Protein AF-0000000078832238 (afdb_homodimer)

Organism: Myxococcus xanthus (strain DK1622) (NCBI:txid246197)

Structure (mmCIF, N/CA/C/O backbone):
data_AF-0000000078832238-model_v1
#
loop_
_entity.id
_entity.type
_entity.pdbx_description
1 polymer 'Peptidase, M20A family'
#
loop_
_atom_site.group_PDB
_atom_site.id
_atom_site.type_symbol
_atom_site.label_atom_id
_atom_site.label_alt_id
_atom_site.label_comp_id
_atom_site.label_asym_id
_atom_site.label_entity_id
_atom_site.label_seq_id
_atom_site.pdbx_PDB_ins_code
_atom_site.Cartn_x
_atom_site.Cartn_y
_atom_site.Cartn_z
_atom_site.occupancy
_atom_site.B_iso_or_equiv
_atom_site.auth_seq_id
_atom_site.auth_comp_id
_atom_site.auth_asym_id
_atom_site.auth_atom_id
_atom_site.pdbx_PDB_model_num
ATOM 1 N N . MET A 1 1 ? -19.281 -44.156 -24.516 1 85.88 1 MET A N 1
ATOM 2 C CA . MET A 1 1 ? -19.312 -42.688 -24.516 1 85.88 1 MET A CA 1
ATOM 3 C C . MET A 1 1 ? -18.188 -42.125 -25.359 1 85.88 1 MET A C 1
ATOM 5 O O . MET A 1 1 ? -17.062 -42.625 -25.328 1 85.88 1 MET A O 1
ATOM 9 N N . THR A 1 2 ? -18.516 -41.188 -26.172 1 94.12 2 THR A N 1
ATOM 10 C CA . THR A 1 2 ? -17.516 -40.5 -27 1 94.12 2 THR A CA 1
ATOM 11 C C . THR A 1 2 ? -16.75 -39.469 -26.172 1 94.12 2 THR A C 1
ATOM 13 O O . THR A 1 2 ? -17.109 -39.219 -25.016 1 94.12 2 THR A O 1
ATOM 16 N N . ALA A 1 3 ? -15.719 -39.031 -26.734 1 97 3 ALA A N 1
ATOM 17 C CA . ALA A 1 3 ? -14.945 -38 -26.062 1 97 3 ALA A CA 1
ATOM 18 C C . ALA A 1 3 ? -15.82 -36.781 -25.75 1 97 3 ALA A C 1
ATOM 20 O O . ALA A 1 3 ? -15.766 -36.25 -24.641 1 97 3 ALA A O 1
ATOM 21 N N . ALA A 1 4 ? -16.656 -36.438 -26.688 1 97.25 4 ALA A N 1
ATOM 22 C CA . ALA A 1 4 ? -17.531 -35.25 -26.531 1 97.25 4 ALA A CA 1
ATOM 23 C C . ALA A 1 4 ? -18.531 -35.469 -25.391 1 97.25 4 ALA A C 1
ATOM 25 O O . ALA A 1 4 ? -18.766 -34.594 -24.578 1 97.25 4 ALA A O 1
ATOM 26 N N . GLU A 1 5 ? -19.062 -36.625 -25.328 1 96.88 5 GLU A N 1
ATOM 27 C CA . GLU A 1 5 ? -20.047 -36.969 -24.297 1 96.88 5 GLU A CA 1
ATOM 28 C C . GLU A 1 5 ? -19.406 -37 -22.906 1 96.88 5 GLU A C 1
ATOM 30 O O . GLU A 1 5 ? -19.984 -36.469 -21.938 1 96.88 5 GLU A O 1
ATOM 35 N N . LEU A 1 6 ? -18.234 -37.594 -22.859 1 97.94 6 LEU A N 1
ATOM 36 C CA . LEU A 1 6 ? -17.516 -37.656 -21.594 1 97.94 6 LEU A CA 1
ATOM 37 C C . LEU A 1 6 ? -17.172 -36.281 -21.078 1 97.94 6 LEU A C 1
ATOM 39 O O . LEU A 1 6 ? -17.391 -35.969 -19.906 1 97.94 6 LEU A O 1
ATOM 43 N N . LEU A 1 7 ? -16.656 -35.438 -21.969 1 98.56 7 LEU A N 1
ATOM 44 C CA . LEU A 1 7 ? -16.266 -34.094 -21.562 1 98.56 7 LEU A CA 1
ATOM 45 C C . LEU A 1 7 ? -17.469 -33.281 -21.125 1 98.56 7 LEU A C 1
ATOM 47 O O . LEU A 1 7 ? -17.406 -32.531 -20.141 1 98.56 7 LEU A O 1
ATOM 51 N N . GLN A 1 8 ? -18.5 -33.344 -21.891 1 98.19 8 GLN A N 1
ATOM 52 C CA . GLN A 1 8 ? -19.719 -32.625 -21.547 1 98.19 8 GLN A CA 1
ATOM 53 C C . GLN A 1 8 ? -20.203 -32.969 -20.141 1 98.19 8 GLN A C 1
ATOM 55 O O . GLN A 1 8 ? -20.609 -32.094 -19.375 1 98.19 8 GLN A O 1
ATOM 60 N N . ALA A 1 9 ? -20.172 -34.25 -19.891 1 98.44 9 ALA A N 1
ATOM 61 C CA . ALA A 1 9 ? -20.609 -34.75 -18.578 1 98.44 9 ALA A CA 1
ATOM 62 C C . ALA A 1 9 ? -19.703 -34.188 -17.469 1 98.44 9 ALA A C 1
ATOM 64 O O . ALA A 1 9 ? -20.203 -33.781 -16.406 1 98.44 9 ALA A O 1
ATOM 65 N N . LEU A 1 10 ? -18.438 -34.156 -17.688 1 98.75 10 LEU A N 1
ATOM 66 C CA . LEU A 1 10 ? -17.5 -33.688 -16.672 1 98.75 10 LEU A CA 1
ATOM 67 C C . LEU A 1 10 ? -17.688 -32.188 -16.453 1 98.75 10 LEU A C 1
ATOM 69 O O . LEU A 1 10 ? -17.688 -31.703 -15.312 1 98.75 10 LEU A O 1
ATOM 73 N N . VAL A 1 11 ? -17.844 -31.391 -17.547 1 98.69 11 VAL A N 1
ATOM 74 C CA . VAL A 1 11 ? -17.953 -29.938 -17.469 1 98.69 11 VAL A CA 1
ATOM 75 C C . VAL A 1 11 ? -19.266 -29.547 -16.781 1 98.69 11 VAL A C 1
ATOM 77 O O . VAL A 1 11 ? -19.328 -28.547 -16.078 1 98.69 11 VAL A O 1
ATOM 80 N N . ALA A 1 12 ? -20.219 -30.391 -16.891 1 98.5 12 ALA A N 1
ATOM 81 C CA . ALA A 1 12 ? -21.531 -30.125 -16.297 1 98.5 12 ALA A CA 1
ATOM 82 C C . ALA A 1 12 ? -21.469 -30.266 -14.781 1 98.5 12 ALA A C 1
ATOM 84 O O . ALA A 1 12 ? -22.391 -29.828 -14.078 1 98.5 12 ALA A O 1
ATOM 85 N N . ILE A 1 13 ? -20.391 -30.781 -14.242 1 98.62 13 ILE A N 1
ATOM 86 C CA . ILE A 1 13 ? -20.234 -30.953 -12.805 1 98.62 13 ILE A CA 1
ATOM 87 C C . ILE A 1 13 ? -19.328 -29.844 -12.25 1 98.62 13 ILE A C 1
ATOM 89 O O . ILE A 1 13 ? -18.125 -29.828 -12.5 1 98.62 13 ILE A O 1
ATOM 93 N N . PRO A 1 14 ? -19.969 -28.906 -11.492 1 97.94 14 PRO A N 1
ATOM 94 C CA . PRO A 1 14 ? -19.094 -27.938 -10.828 1 97.94 14 PRO A CA 1
ATOM 95 C C . PRO A 1 14 ? -18.062 -28.609 -9.922 1 97.94 14 PRO A C 1
ATOM 97 O O . PRO A 1 14 ? -18.391 -29.516 -9.156 1 97.94 14 PRO A O 1
ATOM 100 N N . SER A 1 15 ? -16.812 -28.188 -10.039 1 98.31 15 SER A N 1
ATOM 101 C CA . SER A 1 15 ? -15.742 -28.797 -9.25 1 98.31 15 SER A CA 1
ATOM 102 C C . SER A 1 15 ? -14.68 -27.781 -8.867 1 98.31 15 SER A C 1
ATOM 104 O O . SER A 1 15 ? -13.484 -28.016 -9.047 1 98.31 15 SER A O 1
ATOM 106 N N . VAL A 1 16 ? -15.109 -26.719 -8.32 1 96.62 16 VAL A N 1
ATOM 107 C CA . VAL A 1 16 ? -14.148 -25.734 -7.824 1 96.62 16 VAL A CA 1
ATOM 108 C C . VAL A 1 16 ? -13.258 -26.359 -6.762 1 96.62 16 VAL A C 1
ATOM 110 O O . VAL A 1 16 ? -13.688 -27.266 -6.035 1 96.62 16 VAL A O 1
ATOM 113 N N . SER A 1 17 ? -12.055 -25.922 -6.691 1 96 17 SER A N 1
ATOM 114 C CA . SER A 1 17 ? -11.109 -26.484 -5.734 1 96 17 SER A CA 1
ATOM 115 C C . SER A 1 17 ? -11.742 -26.625 -4.352 1 96 17 SER A C 1
ATOM 117 O O . SER A 1 17 ? -12.32 -25.672 -3.832 1 96 17 SER A O 1
ATOM 119 N N . GLY A 1 18 ? -11.602 -27.766 -3.867 1 95.56 18 GLY A N 1
ATOM 120 C CA . GLY A 1 18 ? -12.18 -28.047 -2.561 1 95.56 18 GLY A CA 1
ATOM 121 C C . GLY A 1 18 ? -13.555 -28.672 -2.637 1 95.56 18 GLY A C 1
ATOM 122 O O . GLY A 1 18 ? -14.047 -29.234 -1.651 1 95.56 18 GLY A O 1
ATOM 123 N N . ASP A 1 19 ? -14.188 -28.562 -3.785 1 96.69 19 ASP A N 1
ATOM 124 C CA . ASP 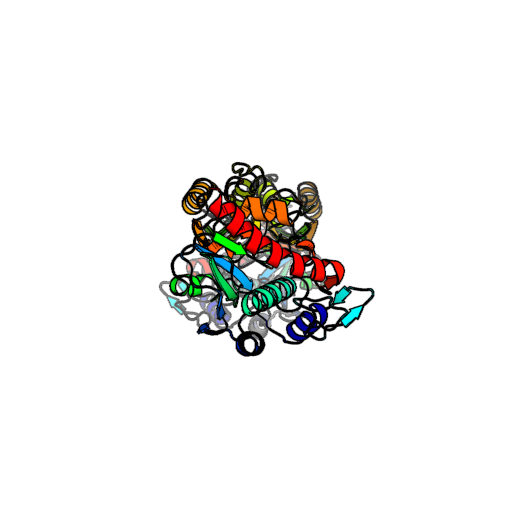A 1 19 ? -15.531 -29.109 -3.982 1 96.69 19 ASP A CA 1
ATOM 125 C C . ASP A 1 19 ? -15.562 -30.062 -5.172 1 96.69 19 ASP A C 1
ATOM 127 O O . ASP A 1 19 ? -16.375 -29.906 -6.082 1 96.69 19 ASP A O 1
ATOM 131 N N . GLU A 1 20 ? -14.664 -31.062 -5.129 1 98.06 20 GLU A N 1
ATOM 132 C CA . GLU A 1 20 ? -14.531 -31.969 -6.266 1 98.06 20 GLU A CA 1
ATOM 133 C C . GLU A 1 20 ? -15.195 -33.312 -5.988 1 98.06 20 GLU A C 1
ATOM 135 O O . GLU A 1 20 ? -14.93 -34.312 -6.676 1 98.06 20 GLU A O 1
ATOM 140 N N . GLY A 1 21 ? -16.047 -33.406 -4.977 1 98.06 21 GLY A N 1
ATOM 141 C CA . GLY A 1 21 ? -16.609 -34.656 -4.562 1 98.06 21 GLY A CA 1
ATOM 142 C C . GLY A 1 21 ? -17.391 -35.344 -5.66 1 98.06 21 GLY A C 1
ATOM 143 O O . GLY A 1 21 ? -17.141 -36.531 -5.969 1 98.06 21 GLY A O 1
ATOM 144 N N . ARG A 1 22 ? -18.344 -34.625 -6.242 1 98.06 22 ARG A N 1
ATOM 145 C CA . ARG A 1 22 ? -19.234 -35.219 -7.242 1 98.06 22 ARG A CA 1
ATOM 146 C C . ARG A 1 22 ? -18.453 -35.656 -8.477 1 98.06 22 ARG A C 1
ATOM 148 O O . ARG A 1 22 ? -18.734 -36.719 -9.055 1 98.06 22 ARG A O 1
ATOM 155 N N . ILE A 1 23 ? -17.438 -34.906 -8.906 1 98.75 23 ILE A N 1
ATOM 156 C CA . ILE A 1 23 ? -16.703 -35.25 -10.109 1 98.75 23 ILE A CA 1
ATOM 157 C C . ILE A 1 23 ? -15.773 -36.438 -9.812 1 98.75 23 ILE A C 1
ATOM 159 O O . ILE A 1 23 ? -15.57 -37.312 -10.664 1 98.75 23 ILE A O 1
ATOM 163 N N . ALA A 1 24 ? -15.25 -36.469 -8.656 1 98.75 24 ALA A N 1
ATOM 164 C CA . ALA A 1 24 ? -14.438 -37.625 -8.234 1 98.75 24 ALA A CA 1
ATOM 165 C C . ALA A 1 24 ? -15.258 -38.906 -8.242 1 98.75 24 ALA A C 1
ATOM 167 O O . ALA A 1 24 ? -14.797 -39.938 -8.727 1 98.75 24 ALA A O 1
ATOM 168 N N . ASP A 1 25 ? -16.484 -38.781 -7.738 1 98.75 25 ASP A N 1
ATOM 169 C CA . ASP A 1 25 ? -17.391 -39.906 -7.738 1 98.75 25 ASP A CA 1
ATOM 170 C C . ASP A 1 25 ? -17.688 -40.375 -9.156 1 98.75 25 ASP A C 1
ATOM 172 O O . ASP A 1 25 ? -17.703 -41.594 -9.43 1 98.75 25 ASP A O 1
ATOM 176 N N . THR A 1 26 ? -17.938 -39.469 -9.945 1 98.75 26 THR A N 1
ATOM 177 C CA . THR A 1 26 ? -18.297 -39.781 -11.328 1 98.75 26 THR A CA 1
ATOM 178 C C . THR A 1 26 ? -17.156 -40.469 -12.047 1 98.75 26 THR A C 1
ATOM 180 O O . THR A 1 26 ? -17.359 -41.5 -12.688 1 98.75 26 THR A O 1
ATOM 183 N N . VAL A 1 27 ? -15.984 -39.938 -11.945 1 98.75 27 VAL A N 1
ATOM 184 C CA . VAL A 1 27 ? -14.805 -40.531 -12.586 1 98.75 27 VAL A CA 1
ATOM 185 C C . VAL A 1 27 ? -14.539 -41.906 -12.016 1 98.75 27 VAL A C 1
ATOM 187 O O . VAL A 1 27 ? -14.258 -42.844 -12.766 1 98.75 27 VAL A O 1
ATOM 190 N N . SER A 1 28 ? -14.656 -42.031 -10.703 1 98.69 28 SER A N 1
ATOM 191 C CA . SER A 1 28 ? -14.492 -43.344 -10.062 1 98.69 28 SER A CA 1
ATOM 192 C C . SER A 1 28 ? -15.484 -44.375 -10.609 1 98.69 28 SER A C 1
ATOM 194 O O . SER A 1 28 ? -15.117 -45.5 -10.922 1 98.69 28 SER A O 1
ATOM 196 N N . GLY A 1 29 ? -16.703 -43.906 -10.695 1 98.5 29 GLY A N 1
ATOM 197 C CA . GLY A 1 29 ? -17.75 -44.781 -11.195 1 98.5 29 GLY A CA 1
ATOM 198 C C . GLY A 1 29 ? -17.516 -45.281 -12.609 1 98.5 29 GLY A C 1
ATOM 199 O O . GLY A 1 29 ? -17.688 -46.469 -12.914 1 98.5 29 GLY A O 1
ATOM 200 N N . TRP A 1 30 ? -17.141 -44.375 -13.477 1 98.25 30 TRP A N 1
ATOM 201 C CA . TRP A 1 30 ? -16.859 -44.75 -14.859 1 98.25 30 TRP A CA 1
ATOM 202 C C . TRP A 1 30 ? -15.711 -45.75 -14.914 1 98.25 30 TRP A C 1
ATOM 204 O O . TRP A 1 30 ? -15.82 -46.781 -15.57 1 98.25 30 TRP A O 1
ATOM 214 N N . ALA A 1 31 ? -14.625 -45.5 -14.227 1 98.31 31 ALA A N 1
ATOM 215 C CA . ALA A 1 31 ? -13.453 -46.375 -14.242 1 98.31 31 ALA A CA 1
ATOM 216 C C . ALA A 1 31 ? -13.789 -47.75 -13.68 1 98.31 31 ALA A C 1
ATOM 218 O O . ALA A 1 31 ? -13.383 -48.75 -14.242 1 98.31 31 ALA A O 1
ATOM 219 N N . GLU A 1 32 ? -14.508 -47.75 -12.609 1 98.38 32 GLU A N 1
ATOM 220 C CA . GLU A 1 32 ? -14.93 -49.031 -12.031 1 98.38 32 GLU A CA 1
ATOM 221 C C . GLU A 1 32 ? -15.812 -49.812 -13.008 1 98.38 32 GLU A C 1
ATOM 223 O O . GLU A 1 32 ? -15.68 -51.031 -13.117 1 98.38 32 GLU A O 1
ATOM 228 N N . GLY A 1 33 ? -16.656 -49.125 -13.641 1 97.69 33 GLY A N 1
ATOM 229 C CA . GLY A 1 33 ? -17.5 -49.75 -14.648 1 97.69 33 GLY A CA 1
ATOM 230 C C . GLY A 1 33 ? -16.719 -50.375 -15.781 1 97.69 33 GLY A C 1
ATOM 231 O O . GLY A 1 33 ? -17.188 -51.312 -16.406 1 97.69 33 GLY A O 1
ATOM 232 N N . TRP A 1 34 ? -15.547 -49.844 -15.961 1 97.06 34 TRP A N 1
ATOM 233 C CA . TRP A 1 34 ? -14.695 -50.375 -17.031 1 97.06 34 TRP A CA 1
ATOM 234 C C . TRP A 1 34 ? -13.797 -51.5 -16.5 1 97.06 34 TRP A C 1
ATOM 236 O O . TRP A 1 34 ? -13.016 -52.094 -17.25 1 97.06 34 TRP A O 1
ATOM 246 N N . GLY A 1 35 ? -13.828 -51.75 -15.203 1 97.19 35 GLY A N 1
ATOM 247 C CA . GLY A 1 35 ? -13.094 -52.875 -14.641 1 97.19 35 GLY A CA 1
ATOM 248 C C . GLY A 1 35 ? -11.891 -52.438 -13.82 1 97.19 35 GLY A C 1
ATOM 249 O O . GLY A 1 35 ? -11.109 -53.312 -13.375 1 97.19 35 GLY A O 1
ATOM 250 N N . ALA A 1 36 ? -11.75 -51.25 -13.57 1 97.88 36 ALA A N 1
ATOM 251 C CA . ALA A 1 36 ? -10.609 -50.75 -12.789 1 97.88 36 ALA A CA 1
ATOM 252 C C . ALA A 1 36 ? -10.852 -50.938 -11.297 1 97.88 36 ALA A C 1
ATOM 254 O O . ALA A 1 36 ? -11.992 -50.812 -10.836 1 97.88 36 ALA A O 1
ATOM 255 N N . ARG A 1 37 ? -9.758 -51.188 -10.602 1 97.75 37 ARG A N 1
ATOM 256 C CA . ARG A 1 37 ? -9.789 -51.094 -9.148 1 97.75 37 ARG A CA 1
ATOM 257 C C . ARG A 1 37 ? -9.398 -49.688 -8.672 1 97.75 37 ARG A C 1
ATOM 259 O O . ARG A 1 37 ? -8.211 -49.406 -8.492 1 97.75 37 ARG A O 1
ATOM 266 N N . VAL A 1 38 ? -10.453 -48.969 -8.367 1 98.5 38 VAL A N 1
ATOM 267 C CA . VAL A 1 38 ? -10.25 -47.531 -8.109 1 98.5 38 VAL A CA 1
ATOM 268 C C . VAL A 1 38 ? -9.938 -47.312 -6.633 1 98.5 38 VAL A C 1
ATOM 270 O O . VAL A 1 38 ? -10.531 -47.969 -5.762 1 98.5 38 VAL A O 1
ATOM 273 N N . GLN A 1 39 ? -8.984 -46.438 -6.391 1 98.31 39 GLN A N 1
ATOM 274 C CA . GLN A 1 39 ? -8.664 -45.969 -5.047 1 98.31 39 GLN A CA 1
ATOM 275 C C . GLN A 1 39 ? -8.953 -44.469 -4.906 1 98.31 39 GLN A C 1
ATOM 277 O O . GLN A 1 39 ? -8.938 -43.75 -5.891 1 98.31 39 GLN A O 1
ATOM 282 N N . ARG A 1 40 ? -9.234 -44.125 -3.617 1 97.38 40 ARG A N 1
ATOM 283 C CA . ARG A 1 40 ? -9.578 -42.75 -3.33 1 97.38 40 ARG A CA 1
ATOM 284 C C . ARG A 1 40 ? -8.805 -42.219 -2.125 1 97.38 40 ARG A C 1
ATOM 286 O O . ARG A 1 40 ? -8.523 -42.969 -1.188 1 97.38 40 ARG A O 1
ATOM 293 N N . GLN A 1 41 ? -8.461 -41.094 -2.129 1 97.12 41 GLN A N 1
ATOM 294 C CA . GLN A 1 41 ? -8.016 -40.281 -1.002 1 97.12 41 GLN A CA 1
ATOM 295 C C . GLN A 1 41 ? -8.586 -38.875 -1.078 1 97.12 41 GLN A C 1
ATOM 297 O O . GLN A 1 41 ? -8.102 -38.031 -1.848 1 97.12 41 GLN A O 1
ATOM 302 N N . GLY A 1 42 ? -9.633 -38.625 -0.206 1 96 42 GLY A N 1
ATOM 303 C CA . GLY A 1 42 ? -10.391 -37.406 -0.419 1 96 42 GLY A CA 1
ATOM 304 C C . GLY A 1 42 ? -11.031 -37.344 -1.793 1 96 42 GLY A C 1
ATOM 305 O O . GLY A 1 42 ? -11.781 -38.25 -2.184 1 96 42 GLY A O 1
ATOM 306 N N . HIS A 1 43 ? -10.641 -36.281 -2.49 1 97.69 43 HIS A N 1
ATOM 307 C CA . HIS A 1 43 ? -11.219 -36.125 -3.822 1 97.69 43 HIS A CA 1
ATOM 308 C C . HIS A 1 43 ? -10.234 -36.562 -4.902 1 97.69 43 HIS A C 1
ATOM 310 O O . HIS A 1 43 ? -10.492 -36.375 -6.094 1 97.69 43 HIS A O 1
ATOM 316 N N . ASN A 1 44 ? -9.109 -37.156 -4.492 1 98.31 44 ASN A N 1
ATOM 317 C CA . ASN A 1 44 ? -8.188 -37.781 -5.438 1 98.31 44 ASN A CA 1
ATOM 318 C C . ASN A 1 44 ? -8.656 -39.156 -5.859 1 98.31 44 ASN A C 1
ATOM 320 O O . ASN A 1 44 ? -9.141 -39.938 -5.031 1 98.31 44 ASN A O 1
ATOM 324 N N . VAL A 1 45 ? -8.523 -39.469 -7.16 1 98.62 45 VAL A N 1
ATOM 325 C CA . VAL A 1 45 ? -8.914 -40.75 -7.727 1 98.62 45 VAL A CA 1
ATOM 326 C C . VAL A 1 45 ? -7.742 -41.375 -8.484 1 98.62 45 VAL A C 1
ATOM 328 O O . VAL A 1 45 ? -7.113 -40.688 -9.312 1 98.62 45 VAL A O 1
ATOM 331 N N . TRP A 1 46 ? -7.379 -42.594 -8.164 1 98.69 46 TRP A N 1
ATOM 332 C CA . TRP A 1 46 ? -6.336 -43.219 -8.992 1 98.69 46 TRP A CA 1
ATOM 333 C C . TRP A 1 46 ? -6.562 -44.719 -9.141 1 98.69 46 TRP A C 1
ATOM 335 O O . TRP A 1 46 ? -7.305 -45.312 -8.359 1 98.69 46 TRP A O 1
ATOM 345 N N . PHE A 1 47 ? -6.07 -45.312 -10.188 1 98.5 47 PHE A N 1
ATOM 346 C CA . PHE A 1 47 ? -6.055 -46.719 -10.477 1 98.5 47 PHE A CA 1
ATOM 347 C C . PHE A 1 47 ? -4.934 -47.062 -11.445 1 98.5 47 PHE A C 1
ATOM 349 O O . PHE A 1 47 ? -4.355 -46.188 -12.078 1 98.5 47 PHE A O 1
ATOM 356 N N . SER A 1 48 ? -4.598 -48.344 -11.523 1 97.81 48 SER A N 1
ATOM 357 C CA . SER A 1 48 ? -3.523 -48.781 -12.406 1 97.81 48 SER A CA 1
ATOM 358 C C . SER A 1 48 ? -4.035 -49.781 -13.438 1 97.81 48 SER A C 1
ATOM 360 O O . SER A 1 48 ? -5.047 -50.438 -13.211 1 97.81 48 SER A O 1
ATOM 362 N N . VAL A 1 49 ? -3.408 -49.781 -14.516 1 97.75 49 VAL A N 1
ATOM 363 C CA . VAL A 1 49 ? -3.592 -50.812 -15.547 1 97.75 49 VAL A CA 1
ATOM 364 C C . VAL A 1 49 ? -2.262 -51.5 -15.844 1 97.75 49 VAL A C 1
ATOM 366 O O . VAL A 1 49 ? -1.265 -50.844 -16.141 1 97.75 49 VAL A O 1
ATOM 369 N N . GLY A 1 50 ? -2.285 -52.781 -15.781 1 95.5 50 GLY A N 1
ATOM 370 C CA . GLY A 1 50 ? -1.052 -53.531 -15.914 1 95.5 50 GLY A CA 1
ATOM 371 C C . GLY A 1 50 ? -0.353 -53.781 -14.594 1 95.5 50 GLY A C 1
ATOM 372 O O . GLY A 1 50 ? -0.758 -53.25 -13.562 1 95.5 50 GLY A O 1
ATOM 373 N N . SER A 1 51 ? 0.683 -54.688 -14.625 1 93.56 51 SER A N 1
ATOM 374 C CA . SER A 1 51 ? 1.389 -55.062 -13.406 1 93.56 51 SER A CA 1
ATOM 375 C C . SER A 1 51 ? 2.887 -55.219 -13.648 1 93.56 51 SER A C 1
ATOM 377 O O . SER A 1 51 ? 3.576 -55.906 -12.914 1 93.56 51 SER A O 1
ATOM 379 N N . GLY A 1 52 ? 3.35 -54.562 -14.664 1 93.19 52 GLY A N 1
ATOM 380 C CA . GLY A 1 52 ? 4.762 -54.656 -15 1 93.19 52 GLY A CA 1
ATOM 381 C C . GLY A 1 52 ? 5.648 -53.781 -14.125 1 93.19 52 GLY A C 1
ATOM 382 O O . GLY A 1 52 ? 5.152 -53.031 -13.289 1 93.19 52 GLY A O 1
ATOM 383 N N . PRO A 1 53 ? 6.961 -53.906 -14.32 1 94.31 53 PRO A N 1
ATOM 384 C CA . PRO A 1 53 ? 7.922 -53.25 -13.453 1 94.31 53 PRO A CA 1
ATOM 385 C C . PRO A 1 53 ? 8.102 -51.75 -13.812 1 94.31 53 PRO A C 1
ATOM 387 O O . PRO A 1 53 ? 8.57 -50.969 -12.992 1 94.31 53 PRO A O 1
ATOM 390 N N . ARG A 1 54 ? 7.844 -51.375 -14.992 1 96.38 54 ARG A N 1
ATOM 391 C CA . ARG A 1 54 ? 7.961 -50 -15.398 1 96.38 54 ARG A CA 1
ATOM 392 C C . ARG A 1 54 ? 6.648 -49.25 -15.188 1 96.38 54 ARG A C 1
ATOM 394 O O . ARG A 1 54 ? 5.633 -49.562 -15.805 1 96.38 54 ARG A O 1
ATOM 401 N N . ARG A 1 55 ? 6.711 -48.219 -14.367 1 98 55 ARG A N 1
ATOM 402 C CA . ARG A 1 55 ? 5.492 -47.531 -13.922 1 98 55 ARG A CA 1
ATOM 403 C C . ARG A 1 55 ? 5.422 -46.125 -14.461 1 98 55 ARG A C 1
ATOM 405 O O . ARG A 1 55 ? 6.328 -45.312 -14.227 1 98 55 ARG A O 1
ATOM 412 N N . LEU A 1 56 ? 4.41 -45.844 -15.195 1 98.5 56 LEU A N 1
ATOM 413 C CA . LEU A 1 56 ? 4.145 -44.531 -15.773 1 98.5 56 LEU A CA 1
ATOM 414 C C . LEU A 1 56 ? 2.932 -43.906 -15.117 1 98.5 56 LEU A C 1
ATOM 416 O O . LEU A 1 56 ? 1.859 -44.5 -15.047 1 98.5 56 LEU A O 1
ATOM 420 N N . LEU A 1 57 ? 3.137 -42.656 -14.617 1 98.75 57 LEU A N 1
ATOM 421 C CA . LEU A 1 57 ? 2.021 -41.906 -14.078 1 98.75 57 LEU A CA 1
ATOM 422 C C . LEU A 1 57 ? 1.387 -41.031 -15.164 1 98.75 57 LEU A C 1
ATOM 424 O O . LEU A 1 57 ? 2.09 -40.344 -15.914 1 98.75 57 LEU A O 1
ATOM 428 N N . ILE A 1 58 ? 0.107 -41.125 -15.266 1 98.69 58 ILE A N 1
ATOM 429 C CA . ILE A 1 58 ? -0.699 -40.188 -16.062 1 98.69 58 ILE A CA 1
ATOM 430 C C . ILE A 1 58 ? -1.625 -39.406 -15.156 1 98.69 58 ILE A C 1
ATOM 432 O O . ILE A 1 58 ? -2.512 -39.969 -14.508 1 98.69 58 ILE A O 1
ATOM 436 N N . ASN A 1 59 ? -1.352 -38.062 -15.164 1 98.56 59 ASN A N 1
ATOM 437 C CA . ASN A 1 59 ? -2.018 -37.219 -14.164 1 98.56 59 ASN A CA 1
ATOM 438 C C . ASN A 1 59 ? -2.639 -36 -14.797 1 98.56 59 ASN A C 1
ATOM 440 O O . ASN A 1 59 ? -2.045 -35.375 -15.68 1 98.56 59 ASN A O 1
ATOM 444 N N . SER A 1 60 ? -3.816 -35.656 -14.406 1 98.62 60 SER A N 1
ATOM 445 C CA . SER A 1 60 ? -4.422 -34.344 -14.555 1 98.62 60 SER A CA 1
ATOM 446 C C . SER A 1 60 ? -5.348 -34.031 -13.383 1 98.62 60 SER A C 1
ATOM 448 O O . SER A 1 60 ? -5.496 -34.812 -12.461 1 98.62 60 SER A O 1
ATOM 450 N N . HIS A 1 61 ? -5.867 -32.812 -13.359 1 98.5 61 HIS A N 1
ATOM 451 C CA . HIS A 1 61 ? -6.629 -32.438 -12.172 1 98.5 61 HIS A CA 1
ATOM 452 C C . HIS A 1 61 ? -8.109 -32.281 -12.5 1 98.5 61 HIS A C 1
ATOM 454 O O . HIS A 1 61 ? -8.469 -31.953 -13.633 1 98.5 61 HIS A O 1
ATOM 460 N N . LEU A 1 62 ? -8.891 -32.438 -11.445 1 98.56 62 LEU A N 1
ATOM 461 C CA . LEU A 1 62 ? -10.336 -32.469 -11.586 1 98.56 62 LEU A CA 1
ATOM 462 C C . LEU A 1 62 ? -10.938 -31.109 -11.273 1 98.56 62 LEU A C 1
ATOM 464 O O . LEU A 1 62 ? -12.078 -30.828 -11.648 1 98.56 62 LEU A O 1
ATOM 468 N N . ASP A 1 63 ? -10.172 -30.281 -10.562 1 97.94 63 ASP A N 1
ATOM 469 C CA . ASP A 1 63 ? -10.742 -29.031 -10.055 1 97.94 63 ASP A CA 1
ATOM 470 C C . ASP A 1 63 ? -10.648 -27.938 -11.102 1 97.94 63 ASP A C 1
ATOM 472 O O . ASP A 1 63 ? -9.914 -28.047 -12.086 1 97.94 63 ASP A O 1
ATOM 476 N N . THR A 1 64 ? -11.539 -26.938 -10.883 1 96.56 64 THR A N 1
ATOM 477 C CA . THR A 1 64 ? -11.492 -25.688 -11.641 1 96.56 64 THR A CA 1
ATOM 478 C C . THR A 1 64 ? -11.344 -24.5 -10.703 1 96.56 64 THR A C 1
ATOM 480 O O . THR A 1 64 ? -11.492 -24.625 -9.484 1 96.56 64 THR A O 1
ATOM 483 N N . VAL A 1 65 ? -10.938 -23.406 -11.305 1 93.69 65 VAL A N 1
ATOM 484 C CA . VAL A 1 65 ? -11.031 -22.141 -10.586 1 93.69 65 VAL A CA 1
ATOM 485 C C . VAL A 1 65 ? -12.484 -21.703 -10.492 1 93.69 65 VAL A C 1
ATOM 487 O O . VAL A 1 65 ? -13.367 -22.297 -11.117 1 93.69 65 VAL A O 1
ATOM 490 N N . LYS A 1 66 ? -12.797 -20.656 -9.703 1 92.69 66 LYS A N 1
ATOM 491 C CA . LYS A 1 66 ? -14.109 -20.016 -9.711 1 92.69 66 LYS A CA 1
ATOM 492 C C . LYS A 1 66 ? -14.336 -19.234 -11.008 1 92.69 66 LYS A C 1
ATOM 494 O O . LYS A 1 66 ? -13.398 -18.656 -11.562 1 92.69 66 LYS A O 1
ATOM 499 N N . PRO A 1 67 ? -15.57 -19.297 -11.438 1 92.5 67 PRO A N 1
ATOM 500 C CA . PRO A 1 67 ? -15.828 -18.469 -12.609 1 92.5 67 PRO A CA 1
ATOM 501 C C . PRO A 1 67 ? -15.477 -17 -12.383 1 92.5 67 PRO A C 1
ATOM 503 O O . PRO A 1 67 ? -15.805 -16.438 -11.336 1 92.5 67 PRO A O 1
ATOM 506 N N . CYS A 1 68 ? -14.867 -16.484 -13.391 1 89.56 68 CYS A N 1
ATOM 507 C CA . CYS A 1 68 ? -14.539 -15.055 -13.32 1 89.56 68 CYS A CA 1
ATOM 508 C C . CYS A 1 68 ? -15.641 -14.211 -13.93 1 89.56 68 CYS A C 1
ATOM 510 O O . CYS A 1 68 ? -16.641 -14.742 -14.414 1 89.56 68 CYS A O 1
ATOM 512 N N . ALA A 1 69 ? -15.531 -12.844 -13.766 1 87.44 69 ALA A N 1
ATOM 513 C CA . ALA A 1 69 ? -16.5 -11.953 -14.383 1 87.44 69 ALA A CA 1
ATOM 514 C C . ALA A 1 69 ? -16.391 -12 -15.906 1 87.44 69 ALA A C 1
ATOM 516 O O . ALA A 1 69 ? -15.344 -12.336 -16.453 1 87.44 69 ALA A O 1
ATOM 517 N N . GLY A 1 70 ? -17.453 -11.914 -16.641 1 92.81 70 GLY A N 1
ATOM 518 C CA . GLY A 1 70 ? -17.406 -11.766 -18.078 1 92.81 70 GLY A CA 1
ATOM 519 C C . GLY A 1 70 ? -17.969 -12.961 -18.828 1 92.81 70 GLY A C 1
ATOM 520 O O . GLY A 1 70 ? -18 -12.984 -20.062 1 92.81 70 GLY A O 1
ATOM 521 N N . TRP A 1 71 ? -18.391 -13.898 -18.109 1 94.56 71 TRP A N 1
ATOM 522 C CA . TRP A 1 71 ? -18.984 -15.07 -18.75 1 94.56 71 TRP A CA 1
ATOM 523 C C . TRP A 1 71 ? -20.25 -14.695 -19.516 1 94.56 71 TRP A C 1
ATOM 525 O O . TRP A 1 71 ? -21.078 -13.953 -19 1 94.56 71 TRP A O 1
ATOM 535 N N . THR A 1 72 ? -20.281 -15.102 -20.688 1 97.12 72 THR A N 1
ATOM 536 C CA . THR A 1 72 ? -21.484 -14.922 -21.5 1 97.12 72 THR A CA 1
ATOM 537 C C . THR A 1 72 ? -22.266 -16.234 -21.609 1 97.12 72 THR A C 1
ATOM 539 O O . THR A 1 72 ? -23.469 -16.234 -21.859 1 97.12 72 THR A O 1
ATOM 542 N N . TYR A 1 73 ? -21.562 -17.375 -21.438 1 96.38 73 TYR A N 1
ATOM 543 C CA . TYR A 1 73 ? -22.172 -18.703 -21.312 1 96.38 73 TYR A CA 1
ATOM 544 C C . TYR A 1 73 ? -22.234 -19.125 -19.844 1 96.38 73 TYR A C 1
ATOM 546 O O . TYR A 1 73 ? -21.5 -18.609 -19 1 96.38 73 TYR A O 1
ATOM 554 N N . GLU A 1 74 ? -23.172 -19.984 -19.578 1 96.44 74 GLU A N 1
ATOM 555 C CA . GLU A 1 74 ? -23.188 -20.531 -18.234 1 96.44 74 GLU A CA 1
ATOM 556 C C . GLU A 1 74 ? -21.984 -21.453 -18 1 96.44 74 GLU A C 1
ATOM 558 O O . GLU A 1 74 ? -21.812 -22.453 -18.703 1 96.44 74 GLU A O 1
ATOM 563 N N . PRO A 1 75 ? -21.234 -21.172 -17.031 1 97.75 75 PRO A N 1
ATOM 564 C CA . PRO A 1 75 ? -19.969 -21.891 -16.859 1 97.75 75 PRO A CA 1
ATOM 565 C C . PRO A 1 75 ? -20.156 -23.391 -16.656 1 97.75 75 PRO A C 1
ATOM 567 O O . PRO A 1 75 ? -19.297 -24.172 -17.047 1 97.75 75 PRO A O 1
ATOM 570 N N . HIS A 1 76 ? -21.25 -23.812 -16.031 1 97.75 76 HIS A N 1
ATOM 571 C CA . HIS A 1 76 ? -21.422 -25.219 -15.695 1 97.75 76 HIS A CA 1
ATOM 572 C C . HIS A 1 76 ? -22.547 -25.859 -16.516 1 97.75 76 HIS A C 1
ATOM 574 O O . HIS A 1 76 ? -23.078 -26.906 -16.141 1 97.75 76 HIS A O 1
ATOM 580 N N . ALA A 1 77 ? -22.891 -25.25 -17.578 1 97.81 77 ALA A N 1
ATOM 581 C CA . ALA A 1 77 ? -23.812 -25.781 -18.578 1 97.81 77 ALA A CA 1
ATOM 582 C C . ALA A 1 77 ? -23.141 -25.844 -19.953 1 97.81 77 ALA A C 1
ATOM 584 O O . ALA A 1 77 ? -23.422 -25.031 -20.828 1 97.81 77 ALA A O 1
ATOM 585 N N . PRO A 1 78 ? -22.359 -26.875 -20.078 1 98 78 PRO A N 1
ATOM 586 C CA . PRO A 1 78 ? -21.578 -26.969 -21.312 1 98 78 PRO A CA 1
ATOM 587 C C . PRO A 1 78 ? -22.469 -26.953 -22.562 1 98 78 PRO A C 1
ATOM 589 O O . PRO A 1 78 ? -23.5 -27.609 -22.594 1 98 78 PRO A O 1
ATOM 592 N N . VAL A 1 79 ? -22.062 -26.219 -23.547 1 97.56 79 VAL A N 1
ATOM 593 C CA . VAL A 1 79 ? -22.828 -26.094 -24.781 1 97.56 79 VAL A CA 1
ATOM 594 C C . VAL A 1 79 ? -21.875 -26.109 -25.969 1 97.56 79 VAL A C 1
ATOM 596 O O . VAL A 1 79 ? -20.812 -25.469 -25.953 1 97.56 79 VAL A O 1
ATOM 599 N N . TRP A 1 80 ? -22.25 -26.953 -26.938 1 97.12 80 TRP A N 1
ATOM 600 C CA . TRP A 1 80 ? -21.5 -26.969 -28.203 1 97.12 80 TRP A CA 1
ATOM 601 C C . TRP A 1 80 ? -21.969 -25.859 -29.125 1 97.12 80 TRP A C 1
ATOM 603 O O . TRP A 1 80 ? -23.156 -25.734 -29.422 1 97.12 80 TRP A O 1
ATOM 613 N N . ARG A 1 81 ? -21.016 -24.969 -29.484 1 96.44 81 ARG A N 1
ATOM 614 C CA . ARG A 1 81 ? -21.25 -23.953 -30.5 1 96.44 81 ARG A CA 1
ATOM 615 C C . ARG A 1 81 ? -20.141 -23.953 -31.547 1 96.44 81 ARG A C 1
ATOM 617 O O . ARG A 1 81 ? -18.969 -23.719 -31.219 1 96.44 81 ARG A O 1
ATOM 624 N N . GLU A 1 82 ? -20.453 -24.219 -32.906 1 94.19 82 GLU A N 1
ATOM 625 C CA . GLU A 1 82 ? -19.484 -24.234 -34 1 94.19 82 GLU A CA 1
ATOM 626 C C . GLU A 1 82 ? -18.266 -25.094 -33.656 1 94.19 82 GLU A C 1
ATOM 628 O O . GLU A 1 82 ? -17.125 -24.656 -33.781 1 94.19 82 GLU A O 1
ATOM 633 N N . ASP A 1 83 ? -18.391 -26.234 -33.031 1 96.06 83 ASP A N 1
ATOM 634 C CA . ASP A 1 83 ? -17.406 -27.281 -32.75 1 96.06 83 ASP A CA 1
ATOM 635 C C . ASP A 1 83 ? -16.547 -26.891 -31.547 1 96.06 83 ASP A C 1
ATOM 637 O O . ASP A 1 83 ? -15.438 -27.406 -31.375 1 96.06 83 ASP A O 1
ATOM 641 N N . ARG A 1 84 ? -17.062 -25.875 -30.766 1 98 84 ARG A N 1
ATOM 642 C CA . ARG A 1 84 ? -16.453 -25.516 -29.484 1 98 84 ARG A CA 1
ATOM 643 C C . ARG A 1 84 ? -17.375 -25.875 -28.312 1 98 84 ARG A C 1
ATOM 645 O O . ARG A 1 84 ? -18.562 -25.594 -28.344 1 98 84 ARG A O 1
ATOM 652 N N . LEU A 1 85 ? -16.828 -26.531 -27.375 1 98.56 85 LEU A N 1
ATOM 653 C CA . LEU A 1 85 ? -17.562 -26.75 -26.141 1 98.56 85 LEU A CA 1
ATOM 654 C C . LEU A 1 85 ? -17.234 -25.656 -25.125 1 98.56 85 LEU A C 1
ATOM 656 O O . LEU A 1 85 ? -16.125 -25.609 -24.594 1 98.56 85 LEU A O 1
ATOM 660 N N . TYR A 1 86 ? -18.219 -24.875 -24.922 1 98.44 86 TYR A N 1
ATOM 661 C CA . TYR A 1 86 ? -18.062 -23.828 -23.922 1 98.44 86 TYR A CA 1
ATOM 662 C C . TYR A 1 86 ? -18.438 -24.328 -22.531 1 98.44 86 TYR A C 1
ATOM 664 O O . TYR A 1 86 ? -19.438 -25.031 -22.375 1 98.44 86 TYR A O 1
ATOM 672 N N . GLY A 1 87 ? -17.594 -24 -21.594 1 98.31 87 GLY A N 1
ATOM 673 C CA . GLY A 1 87 ? -17.812 -24.359 -20.203 1 98.31 87 GLY A CA 1
ATOM 674 C C . GLY A 1 87 ? -16.547 -24.312 -19.359 1 98.31 87 GLY A C 1
ATOM 675 O O . GLY A 1 87 ? -15.453 -24.578 -19.875 1 98.31 87 GLY A O 1
ATOM 676 N N . LEU A 1 88 ? -16.766 -24.047 -18.078 1 98.19 88 LEU A N 1
ATOM 677 C CA . LEU A 1 88 ? -15.617 -23.953 -17.172 1 98.19 88 LEU A CA 1
ATOM 678 C C . LEU A 1 88 ? -14.969 -25.328 -16.984 1 98.19 88 LEU A C 1
ATOM 680 O O . LEU A 1 88 ? -15.641 -26.281 -16.594 1 98.19 88 LEU A O 1
ATOM 684 N N . GLY A 1 89 ? -13.719 -25.391 -17.359 1 98.06 89 GLY A N 1
ATOM 685 C CA . GLY A 1 89 ? -12.977 -26.625 -17.234 1 98.06 89 GLY A CA 1
ATOM 686 C C . GLY A 1 89 ? -12.836 -27.375 -18.562 1 98.06 89 GLY A C 1
ATOM 687 O O . GLY A 1 89 ? -12.055 -28.328 -18.672 1 98.06 89 GLY A O 1
ATOM 688 N N . SER A 1 90 ? -13.562 -26.906 -19.547 1 98.62 90 SER A N 1
ATOM 689 C CA . SER A 1 90 ? -13.484 -27.594 -20.844 1 98.62 90 SER A CA 1
ATOM 690 C C . SER A 1 90 ? -12.055 -27.641 -21.359 1 98.62 90 SER A C 1
ATOM 692 O O . SER A 1 90 ? -11.586 -28.672 -21.828 1 98.62 90 SER A O 1
ATOM 694 N N . ASN A 1 91 ? -11.422 -26.578 -21.188 1 98.06 91 ASN A N 1
ATOM 695 C CA . ASN A 1 91 ? -10.031 -26.438 -21.594 1 98.06 91 ASN A CA 1
ATOM 696 C C . ASN A 1 91 ? -9.078 -26.812 -20.469 1 98.06 91 ASN A C 1
ATOM 698 O O . ASN A 1 91 ? -8.188 -27.656 -20.656 1 98.06 91 ASN A O 1
ATOM 702 N N . ASP A 1 92 ? -9.25 -26.484 -19.203 1 96.88 92 ASP A N 1
ATOM 703 C CA . ASP A 1 92 ? -8.352 -26.594 -18.062 1 96.88 92 ASP A CA 1
ATOM 704 C C . ASP A 1 92 ? -9.07 -27.219 -16.859 1 96.88 92 ASP A C 1
ATOM 706 O O . ASP A 1 92 ? -9.719 -26.516 -16.094 1 96.88 92 ASP A O 1
ATOM 710 N N . ALA A 1 93 ? -9.016 -28.453 -16.656 1 97.62 93 ALA A N 1
ATOM 711 C CA . ALA A 1 93 ? -8.266 -29.328 -17.547 1 97.62 93 ALA A CA 1
ATOM 712 C C . ALA A 1 93 ? -9.047 -30.594 -17.859 1 97.62 93 ALA A C 1
ATOM 714 O O . ALA A 1 93 ? -8.461 -31.672 -18.047 1 97.62 93 ALA A O 1
ATOM 715 N N . LYS A 1 94 ? -10.359 -30.469 -17.812 1 98.69 94 LYS A N 1
ATOM 716 C CA . LYS A 1 94 ? -11.195 -31.641 -17.984 1 98.69 94 LYS A CA 1
ATOM 717 C C . LYS A 1 94 ? -11.062 -32.188 -19.406 1 98.69 94 LYS A C 1
ATOM 719 O O . LYS A 1 94 ? -11.406 -33.344 -19.656 1 98.69 94 LYS A O 1
ATOM 724 N N . GLY A 1 95 ? -10.633 -31.375 -20.312 1 98.62 95 GLY A N 1
ATOM 725 C CA . GLY A 1 95 ? -10.258 -31.906 -21.609 1 98.62 95 GLY A CA 1
ATOM 726 C C . GLY A 1 95 ? -9.156 -32.938 -21.547 1 98.62 95 GLY A C 1
ATOM 727 O O . GLY A 1 95 ? -9.242 -34 -22.188 1 98.62 95 GLY A O 1
ATOM 728 N N . CYS A 1 96 ? -8.148 -32.688 -20.797 1 98.88 96 CYS A N 1
ATOM 729 C CA . CYS A 1 96 ? -7.078 -33.656 -20.562 1 98.88 96 CYS A CA 1
ATOM 730 C C . CYS A 1 96 ? -7.605 -34.906 -19.859 1 98.88 96 CYS A C 1
ATOM 732 O O . CYS A 1 96 ? -7.285 -36.031 -20.234 1 98.88 96 CYS A O 1
ATOM 734 N N . VAL A 1 97 ? -8.414 -34.656 -18.828 1 98.88 97 VAL A N 1
ATOM 735 C CA . VAL A 1 97 ? -8.984 -35.781 -18.062 1 98.88 97 VAL A CA 1
ATOM 736 C C . VAL A 1 97 ? -9.75 -36.688 -19 1 98.88 97 VAL A C 1
ATOM 738 O O . VAL A 1 97 ? -9.609 -37.938 -18.922 1 98.88 97 VAL A O 1
ATOM 741 N N . THR A 1 98 ? -10.492 -36.125 -19.891 1 98.75 98 THR A N 1
ATOM 742 C CA . THR A 1 98 ? -11.281 -36.906 -20.844 1 98.75 98 THR A CA 1
ATOM 743 C C . THR A 1 98 ? -10.383 -37.781 -21.703 1 98.75 98 THR A C 1
ATOM 745 O O . THR A 1 98 ? -10.641 -38.969 -21.844 1 98.75 98 THR A O 1
ATOM 748 N N . GLY A 1 99 ? -9.367 -37.188 -22.266 1 98.5 99 GLY A N 1
ATOM 749 C CA . GLY A 1 99 ? -8.438 -37.969 -23.062 1 98.5 99 GLY A CA 1
ATOM 750 C C . GLY A 1 99 ? -7.77 -39.062 -22.281 1 98.5 99 GLY A C 1
ATOM 751 O O . GLY A 1 99 ? -7.605 -40.188 -22.812 1 98.5 99 GLY A O 1
ATOM 752 N N . MET A 1 100 ? -7.418 -38.844 -21.109 1 98.69 100 MET A N 1
ATOM 753 C CA . MET A 1 100 ? -6.73 -39.812 -20.266 1 98.69 100 MET A CA 1
ATOM 754 C C . MET A 1 100 ? -7.672 -40.938 -19.859 1 98.69 100 MET A C 1
ATOM 756 O O . MET A 1 100 ? -7.266 -42.094 -19.797 1 98.69 100 MET A O 1
ATOM 760 N N . LEU A 1 101 ? -8.914 -40.594 -19.594 1 98.62 101 LEU A N 1
ATOM 761 C CA . LEU A 1 101 ? -9.914 -41.594 -19.281 1 98.62 101 LEU A CA 1
ATOM 762 C C . LEU A 1 101 ? -10.125 -42.531 -20.484 1 98.62 101 LEU A C 1
ATOM 764 O O . LEU A 1 101 ? -10.258 -43.75 -20.312 1 98.62 101 LEU A O 1
ATOM 768 N N . LEU A 1 102 ? -10.188 -41.969 -21.625 1 98.19 102 LEU A N 1
ATOM 769 C CA . LEU A 1 102 ? -10.367 -42.781 -22.828 1 98.19 102 LEU A CA 1
ATOM 770 C C . LEU A 1 102 ? -9.156 -43.688 -23.047 1 98.19 102 LEU A C 1
ATOM 772 O O . LEU A 1 102 ? -9.305 -44.844 -23.453 1 98.19 102 LEU A O 1
ATOM 776 N N . ALA A 1 103 ? -7.992 -43.156 -22.812 1 97.56 103 ALA A N 1
ATOM 777 C CA . ALA A 1 103 ? -6.793 -44 -22.875 1 97.56 103 ALA A CA 1
ATOM 778 C C . ALA A 1 103 ? -6.859 -45.125 -21.859 1 97.56 103 ALA A C 1
ATOM 780 O O . ALA A 1 103 ? -6.516 -46.281 -22.172 1 97.56 103 ALA A O 1
ATOM 781 N N . ALA A 1 104 ? -7.297 -44.844 -20.703 1 98.06 104 ALA A N 1
ATOM 782 C CA . ALA A 1 104 ? -7.453 -45.875 -19.672 1 98.06 104 ALA A CA 1
ATOM 783 C C . ALA A 1 104 ? -8.422 -46.969 -20.109 1 98.06 104 ALA A C 1
ATOM 785 O O . ALA A 1 104 ? -8.133 -48.156 -19.969 1 98.06 104 ALA A O 1
ATOM 786 N N . ARG A 1 105 ? -9.531 -46.5 -20.625 1 97.75 105 ARG A N 1
ATOM 787 C CA . ARG A 1 105 ? -10.531 -47.469 -21.094 1 97.75 105 ARG A CA 1
ATOM 788 C C . ARG A 1 105 ? -9.945 -48.406 -22.156 1 97.75 105 ARG A C 1
ATOM 790 O O . ARG A 1 105 ? -10.172 -49.625 -22.109 1 97.75 105 ARG A O 1
ATOM 797 N N . THR A 1 106 ? -9.258 -47.812 -23.031 1 96.62 106 THR A N 1
ATOM 798 C CA . THR A 1 106 ? -8.625 -48.594 -24.094 1 96.62 106 THR A CA 1
ATOM 799 C C . THR A 1 106 ? -7.656 -49.625 -23.5 1 96.62 106 THR A C 1
ATOM 801 O O . THR A 1 106 ? -7.684 -50.781 -23.875 1 96.62 106 THR A O 1
ATOM 804 N N . LEU A 1 107 ? -6.871 -49.219 -22.562 1 96.56 107 LEU A N 1
ATOM 805 C CA . LEU A 1 107 ? -5.875 -50.125 -21.969 1 96.56 107 LEU A CA 1
ATOM 806 C C . LEU A 1 107 ? -6.543 -51.188 -21.125 1 96.56 107 LEU A C 1
ATOM 808 O O . LEU A 1 107 ? -6.062 -52.344 -21.062 1 96.56 107 LEU A O 1
ATOM 812 N N . LEU A 1 108 ? -7.617 -50.812 -20.469 1 96.44 108 LEU A N 1
ATOM 813 C CA . LEU A 1 108 ? -8.352 -51.781 -19.656 1 96.44 108 LEU A CA 1
ATOM 814 C C . LEU A 1 108 ? -8.984 -52.875 -20.547 1 96.44 108 LEU A C 1
ATOM 816 O O . LEU A 1 108 ? -9.07 -54.031 -20.156 1 96.44 108 LEU A O 1
ATOM 820 N N . THR A 1 109 ? -9.359 -52.469 -21.734 1 95.5 109 THR A N 1
ATOM 821 C CA . THR A 1 109 ? -10.016 -53.375 -22.656 1 95.5 109 THR A CA 1
ATOM 822 C C . THR A 1 109 ? -8.992 -54.219 -23.406 1 95.5 109 THR A C 1
ATOM 824 O O . THR A 1 109 ? -9.156 -55.438 -23.547 1 95.5 109 THR A O 1
ATOM 827 N N . GLU A 1 110 ? -7.887 -53.594 -23.812 1 94.38 110 GLU A N 1
ATOM 828 C CA . GLU A 1 110 ? -6.926 -54.25 -24.703 1 94.38 110 GLU A CA 1
ATOM 829 C C . GLU A 1 110 ? -5.754 -54.812 -23.906 1 94.38 110 GLU A C 1
ATOM 831 O O . GLU A 1 110 ? -5 -55.656 -24.406 1 94.38 110 GLU A O 1
ATOM 836 N N . GLY A 1 111 ? -5.602 -54.312 -22.719 1 92.06 111 GLY A N 1
ATOM 837 C CA . GLY A 1 111 ? -4.441 -54.656 -21.922 1 92.06 111 GLY A CA 1
ATOM 838 C C . GLY A 1 111 ? -3.326 -53.656 -22 1 92.06 111 GLY A C 1
ATOM 839 O O . GLY A 1 111 ? -3.215 -52.906 -22.984 1 92.06 111 GLY A O 1
ATOM 840 N N . ALA A 1 112 ? -2.518 -53.656 -21.016 1 91.75 112 ALA A N 1
ATOM 841 C CA . ALA A 1 112 ? -1.353 -52.781 -21 1 91.75 112 ALA A CA 1
ATOM 842 C C . ALA A 1 112 ? -0.207 -53.375 -21.812 1 91.75 112 ALA A C 1
ATOM 844 O O . ALA A 1 112 ? -0.152 -54.594 -22.031 1 91.75 112 ALA A O 1
ATOM 845 N N . PRO A 1 113 ? 0.662 -52.469 -22.281 1 90.06 113 PRO A N 1
ATOM 846 C CA . PRO A 1 113 ? 1.867 -53 -22.922 1 90.06 113 PRO A CA 1
ATOM 847 C C . PRO A 1 113 ? 2.643 -53.938 -22.016 1 90.06 113 PRO A C 1
ATOM 849 O O . PRO A 1 113 ? 2.504 -53.875 -20.797 1 90.06 113 PRO A O 1
ATOM 852 N N . THR A 1 114 ? 3.41 -54.781 -22.672 1 87.25 114 THR A N 1
ATOM 853 C CA . THR A 1 114 ? 4.199 -55.75 -21.922 1 87.25 114 THR A CA 1
ATOM 854 C C . THR A 1 114 ? 5.148 -55.031 -20.953 1 87.25 114 THR A C 1
ATOM 856 O O . THR A 1 114 ? 5.852 -54.094 -21.344 1 87.25 114 THR A O 1
ATOM 859 N N . GLY A 1 115 ? 5.133 -55.438 -19.703 1 90.56 115 GLY A N 1
ATOM 860 C CA . GLY A 1 115 ? 6.047 -54.906 -18.703 1 90.56 115 GLY A CA 1
ATOM 861 C C . GLY A 1 115 ? 5.625 -53.562 -18.141 1 90.56 115 GLY A C 1
ATOM 862 O O . GLY A 1 115 ? 6.367 -52.938 -17.391 1 90.56 115 GLY A O 1
ATOM 863 N N . ALA A 1 116 ? 4.438 -53.281 -18.484 1 94.56 116 ALA A N 1
ATOM 864 C CA . ALA A 1 116 ? 3.998 -51.938 -18.156 1 94.56 116 ALA A CA 1
ATOM 865 C C . ALA A 1 116 ? 3.006 -51.969 -16.984 1 94.56 116 ALA A C 1
ATOM 867 O O . ALA A 1 116 ? 2.188 -52.875 -16.875 1 94.56 116 ALA A O 1
ATOM 868 N N . GLU A 1 117 ? 3.113 -50.938 -16.094 1 97.56 117 GLU A N 1
ATOM 869 C CA . GLU A 1 117 ? 2.025 -50.5 -15.219 1 97.56 117 GLU A CA 1
ATOM 870 C C . GLU A 1 117 ? 1.75 -49.031 -15.383 1 97.56 117 GLU A C 1
ATOM 872 O O . GLU A 1 117 ? 2.631 -48.188 -15.148 1 97.56 117 GLU A O 1
ATOM 877 N N . VAL A 1 118 ? 0.585 -48.75 -15.805 1 98.44 118 VAL A N 1
ATOM 878 C CA . VAL A 1 118 ? 0.186 -47.344 -16.016 1 98.44 118 VAL A CA 1
ATOM 879 C C . VAL A 1 118 ? -0.737 -46.906 -14.883 1 98.44 118 VAL A C 1
ATOM 881 O O . VAL A 1 118 ? -1.82 -47.469 -14.695 1 98.44 118 VAL A O 1
ATOM 884 N N . VAL A 1 119 ? -0.289 -45.906 -14.133 1 98.62 119 VAL A N 1
ATOM 885 C CA . VAL A 1 119 ? -1.078 -45.375 -13.031 1 98.62 119 VAL A CA 1
ATOM 886 C C . VAL A 1 119 ? -1.803 -44.094 -13.492 1 98.62 119 VAL A C 1
ATOM 888 O O . VAL A 1 119 ? -1.166 -43.125 -13.875 1 98.62 119 VAL A O 1
ATOM 891 N N . PHE A 1 120 ? -3.131 -44.188 -13.516 1 98.75 120 PHE A N 1
ATOM 892 C CA . PHE A 1 120 ? -3.949 -43 -13.773 1 98.75 120 PHE A CA 1
ATOM 893 C C . PHE A 1 120 ? -4.344 -42.312 -12.477 1 98.75 120 PHE A C 1
ATOM 895 O O . PHE A 1 120 ? -4.898 -42.938 -11.57 1 98.75 120 PHE A O 1
ATOM 902 N N . ALA A 1 121 ? -3.99 -41.062 -12.375 1 98.75 121 ALA A N 1
ATOM 903 C CA . ALA A 1 121 ? -4.344 -40.281 -11.188 1 98.75 121 ALA A CA 1
ATOM 904 C C . ALA A 1 121 ? -5.055 -39 -11.57 1 98.75 121 ALA A C 1
ATOM 906 O O . ALA A 1 121 ? -4.48 -38.156 -12.258 1 98.75 121 ALA A O 1
ATOM 907 N N . PHE A 1 122 ? -6.246 -38.812 -11.18 1 98.75 122 PHE A N 1
ATOM 908 C CA . PHE A 1 122 ? -7.043 -37.625 -11.328 1 98.75 122 PHE A CA 1
ATOM 909 C C . PHE A 1 122 ? -7.18 -36.875 -9.992 1 98.75 122 PHE A C 1
ATOM 911 O O . PHE A 1 122 ? -7.859 -37.375 -9.086 1 98.75 122 PHE A O 1
ATOM 918 N N . THR A 1 123 ? -6.547 -35.688 -9.906 1 98.25 123 THR A N 1
ATOM 919 C CA . THR A 1 123 ? -6.25 -35.125 -8.586 1 98.25 123 THR A CA 1
ATOM 920 C C . THR A 1 123 ? -7.113 -33.906 -8.312 1 98.25 123 THR A C 1
ATOM 922 O O . THR A 1 123 ? -7.695 -33.344 -9.234 1 98.25 123 THR A O 1
ATOM 925 N N . ALA A 1 124 ? -7.148 -33.562 -7.023 1 97.12 124 ALA A N 1
ATOM 926 C CA . ALA A 1 124 ? -7.926 -32.438 -6.531 1 97.12 124 ALA A CA 1
ATOM 927 C C . ALA A 1 124 ? -7.027 -31.234 -6.246 1 97.12 124 ALA A C 1
ATOM 929 O O . ALA A 1 124 ? -5.816 -31.391 -6.086 1 97.12 124 ALA A O 1
ATOM 930 N N . GLU A 1 125 ? -7.543 -30.062 -6.305 1 95.38 125 GLU A N 1
ATOM 931 C CA . GLU A 1 125 ? -7.047 -28.812 -5.742 1 95.38 125 GLU A CA 1
ATOM 932 C C . GLU A 1 125 ? -5.723 -28.406 -6.383 1 95.38 125 GLU A C 1
ATOM 934 O O . GLU A 1 125 ? -4.832 -27.891 -5.703 1 95.38 125 GLU A O 1
ATOM 939 N N . GLU A 1 126 ? -5.547 -28.719 -7.617 1 92.75 126 GLU A N 1
ATOM 940 C CA . GLU A 1 126 ? -4.379 -28.234 -8.359 1 92.75 126 GLU A CA 1
ATOM 941 C C . GLU A 1 126 ? -4.355 -26.719 -8.422 1 92.75 126 GLU A C 1
ATOM 943 O O . GLU A 1 126 ? -3.307 -26.094 -8.242 1 92.75 126 GLU A O 1
ATOM 948 N N . GLU A 1 127 ? -5.473 -26.125 -8.57 1 89.25 127 GLU A N 1
ATOM 949 C CA . GLU A 1 127 ? -5.594 -24.688 -8.805 1 89.25 127 GLU A CA 1
ATOM 950 C C . GLU A 1 127 ? -5.23 -23.906 -7.551 1 89.25 127 GLU A C 1
ATOM 952 O O . GLU A 1 127 ? -4.992 -22.688 -7.625 1 89.25 127 GLU A O 1
ATOM 957 N N . THR A 1 128 ? -5.191 -24.562 -6.445 1 84.19 128 THR A N 1
ATOM 958 C CA . THR A 1 128 ? -4.871 -23.891 -5.195 1 84.19 128 THR A CA 1
ATOM 959 C C . THR A 1 128 ? -3.631 -24.5 -4.551 1 84.19 128 THR A C 1
ATOM 961 O O . THR A 1 128 ? -3.174 -24.031 -3.506 1 84.19 128 THR A O 1
ATOM 964 N N . GLY A 1 129 ? -3.07 -25.469 -5.195 1 78.5 129 GLY A N 1
ATOM 965 C CA . GLY A 1 129 ? -1.918 -26.156 -4.633 1 78.5 129 GLY A CA 1
ATOM 966 C C . GLY A 1 129 ? -2.236 -26.906 -3.361 1 78.5 129 GLY A C 1
ATOM 967 O O . GLY A 1 129 ? -1.359 -27.109 -2.518 1 78.5 129 GLY A O 1
ATOM 968 N N . GLY A 1 130 ? -3.426 -27.312 -3.211 1 79.19 130 GLY A N 1
ATOM 969 C CA . GLY A 1 130 ? -3.893 -27.953 -1.995 1 79.19 130 GLY A CA 1
ATOM 970 C C . GLY A 1 130 ? -3.596 -29.438 -1.957 1 79.19 130 GLY A C 1
ATOM 971 O O . GLY A 1 130 ? -2.463 -29.859 -2.205 1 79.19 130 GLY A O 1
ATOM 972 N N . GLN A 1 131 ? -4.523 -30.234 -1.606 1 84.88 131 GLN A N 1
ATOM 973 C CA . GLN A 1 131 ? -4.402 -31.656 -1.305 1 84.88 131 GLN A CA 1
ATOM 974 C C . GLN A 1 131 ? -4.512 -32.5 -2.572 1 84.88 131 GLN A C 1
ATOM 976 O O . GLN A 1 131 ? -5.289 -33.438 -2.625 1 84.88 131 GLN A O 1
ATOM 981 N N . GLY A 1 132 ? -3.678 -32.25 -3.564 1 94.12 132 GLY A N 1
ATOM 982 C CA . GLY A 1 132 ? -3.713 -33 -4.816 1 94.12 132 GLY A CA 1
ATOM 983 C C . GLY A 1 132 ? -2.574 -33.969 -4.961 1 94.12 132 GLY A C 1
ATOM 984 O O . GLY A 1 132 ? -2.375 -34.844 -4.094 1 94.12 132 GLY A O 1
ATOM 985 N N . LEU A 1 133 ? -1.844 -33.844 -6.031 1 94.62 133 LEU A N 1
ATOM 986 C CA . LEU A 1 133 ? -0.821 -34.844 -6.391 1 94.62 133 LEU A CA 1
ATOM 987 C C . LEU A 1 133 ? 0.263 -34.906 -5.32 1 94.62 133 LEU A C 1
ATOM 989 O O . LEU A 1 133 ? 0.763 -36 -5.008 1 94.62 133 LEU A O 1
ATOM 993 N N . GLY A 1 134 ? 0.604 -33.844 -4.762 1 93.25 134 GLY A N 1
ATOM 994 C CA . GLY A 1 134 ? 1.633 -33.812 -3.734 1 93.25 134 GLY A CA 1
ATOM 995 C C . GLY A 1 134 ? 1.325 -34.719 -2.564 1 93.25 134 GLY A C 1
ATOM 996 O O . GLY A 1 134 ? 2.215 -35.406 -2.055 1 93.25 134 GLY A O 1
ATOM 997 N N . THR A 1 135 ? 0.116 -34.781 -2.174 1 93.31 135 THR A N 1
ATOM 998 C CA . THR A 1 135 ? -0.297 -35.625 -1.044 1 93.31 135 THR A CA 1
ATOM 999 C C . THR A 1 135 ? -0.504 -37.062 -1.479 1 93.31 135 THR A C 1
ATOM 1001 O O . THR A 1 135 ? -0.373 -37.969 -0.67 1 93.31 135 THR A O 1
ATOM 1004 N N . LEU A 1 136 ? -0.746 -37.25 -2.705 1 95.88 136 LEU A N 1
ATOM 1005 C CA . LEU A 1 136 ? -1.074 -38.562 -3.232 1 95.88 136 LEU A CA 1
ATOM 1006 C C . LEU A 1 136 ? 0.191 -39.344 -3.572 1 95.88 136 LEU A C 1
ATOM 1008 O O . LEU A 1 136 ? 0.208 -40.562 -3.492 1 95.88 136 LEU A O 1
ATOM 1012 N N . LEU A 1 137 ? 1.217 -38.688 -3.9 1 95.5 137 LEU A N 1
ATOM 1013 C CA . LEU A 1 137 ? 2.412 -39.25 -4.504 1 95.5 137 LEU A CA 1
ATOM 1014 C C . LEU A 1 137 ? 2.977 -40.375 -3.627 1 95.5 137 LEU A C 1
ATOM 1016 O O . LEU A 1 137 ? 3.332 -41.438 -4.129 1 95.5 137 LEU A O 1
ATOM 1020 N N . PRO A 1 138 ? 3.057 -40.188 -2.25 1 94.62 138 PRO A N 1
ATOM 1021 C CA . PRO A 1 138 ? 3.604 -41.25 -1.406 1 94.62 138 PRO A CA 1
ATOM 1022 C C . PRO A 1 138 ? 2.803 -42.531 -1.497 1 94.62 138 PRO A C 1
ATOM 1024 O O . PRO A 1 138 ? 3.35 -43.625 -1.277 1 94.62 138 PRO A O 1
ATOM 1027 N N . LYS A 1 139 ? 1.609 -42.438 -1.908 1 95.25 139 LYS A N 1
ATOM 1028 C CA . LYS A 1 139 ? 0.739 -43.594 -1.969 1 95.25 139 LYS A CA 1
ATOM 1029 C C . LYS A 1 139 ? 0.872 -44.312 -3.309 1 95.25 139 LYS A C 1
ATOM 1031 O O . LYS A 1 139 ? 0.455 -45.469 -3.447 1 95.25 139 LYS A O 1
ATOM 1036 N N . LEU A 1 140 ? 1.414 -43.656 -4.301 1 96.44 140 LEU A N 1
ATOM 1037 C CA . LEU A 1 140 ? 1.484 -44.219 -5.645 1 96.44 140 LEU A CA 1
ATOM 1038 C C . LEU A 1 140 ? 2.691 -45.125 -5.789 1 96.44 140 LEU A C 1
ATOM 1040 O O . LEU A 1 140 ? 2.77 -45.906 -6.738 1 96.44 140 LEU A O 1
ATOM 1044 N N . GLY A 1 141 ? 3.678 -45.062 -4.844 1 93.38 141 GLY A N 1
ATOM 1045 C CA . GLY A 1 141 ? 4.906 -45.812 -4.977 1 93.38 141 GLY A CA 1
ATOM 1046 C C . GLY A 1 141 ? 5.867 -45.25 -5.992 1 93.38 141 GLY A C 1
ATOM 1047 O O . GLY A 1 141 ? 5.641 -44.156 -6.512 1 93.38 141 GLY A O 1
ATOM 1048 N N . PRO A 1 142 ? 6.984 -45.938 -6.25 1 96 142 PRO A N 1
ATOM 1049 C CA . PRO A 1 142 ? 7.992 -45.469 -7.184 1 96 142 PRO A CA 1
ATOM 1050 C C . PRO A 1 142 ? 7.477 -45.375 -8.617 1 96 142 PRO A C 1
ATOM 1052 O O . PRO A 1 142 ? 6.723 -46.219 -9.062 1 96 142 PRO A O 1
ATOM 1055 N N . LEU A 1 143 ? 7.793 -44.344 -9.273 1 97.94 143 LEU A N 1
ATOM 1056 C CA . LEU A 1 143 ? 7.41 -44.094 -10.664 1 97.94 143 LEU A CA 1
ATOM 1057 C C . LEU A 1 143 ? 8.641 -43.875 -11.531 1 97.94 143 LEU A C 1
ATOM 1059 O O . LEU A 1 143 ? 9.641 -43.312 -11.086 1 97.94 143 LEU A O 1
ATOM 1063 N N . ASP A 1 144 ? 8.539 -44.312 -12.758 1 97.75 144 ASP A N 1
ATOM 1064 C CA . ASP A 1 144 ? 9.664 -44.188 -13.672 1 97.75 144 ASP A CA 1
ATOM 1065 C C . ASP A 1 144 ? 9.531 -42.938 -14.547 1 97.75 144 ASP A C 1
ATOM 1067 O O . ASP A 1 144 ? 10.531 -42.406 -15.016 1 97.75 144 ASP A O 1
ATOM 1071 N N . ALA A 1 145 ? 8.367 -42.531 -14.812 1 98.5 145 ALA A N 1
ATOM 1072 C CA . ALA A 1 145 ? 8.062 -41.375 -15.617 1 98.5 145 ALA A CA 1
ATOM 1073 C C . ALA A 1 145 ? 6.641 -40.875 -15.352 1 98.5 145 ALA A C 1
ATOM 1075 O O . ALA A 1 145 ? 5.859 -41.562 -14.68 1 98.5 145 ALA A O 1
ATOM 1076 N N . ALA A 1 146 ? 6.367 -39.656 -15.875 1 98.75 146 ALA A N 1
ATOM 1077 C CA . ALA A 1 146 ? 5.027 -39.125 -15.656 1 98.75 146 ALA A CA 1
ATOM 1078 C C . ALA A 1 146 ? 4.582 -38.25 -16.828 1 98.75 146 ALA A C 1
ATOM 1080 O O . ALA A 1 146 ? 5.41 -37.656 -17.516 1 98.75 146 ALA A O 1
ATOM 1081 N N . ILE A 1 147 ? 3.32 -38.281 -17.047 1 98.81 147 ILE A N 1
ATOM 1082 C CA . ILE A 1 147 ? 2.621 -37.344 -17.938 1 98.81 147 ILE A CA 1
ATOM 1083 C C . ILE A 1 147 ? 1.684 -36.469 -17.109 1 98.81 147 ILE A C 1
ATOM 1085 O O . ILE A 1 147 ? 0.852 -36.969 -16.359 1 98.81 147 ILE A O 1
ATOM 1089 N N . VAL A 1 148 ? 1.887 -35.188 -17.25 1 98.75 148 VAL A N 1
ATOM 1090 C CA . VAL A 1 148 ? 1.004 -34.219 -16.578 1 98.75 148 VAL A CA 1
ATOM 1091 C C . VAL A 1 148 ? 0.13 -33.531 -17.609 1 98.75 148 VAL A C 1
ATOM 1093 O O . VAL A 1 148 ? 0.637 -32.781 -18.469 1 98.75 148 VAL A O 1
ATOM 1096 N N . GLY A 1 149 ? -1.131 -33.719 -17.484 1 98.62 149 GLY A N 1
ATOM 1097 C CA . GLY A 1 149 ? -2.061 -33.156 -18.453 1 98.62 149 GLY A CA 1
ATOM 1098 C C . GLY A 1 149 ? -2.455 -31.734 -18.156 1 98.62 149 GLY A C 1
ATOM 1099 O O . GLY A 1 149 ? -3.094 -31.469 -17.125 1 98.62 149 GLY A O 1
ATOM 1100 N N . GLU A 1 150 ? -2.133 -30.844 -18.984 1 98.38 150 GLU A N 1
ATOM 1101 C CA . GLU A 1 150 ? -2.502 -29.438 -19.031 1 98.38 150 GLU A CA 1
ATOM 1102 C C . GLU A 1 150 ? -2.736 -28.969 -20.469 1 98.38 150 GLU A C 1
ATOM 1104 O O . GLU A 1 150 ? -2.244 -29.594 -21.422 1 98.38 150 GLU A O 1
ATOM 1109 N N . PRO A 1 151 ? -3.494 -27.922 -20.625 1 98 151 PRO A N 1
ATOM 1110 C CA . PRO A 1 151 ? -3.631 -27.422 -22 1 98 151 PRO A CA 1
ATOM 1111 C C . PRO A 1 151 ? -2.336 -26.828 -22.547 1 98 151 PRO A C 1
ATOM 1113 O O . PRO A 1 151 ? -1.896 -25.766 -22.078 1 98 151 PRO A O 1
ATOM 1116 N N . THR A 1 152 ? -1.733 -27.531 -23.531 1 98.06 152 THR A N 1
ATOM 1117 C CA . THR A 1 152 ? -0.482 -27.094 -24.125 1 98.06 152 THR A CA 1
ATOM 1118 C C . THR A 1 152 ? -0.571 -27.125 -25.656 1 98.06 152 THR A C 1
ATOM 1120 O O . THR A 1 152 ? 0.451 -27.094 -26.344 1 98.06 152 THR A O 1
ATOM 1123 N N . SER A 1 153 ? -1.771 -27.297 -26.203 1 97.94 153 SER A N 1
ATOM 1124 C CA . SER A 1 153 ? -1.976 -27.484 -27.641 1 97.94 153 SER A CA 1
ATOM 1125 C C . SER A 1 153 ? -1.201 -28.688 -28.156 1 97.94 153 SER A C 1
ATOM 1127 O O . SER A 1 153 ? -0.664 -28.656 -29.266 1 97.94 153 SER A O 1
ATOM 1129 N N . LEU A 1 154 ? -1.009 -29.641 -27.297 1 98.44 154 LEU A N 1
ATOM 1130 C CA . LEU A 1 154 ? -0.336 -30.906 -27.547 1 98.44 154 LEU A CA 1
ATOM 1131 C C . LEU A 1 154 ? 1.146 -30.688 -27.844 1 98.44 154 LEU A C 1
ATOM 1133 O O . LEU A 1 154 ? 1.799 -31.547 -28.422 1 98.44 154 LEU A O 1
ATOM 1137 N N . LYS A 1 155 ? 1.662 -29.547 -27.484 1 98.31 155 LYS A N 1
ATOM 1138 C CA . LYS A 1 155 ? 3.105 -29.344 -27.5 1 98.31 155 LYS A CA 1
ATOM 1139 C C . LYS A 1 155 ? 3.736 -29.828 -26.188 1 98.31 155 LYS A C 1
ATOM 1141 O O . LYS A 1 155 ? 3.34 -29.391 -25.109 1 98.31 155 LYS A O 1
ATOM 1146 N N . PRO A 1 156 ? 4.699 -30.766 -26.344 1 98.56 156 PRO A N 1
ATOM 1147 C CA . PRO A 1 156 ? 5.297 -31.281 -25.109 1 98.56 156 PRO A CA 1
ATOM 1148 C C . PRO A 1 156 ? 6.086 -30.219 -24.344 1 98.56 156 PRO A C 1
ATOM 1150 O O . PRO A 1 156 ? 7.074 -29.688 -24.859 1 98.56 156 PRO A O 1
ATOM 1153 N N . CYS A 1 157 ? 5.668 -29.938 -23.203 1 98.56 157 CYS A N 1
ATOM 1154 C CA . CYS A 1 157 ? 6.43 -29.047 -22.328 1 98.56 157 CYS A CA 1
ATOM 1155 C C . CYS A 1 157 ? 7.457 -29.828 -21.516 1 98.56 157 CYS A C 1
ATOM 1157 O O . CYS A 1 157 ? 7.098 -30.703 -20.719 1 98.56 157 CYS A O 1
ATOM 1159 N N . THR A 1 158 ? 8.727 -29.484 -21.719 1 98.56 158 THR A N 1
ATOM 1160 C CA . THR A 1 158 ? 9.789 -30.234 -21.047 1 98.56 158 THR A CA 1
ATOM 1161 C C . THR A 1 158 ? 10.5 -29.375 -20.016 1 98.56 158 THR A C 1
ATOM 1163 O O . THR A 1 158 ? 11.492 -29.797 -19.422 1 98.56 158 THR A O 1
ATOM 1166 N N . ALA A 1 159 ? 10.031 -28.188 -19.891 1 98.12 159 ALA A N 1
ATOM 1167 C CA . ALA A 1 159 ? 10.445 -27.281 -18.812 1 98.12 159 ALA A CA 1
ATOM 1168 C C . ALA A 1 159 ? 9.273 -26.438 -18.312 1 98.12 159 ALA A C 1
ATOM 1170 O O . ALA A 1 159 ? 8.422 -26.016 -19.109 1 98.12 159 ALA A O 1
ATOM 1171 N N . GLN A 1 160 ? 9.273 -26.203 -17.031 1 97.31 160 GLN A N 1
ATOM 1172 C CA . GLN A 1 160 ? 8.203 -25.453 -16.391 1 97.31 160 GLN A CA 1
ATOM 1173 C C . GLN A 1 160 ? 8.758 -24.516 -15.312 1 97.31 160 GLN A C 1
ATOM 1175 O O . GLN A 1 160 ? 9.641 -24.906 -14.539 1 97.31 160 GLN A O 1
ATOM 1180 N N . ARG A 1 161 ? 8.203 -23.312 -15.305 1 95.81 161 ARG A N 1
ATOM 1181 C CA . ARG A 1 161 ? 8.641 -22.359 -14.297 1 95.81 161 ARG A CA 1
ATOM 1182 C C . ARG A 1 161 ? 8.148 -22.766 -12.906 1 95.81 161 ARG A C 1
ATOM 1184 O O . ARG A 1 161 ? 7.109 -23.406 -12.781 1 95.81 161 ARG A O 1
ATOM 1191 N N . GLY A 1 162 ? 9.016 -22.438 -11.93 1 95.12 162 GLY A N 1
ATOM 1192 C CA . GLY A 1 162 ? 8.586 -22.484 -10.539 1 95.12 162 GLY A CA 1
ATOM 1193 C C . GLY A 1 162 ? 8 -21.172 -10.055 1 95.12 162 GLY A C 1
ATOM 1194 O O . GLY A 1 162 ? 7.719 -20.281 -10.852 1 95.12 162 GLY A O 1
ATOM 1195 N N . MET A 1 163 ? 7.723 -21.141 -8.766 1 94.94 163 MET A N 1
ATOM 1196 C CA . MET A 1 163 ? 7.176 -19.938 -8.148 1 94.94 163 MET A CA 1
ATOM 1197 C C . MET A 1 163 ? 7.777 -19.719 -6.766 1 94.94 163 MET A C 1
ATOM 1199 O O . MET A 1 163 ? 7.641 -20.578 -5.883 1 94.94 163 MET A O 1
ATOM 1203 N N . LEU A 1 164 ? 8.469 -18.672 -6.664 1 96.25 164 LEU A N 1
ATOM 1204 C CA . LEU A 1 164 ? 8.977 -18.203 -5.375 1 96.25 164 LEU A CA 1
ATOM 1205 C C . LEU A 1 164 ? 8.312 -16.906 -4.961 1 96.25 164 LEU A C 1
ATOM 1207 O O . LEU A 1 164 ? 8.43 -15.891 -5.664 1 96.25 164 LEU A O 1
ATOM 1211 N N . LEU A 1 165 ? 7.594 -16.984 -3.85 1 97.25 165 LEU A N 1
ATOM 1212 C CA . LEU A 1 165 ? 6.926 -15.797 -3.318 1 97.25 165 LEU A CA 1
ATOM 1213 C C . LEU A 1 165 ? 7.648 -15.273 -2.078 1 97.25 165 LEU A C 1
ATOM 1215 O O . LEU A 1 165 ? 7.82 -16.016 -1.103 1 97.25 165 LEU A O 1
ATOM 1219 N N . LEU A 1 166 ? 8.023 -14.039 -2.158 1 98.5 166 LEU A N 1
ATOM 1220 C CA . LEU A 1 166 ? 8.719 -13.414 -1.036 1 98.5 166 LEU A CA 1
ATOM 1221 C C . LEU A 1 166 ? 7.879 -12.281 -0.447 1 98.5 166 LEU A C 1
ATOM 1223 O O . LEU A 1 166 ? 7.215 -11.547 -1.183 1 98.5 166 LEU A O 1
ATOM 1227 N N . ARG A 1 167 ? 7.852 -12.25 0.824 1 98.62 167 ARG A N 1
ATOM 1228 C CA . ARG A 1 167 ? 7.316 -11.109 1.556 1 98.62 167 ARG A CA 1
ATOM 1229 C C . ARG A 1 167 ? 8.438 -10.203 2.055 1 98.62 167 ARG A C 1
ATOM 1231 O O . ARG A 1 167 ? 9.312 -10.648 2.797 1 98.62 167 ARG A O 1
ATOM 1238 N N . CYS A 1 168 ? 8.398 -8.969 1.693 1 98.88 168 CYS A N 1
ATOM 1239 C CA . CYS A 1 168 ? 9.43 -8.016 2.084 1 98.88 168 CYS A CA 1
ATOM 1240 C C . CYS A 1 168 ? 8.836 -6.898 2.943 1 98.88 168 CYS A C 1
ATOM 1242 O O . CYS A 1 168 ? 7.723 -6.441 2.695 1 98.88 168 CYS A O 1
ATOM 1244 N N . THR A 1 169 ? 9.562 -6.531 3.969 1 98.81 169 THR A N 1
ATOM 1245 C CA . THR A 1 169 ? 9.125 -5.469 4.867 1 98.81 169 THR A CA 1
ATOM 1246 C C . THR A 1 169 ? 10.242 -4.457 5.094 1 98.81 169 THR A C 1
ATOM 1248 O O . THR A 1 169 ? 11.305 -4.801 5.602 1 98.81 169 THR A O 1
ATOM 1251 N N . ALA A 1 170 ? 10.008 -3.238 4.684 1 98.75 170 ALA A N 1
ATOM 1252 C CA . ALA A 1 170 ? 10.906 -2.137 5.016 1 98.75 170 ALA A CA 1
ATOM 1253 C C . ALA A 1 170 ? 10.555 -1.537 6.375 1 98.75 170 ALA A C 1
ATOM 1255 O O . ALA A 1 170 ? 9.391 -1.265 6.66 1 98.75 170 ALA A O 1
ATOM 1256 N N . HIS A 1 171 ? 11.539 -1.394 7.191 1 98.19 171 HIS A N 1
ATOM 1257 C CA . HIS A 1 171 ? 11.375 -0.805 8.516 1 98.19 171 HIS A CA 1
ATOM 1258 C C . HIS A 1 171 ? 12 0.585 8.586 1 98.19 171 HIS A C 1
ATOM 1260 O O . HIS A 1 171 ? 13.148 0.772 8.188 1 98.19 171 HIS A O 1
ATOM 1266 N N . GLY A 1 172 ? 11.195 1.531 9 1 96.75 172 GLY A N 1
ATOM 1267 C CA . GLY A 1 172 ? 11.664 2.889 9.219 1 96.75 172 GLY A CA 1
ATOM 1268 C C . GLY A 1 172 ? 11.438 3.377 10.641 1 96.75 172 GLY A C 1
ATOM 1269 O O . GLY A 1 172 ? 11.461 2.586 11.586 1 96.75 172 GLY A O 1
ATOM 1270 N N . LYS A 1 173 ? 11.484 4.684 10.812 1 94.38 173 LYS A N 1
ATOM 1271 C CA . LYS A 1 173 ? 11.227 5.379 12.07 1 94.38 173 LYS A CA 1
ATOM 1272 C C . LYS A 1 173 ? 10.211 6.5 11.875 1 94.38 173 LYS A C 1
ATOM 1274 O O . LYS A 1 173 ? 10.461 7.453 11.133 1 94.38 173 LYS A O 1
ATOM 1279 N N . SER A 1 174 ? 9.078 6.422 12.57 1 90.31 174 SER A N 1
ATOM 1280 C CA . SER A 1 174 ? 7.953 7.32 12.359 1 90.31 174 SER A CA 1
ATOM 1281 C C . SER A 1 174 ? 8.195 8.68 13.016 1 90.31 174 SER A C 1
ATOM 1283 O O . SER A 1 174 ? 9.039 8.797 13.914 1 90.31 174 SER A O 1
ATOM 1285 N N . ALA A 1 175 ? 7.594 9.711 12.5 1 86.38 175 ALA A N 1
ATOM 1286 C CA . ALA A 1 175 ? 7.539 11.07 13.023 1 86.38 175 ALA A CA 1
ATOM 1287 C C . ALA A 1 175 ? 6.406 11.859 12.383 1 86.38 175 ALA A C 1
ATOM 1289 O O . ALA A 1 175 ? 5.871 11.461 11.344 1 86.38 175 ALA A O 1
ATOM 1290 N N . HIS A 1 176 ? 5.988 12.883 13.172 1 84.44 176 HIS A N 1
ATOM 1291 C CA . HIS A 1 176 ? 5.098 13.82 12.508 1 84.44 176 HIS A CA 1
ATOM 1292 C C . HIS A 1 176 ? 5.754 14.422 11.273 1 84.44 176 HIS A C 1
ATOM 1294 O O . HIS A 1 176 ? 6.918 14.828 11.312 1 84.44 176 HIS A O 1
ATOM 1300 N N . VAL A 1 177 ? 5.031 14.406 10.195 1 86.88 177 VAL A N 1
ATOM 1301 C CA . VAL A 1 177 ? 5.609 14.75 8.898 1 86.88 177 VAL A CA 1
ATOM 1302 C C . VAL A 1 177 ? 6.176 16.172 8.945 1 86.88 177 VAL A C 1
ATOM 1304 O O . VAL A 1 177 ? 7.191 16.453 8.312 1 86.88 177 VAL A O 1
ATOM 1307 N N . ALA A 1 178 ? 5.57 17.062 9.695 1 84.31 178 ALA A N 1
ATOM 1308 C CA . ALA A 1 178 ? 6.02 18.453 9.805 1 84.31 178 ALA A CA 1
ATOM 1309 C C . ALA A 1 178 ? 7.402 18.531 10.445 1 84.31 178 ALA A C 1
ATOM 1311 O O . ALA A 1 178 ? 8.109 19.531 10.297 1 84.31 178 ALA A O 1
ATOM 1312 N N . HIS A 1 179 ? 7.742 17.531 11.18 1 81.5 179 HIS A N 1
ATOM 1313 C CA . HIS A 1 179 ? 9.008 17.547 11.906 1 81.5 179 HIS A CA 1
ATOM 1314 C C . HIS A 1 179 ? 9.984 16.531 11.344 1 81.5 179 HIS A C 1
ATOM 1316 O O . HIS A 1 179 ? 10.992 16.219 11.969 1 81.5 179 HIS A O 1
ATOM 1322 N N . ALA A 1 180 ? 9.703 15.914 10.234 1 80.31 180 ALA A N 1
ATOM 1323 C CA . ALA A 1 180 ? 10.492 14.828 9.656 1 80.31 180 ALA A CA 1
ATOM 1324 C C . ALA A 1 180 ? 11.945 15.25 9.469 1 80.31 180 ALA A C 1
ATOM 1326 O O . ALA A 1 180 ? 12.859 14.461 9.688 1 80.31 180 ALA A O 1
ATOM 1327 N N . HIS A 1 181 ? 12.117 16.438 9.164 1 75.5 181 HIS A N 1
ATOM 1328 C CA . HIS A 1 181 ? 13.469 16.906 8.891 1 75.5 181 HIS A CA 1
ATOM 1329 C C . HIS A 1 181 ? 14.25 17.141 10.18 1 75.5 181 HIS A C 1
ATOM 1331 O O . HIS A 1 181 ? 15.484 17.125 10.172 1 75.5 181 HIS A O 1
ATOM 1337 N N . ALA A 1 182 ? 13.547 17.422 11.188 1 74.38 182 ALA A N 1
ATOM 1338 C CA . ALA A 1 182 ? 14.203 17.781 12.445 1 74.38 182 ALA A CA 1
ATOM 1339 C C . ALA A 1 182 ? 14.352 16.562 13.352 1 74.38 182 ALA A C 1
ATOM 1341 O O . ALA A 1 182 ? 14.945 16.656 14.43 1 74.38 182 ALA A O 1
ATOM 1342 N N . THR A 1 183 ? 13.789 15.555 12.852 1 76.19 183 THR A N 1
ATOM 1343 C CA . THR A 1 183 ? 13.836 14.328 13.648 1 76.19 183 THR A CA 1
ATOM 1344 C C . THR A 1 183 ? 14.648 13.25 12.93 1 76.19 183 THR A C 1
ATOM 1346 O O . THR A 1 183 ? 15.188 13.492 11.852 1 76.19 183 THR A O 1
ATOM 1349 N N . GLU A 1 184 ? 14.883 12.211 13.562 1 84.69 184 GLU A N 1
ATOM 1350 C CA . GLU A 1 184 ? 15.586 11.062 13.008 1 84.69 184 GLU A CA 1
ATOM 1351 C C . GLU A 1 184 ? 14.633 10.125 12.273 1 84.69 184 GLU A C 1
ATOM 1353 O O . GLU A 1 184 ? 14.766 8.906 12.352 1 84.69 184 GLU A O 1
ATOM 1358 N N . ALA A 1 185 ? 13.641 10.781 11.602 1 90 185 ALA A N 1
ATOM 1359 C CA . ALA A 1 185 ? 12.633 9.984 10.914 1 90 185 ALA A CA 1
ATOM 1360 C C . ALA A 1 185 ? 13.242 9.25 9.719 1 90 185 ALA A C 1
ATOM 1362 O O . ALA A 1 185 ? 14.125 9.773 9.047 1 90 185 ALA A O 1
ATOM 1363 N N . VAL A 1 186 ? 12.906 7.98 9.508 1 95 186 VAL A N 1
ATOM 1364 C CA . VAL A 1 186 ? 13.266 7.164 8.352 1 95 186 VAL A CA 1
ATOM 1365 C C . VAL A 1 186 ? 12.008 6.691 7.637 1 95 186 VAL A C 1
ATOM 1367 O O . VAL A 1 186 ? 11.203 5.941 8.203 1 95 186 VAL A O 1
ATOM 1370 N N . ASN A 1 187 ? 11.805 7.125 6.434 1 97 187 ASN A N 1
ATOM 1371 C CA . ASN A 1 187 ? 10.594 6.816 5.68 1 97 187 ASN A CA 1
ATOM 1372 C C . ASN A 1 187 ? 10.641 5.414 5.082 1 97 187 ASN A C 1
ATOM 1374 O O . ASN A 1 187 ? 11.344 5.18 4.098 1 97 187 ASN A O 1
ATOM 1378 N N . ALA A 1 188 ? 9.844 4.5 5.594 1 98.31 188 ALA A N 1
ATOM 1379 C CA . ALA A 1 188 ? 9.844 3.104 5.168 1 98.31 188 ALA A CA 1
ATOM 1380 C C . ALA A 1 188 ? 9.406 2.971 3.715 1 98.31 188 ALA A C 1
ATOM 1382 O O . ALA A 1 188 ? 9.852 2.068 3.004 1 98.31 188 ALA A O 1
ATOM 1383 N N . ILE A 1 189 ? 8.508 3.836 3.256 1 98.69 189 ILE A N 1
ATOM 1384 C CA . ILE A 1 189 ? 8.047 3.795 1.872 1 98.69 189 ILE A CA 1
ATOM 1385 C C . ILE A 1 189 ? 9.195 4.18 0.938 1 98.69 189 ILE A C 1
ATOM 1387 O O . ILE A 1 189 ? 9.383 3.561 -0.114 1 98.69 189 ILE A O 1
ATOM 1391 N N . HIS A 1 190 ? 9.969 5.191 1.321 1 98.25 190 HIS A N 1
ATOM 1392 C CA . HIS A 1 190 ? 11.125 5.559 0.518 1 98.25 190 HIS A CA 1
ATOM 1393 C C . HIS A 1 190 ? 12.125 4.406 0.425 1 98.25 190 HIS A C 1
ATOM 1395 O O . HIS A 1 190 ? 12.648 4.121 -0.653 1 98.25 190 HIS A O 1
ATOM 1401 N N . LEU A 1 191 ? 12.359 3.713 1.511 1 98.25 191 LEU A N 1
ATOM 1402 C CA . LEU A 1 191 ? 13.242 2.553 1.528 1 98.25 191 LEU A CA 1
ATOM 1403 C C . LEU A 1 191 ? 12.711 1.449 0.621 1 98.25 191 LEU A C 1
ATOM 1405 O O . LEU A 1 191 ? 13.453 0.889 -0.185 1 98.25 191 LEU A O 1
ATOM 1409 N N . ALA A 1 192 ? 11.414 1.18 0.776 1 98.75 192 ALA A N 1
ATOM 1410 C CA . ALA A 1 192 ? 10.781 0.151 -0.043 1 98.75 192 ALA A CA 1
ATOM 1411 C C . ALA A 1 192 ? 10.891 0.485 -1.528 1 98.75 192 ALA A C 1
ATOM 1413 O O . ALA A 1 192 ? 11.156 -0.394 -2.352 1 98.75 192 ALA A O 1
ATOM 1414 N N . ALA A 1 193 ? 10.625 1.746 -1.866 1 98.69 193 ALA A N 1
ATOM 1415 C CA . ALA A 1 193 ? 10.695 2.168 -3.262 1 98.69 193 ALA A CA 1
ATOM 1416 C C . ALA A 1 193 ? 12.094 1.927 -3.84 1 98.69 193 ALA A C 1
ATOM 1418 O O . ALA A 1 193 ? 12.227 1.461 -4.973 1 98.69 193 ALA A O 1
ATOM 1419 N N . THR A 1 194 ? 13.109 2.256 -3.102 1 98.06 194 THR A N 1
ATOM 1420 C CA . THR A 1 194 ? 14.484 2 -3.525 1 98.06 194 THR A CA 1
ATOM 1421 C C . THR A 1 194 ? 14.711 0.507 -3.746 1 98.06 194 THR A C 1
ATOM 1423 O O . THR A 1 194 ? 15.281 0.104 -4.762 1 98.06 194 THR A O 1
ATOM 1426 N N . ASP A 1 195 ? 14.266 -0.286 -2.801 1 98.62 195 ASP A N 1
ATOM 1427 C CA . ASP A 1 195 ? 14.422 -1.734 -2.889 1 98.62 195 ASP A CA 1
ATOM 1428 C C . ASP A 1 195 ? 13.68 -2.293 -4.098 1 98.62 195 ASP A C 1
ATOM 1430 O O . ASP A 1 195 ? 14.195 -3.166 -4.801 1 98.62 195 ASP A O 1
ATOM 1434 N N . ILE A 1 196 ? 12.461 -1.817 -4.336 1 98.69 196 ILE A N 1
ATOM 1435 C CA . ILE A 1 196 ? 11.656 -2.285 -5.457 1 98.69 196 ILE A CA 1
ATOM 1436 C C . ILE A 1 196 ? 12.344 -1.93 -6.773 1 98.69 196 ILE A C 1
ATOM 1438 O O . ILE A 1 196 ? 12.344 -2.725 -7.715 1 98.69 196 ILE A O 1
ATOM 1442 N N . ALA A 1 197 ? 12.914 -0.771 -6.836 1 96.56 197 ALA A N 1
ATOM 1443 C CA . ALA A 1 197 ? 13.672 -0.392 -8.031 1 96.56 197 ALA A CA 1
ATOM 1444 C C . ALA A 1 197 ? 14.852 -1.337 -8.258 1 96.56 197 ALA A C 1
ATOM 1446 O O . ALA A 1 197 ? 15.125 -1.73 -9.391 1 96.56 197 ALA A O 1
ATOM 1447 N N . VAL A 1 198 ? 15.531 -1.718 -7.211 1 96.75 198 VAL A N 1
ATOM 1448 C CA . VAL A 1 198 ? 16.625 -2.672 -7.289 1 96.75 198 VAL A CA 1
ATOM 1449 C C . VAL A 1 198 ? 16.109 -4.016 -7.801 1 96.75 198 VAL A C 1
ATOM 1451 O O . VAL A 1 198 ? 16.719 -4.617 -8.695 1 96.75 198 VAL A O 1
ATOM 1454 N N . LEU A 1 199 ? 15 -4.473 -7.27 1 97 199 LEU A N 1
ATOM 1455 C CA . LEU A 1 199 ? 14.398 -5.746 -7.652 1 97 199 LEU A CA 1
ATOM 1456 C C . LEU A 1 199 ? 14.055 -5.758 -9.141 1 97 199 LEU A C 1
ATOM 1458 O O . LEU A 1 199 ? 14.273 -6.762 -9.82 1 97 199 LEU A O 1
ATOM 1462 N N . ALA A 1 200 ? 13.492 -4.645 -9.586 1 94.38 200 ALA A N 1
ATOM 1463 C CA . ALA A 1 200 ? 13.055 -4.539 -10.977 1 94.38 200 ALA A CA 1
ATOM 1464 C C . ALA A 1 200 ? 14.234 -4.699 -11.938 1 94.38 200 ALA A C 1
ATOM 1466 O O . ALA A 1 200 ? 14.055 -5.109 -13.086 1 94.38 200 ALA A O 1
ATOM 1467 N N . GLU A 1 201 ? 15.43 -4.461 -11.453 1 93.5 201 GLU A N 1
ATOM 1468 C CA . GLU A 1 201 ? 16.609 -4.496 -12.312 1 93.5 201 GLU A CA 1
ATOM 1469 C C . GLU A 1 201 ? 17.391 -5.793 -12.133 1 93.5 201 GLU A C 1
ATOM 1471 O O . GLU A 1 201 ? 18.344 -6.055 -12.859 1 93.5 201 GLU A O 1
ATOM 1476 N N . LEU A 1 202 ? 16.969 -6.57 -11.195 1 93.5 202 LEU A N 1
ATOM 1477 C CA . LEU A 1 202 ? 17.672 -7.824 -10.938 1 93.5 202 LEU A CA 1
ATOM 1478 C C . LEU A 1 202 ? 17.531 -8.773 -12.117 1 93.5 202 LEU A C 1
ATOM 1480 O O . LEU A 1 202 ? 16.453 -8.891 -12.703 1 93.5 202 LEU A O 1
ATOM 1484 N N . ARG A 1 203 ? 18.625 -9.438 -12.469 1 92.5 203 ARG A N 1
ATOM 1485 C CA . ARG A 1 203 ? 18.641 -10.383 -13.578 1 92.5 203 ARG A CA 1
ATOM 1486 C C . ARG A 1 203 ? 19.031 -11.781 -13.102 1 92.5 203 ARG A C 1
ATOM 1488 O O . ARG A 1 203 ? 19.875 -11.922 -12.211 1 92.5 203 ARG A O 1
ATOM 1495 N N . PHE A 1 204 ? 18.391 -12.758 -13.648 1 92.44 204 PHE A N 1
ATOM 1496 C CA . PHE A 1 204 ? 18.688 -14.164 -13.383 1 92.44 204 PHE A CA 1
ATOM 1497 C C . PHE A 1 204 ? 19.078 -14.891 -14.664 1 92.44 204 PHE A C 1
ATOM 1499 O O . PHE A 1 204 ? 18.828 -14.391 -15.766 1 92.44 204 PHE A O 1
ATOM 1506 N N . PRO A 1 205 ? 19.766 -16.031 -14.516 1 90.44 205 PRO A N 1
ATOM 1507 C CA . PRO A 1 205 ? 20.172 -16.766 -15.711 1 90.44 205 PRO A CA 1
ATOM 1508 C C . PRO A 1 205 ? 18.984 -17.141 -16.594 1 90.44 205 PRO A C 1
ATOM 1510 O O . PRO A 1 205 ? 17.922 -17.5 -16.078 1 90.44 205 PRO A O 1
ATOM 1513 N N . SER A 1 206 ? 19.234 -17.125 -17.906 1 93.94 206 SER A N 1
ATOM 1514 C CA . SER A 1 206 ? 18.188 -17.453 -18.859 1 93.94 206 SER A CA 1
ATOM 1515 C C . SER A 1 206 ? 18.125 -18.953 -19.125 1 93.94 206 SER A C 1
ATOM 1517 O O . SER A 1 206 ? 19.156 -19.609 -19.203 1 93.94 206 SER A O 1
ATOM 1519 N N . HIS A 1 207 ? 16.969 -19.438 -19.281 1 95.19 207 HIS A N 1
ATOM 1520 C CA . HIS A 1 207 ? 16.75 -20.828 -19.688 1 95.19 207 HIS A CA 1
ATOM 1521 C C . HIS A 1 207 ? 16.375 -20.906 -21.156 1 95.19 207 HIS A C 1
ATOM 1523 O O . HIS A 1 207 ? 15.625 -20.094 -21.672 1 95.19 207 HIS A O 1
ATOM 1529 N N . PRO A 1 208 ? 16.859 -21.859 -21.875 1 95.12 208 PRO A N 1
ATOM 1530 C CA . PRO A 1 208 ? 16.672 -21.922 -23.312 1 95.12 208 PRO A CA 1
ATOM 1531 C C . PRO A 1 208 ? 15.195 -21.969 -23.719 1 95.12 208 PRO A C 1
ATOM 1533 O O . PRO A 1 208 ? 14.812 -21.391 -24.734 1 95.12 208 PRO A O 1
ATOM 1536 N N . LEU A 1 209 ? 14.352 -22.594 -22.922 1 95.69 209 LEU A N 1
ATOM 1537 C CA . LEU A 1 209 ? 12.953 -22.766 -23.297 1 95.69 209 LEU A CA 1
ATOM 1538 C C . LEU A 1 209 ? 12.055 -21.781 -22.547 1 95.69 209 LEU A C 1
ATOM 1540 O O . LEU A 1 209 ? 10.93 -21.516 -22.969 1 95.69 209 LEU A O 1
ATOM 1544 N N . LEU A 1 210 ? 12.562 -21.234 -21.453 1 95.31 210 LEU A N 1
ATOM 1545 C CA . LEU A 1 210 ? 11.688 -20.453 -20.578 1 95.31 210 LEU A CA 1
ATOM 1546 C C . LEU A 1 210 ? 12.102 -18.984 -20.562 1 95.31 210 LEU A C 1
ATOM 1548 O O . LEU A 1 210 ? 11.352 -18.125 -20.094 1 95.31 210 LEU A O 1
ATOM 1552 N N . GLY A 1 211 ? 13.305 -18.656 -21.078 1 93.5 211 GLY A N 1
ATOM 1553 C CA . GLY A 1 211 ? 13.82 -17.297 -21.016 1 93.5 211 GLY A CA 1
ATOM 1554 C C . GLY A 1 211 ? 14.281 -16.906 -19.625 1 93.5 211 GLY A C 1
ATOM 1555 O O . GLY A 1 211 ? 14.625 -17.766 -18.812 1 93.5 211 GLY A O 1
ATOM 1556 N N . GLU A 1 212 ? 14.359 -15.648 -19.406 1 92 212 GLU A N 1
ATOM 1557 C CA . GLU A 1 212 ? 14.867 -15.117 -18.141 1 92 212 GLU A CA 1
ATOM 1558 C C . GLU A 1 212 ? 13.75 -14.992 -17.109 1 92 212 GLU A C 1
ATOM 1560 O O . GLU A 1 212 ? 12.594 -14.758 -17.469 1 92 212 GLU A O 1
ATOM 1565 N N . ALA A 1 213 ? 14.102 -15.258 -15.875 1 92.94 213 ALA A N 1
ATOM 1566 C CA . ALA A 1 213 ? 13.188 -14.953 -14.781 1 92.94 213 ALA A CA 1
ATOM 1567 C C . ALA A 1 213 ? 13.305 -13.484 -14.359 1 92.94 213 ALA A C 1
ATOM 1569 O O . ALA A 1 213 ? 14.383 -12.906 -14.414 1 92.94 213 ALA A O 1
ATOM 1570 N N . ARG A 1 214 ? 12.219 -12.867 -14.031 1 91.5 214 ARG A N 1
ATOM 1571 C CA . ARG A 1 214 ? 12.18 -11.5 -13.531 1 91.5 214 ARG A CA 1
ATOM 1572 C C . ARG A 1 214 ? 11.32 -11.391 -12.281 1 91.5 214 ARG A C 1
ATOM 1574 O O . ARG A 1 214 ? 10.305 -12.078 -12.156 1 91.5 214 ARG A O 1
ATOM 1581 N N . ALA A 1 215 ? 11.75 -10.594 -11.43 1 94.38 215 ALA A N 1
ATOM 1582 C CA . ALA A 1 215 ? 10.969 -10.344 -10.219 1 94.38 215 ALA A CA 1
ATOM 1583 C C . ALA A 1 215 ? 9.828 -9.375 -10.484 1 94.38 215 ALA A C 1
ATOM 1585 O O . ALA A 1 215 ? 10.016 -8.344 -11.133 1 94.38 215 ALA A O 1
ATOM 1586 N N . GLN A 1 216 ? 8.656 -9.734 -10.07 1 95.69 216 GLN A N 1
ATOM 1587 C CA . GLN A 1 216 ? 7.496 -8.859 -10.148 1 95.69 216 GLN A CA 1
ATOM 1588 C C . GLN A 1 216 ? 6.953 -8.539 -8.758 1 95.69 216 GLN A C 1
ATOM 1590 O O . GLN A 1 216 ? 6.629 -9.438 -7.988 1 95.69 216 GLN A O 1
ATOM 1595 N N . VAL A 1 217 ? 6.926 -7.254 -8.445 1 98.12 217 VAL A N 1
ATOM 1596 C CA . VAL A 1 217 ? 6.23 -6.855 -7.227 1 98.12 217 VAL A CA 1
ATOM 1597 C C . VAL A 1 217 ? 4.73 -6.773 -7.492 1 98.12 217 VAL A C 1
ATOM 1599 O O . VAL A 1 217 ? 4.281 -5.988 -8.328 1 98.12 217 VAL A O 1
ATOM 1602 N N . THR A 1 218 ? 3.99 -7.535 -6.719 1 97.44 218 THR A N 1
ATOM 1603 C CA . THR A 1 218 ? 2.592 -7.719 -7.094 1 97.44 218 THR A CA 1
ATOM 1604 C C . THR A 1 218 ? 1.67 -6.996 -6.113 1 97.44 218 THR A C 1
ATOM 1606 O O . THR A 1 218 ? 0.5 -6.75 -6.422 1 97.44 218 THR A O 1
ATOM 1609 N N . GLN A 1 219 ? 2.16 -6.684 -4.941 1 98.25 219 GLN A N 1
ATOM 1610 C CA . GLN A 1 219 ? 1.423 -5.914 -3.945 1 98.25 219 GLN A CA 1
ATOM 1611 C C . GLN A 1 219 ? 2.361 -5.035 -3.123 1 98.25 219 GLN A C 1
ATOM 1613 O O . GLN A 1 219 ? 3.496 -5.422 -2.842 1 98.25 219 GLN A O 1
ATOM 1618 N N . VAL A 1 220 ? 1.855 -3.908 -2.74 1 98.69 220 VAL A N 1
ATOM 1619 C CA . VAL A 1 220 ? 2.584 -3.008 -1.854 1 98.69 220 VAL A CA 1
ATOM 1620 C C . VAL A 1 220 ? 1.602 -2.254 -0.959 1 98.69 220 VAL A C 1
ATOM 1622 O O . VAL A 1 220 ? 0.504 -1.898 -1.396 1 98.69 220 VAL A O 1
ATOM 1625 N N . SER A 1 221 ? 1.933 -2.094 0.236 1 98.44 221 SER A N 1
ATOM 1626 C CA . SER A 1 221 ? 1.127 -1.325 1.18 1 98.44 221 SER A CA 1
ATOM 1627 C C . SER A 1 221 ? 1.997 -0.695 2.264 1 98.44 221 SER A C 1
ATOM 1629 O O . SER A 1 221 ? 2.842 -1.367 2.855 1 98.44 221 SER A O 1
ATOM 1631 N N . GLY A 1 222 ? 1.82 0.562 2.471 1 97.81 222 GLY A N 1
ATOM 1632 C CA . GLY A 1 222 ? 2.539 1.287 3.506 1 97.81 222 GLY A CA 1
ATOM 1633 C C . GLY A 1 222 ? 1.889 2.607 3.871 1 97.81 222 GLY A C 1
ATOM 1634 O O . GLY A 1 222 ? 1.271 3.256 3.023 1 97.81 222 GLY A O 1
ATOM 1635 N N . GLY A 1 223 ? 2.023 3 5.18 1 94.81 223 GLY A N 1
ATOM 1636 C CA . GLY A 1 223 ? 1.51 4.27 5.672 1 94.81 223 GLY A CA 1
ATOM 1637 C C . GLY A 1 223 ? 0.115 4.16 6.258 1 94.81 223 GLY A C 1
ATOM 1638 O O . GLY A 1 223 ? -0.805 3.67 5.602 1 94.81 223 GLY A O 1
ATOM 1639 N N . LEU A 1 224 ? -0.054 4.602 7.461 1 87.19 224 LEU A N 1
ATOM 1640 C CA . LEU A 1 224 ? -1.32 4.523 8.18 1 87.19 224 LEU A CA 1
ATOM 1641 C C . LEU A 1 224 ? -2.051 5.859 8.141 1 87.19 224 LEU A C 1
ATOM 1643 O O . LEU A 1 224 ? -3.277 5.906 8.258 1 87.19 224 LEU A O 1
ATOM 1647 N N . ALA A 1 225 ? -1.311 6.973 8.086 1 87.44 225 ALA A N 1
ATOM 1648 C CA . ALA A 1 225 ? -1.885 8.312 8.109 1 87.44 225 ALA A CA 1
ATOM 1649 C C . ALA A 1 225 ? -1.155 9.242 7.141 1 87.44 225 ALA A C 1
ATOM 1651 O O . ALA A 1 225 ? 0.03 9.047 6.859 1 87.44 225 ALA A O 1
ATOM 1652 N N . ARG A 1 226 ? -1.815 10.188 6.664 1 88.69 226 ARG A N 1
ATOM 1653 C CA . ARG A 1 226 ? -1.25 11.094 5.664 1 88.69 226 ARG A CA 1
ATOM 1654 C C . ARG A 1 226 ? -0.285 12.086 6.305 1 88.69 226 ARG A C 1
ATOM 1656 O O . ARG A 1 226 ? 0.512 12.719 5.613 1 88.69 226 ARG A O 1
ATOM 1663 N N . ASN A 1 227 ? -0.368 12.25 7.656 1 86.25 227 ASN A N 1
ATOM 1664 C CA . ASN A 1 227 ? 0.463 13.25 8.32 1 86.25 227 ASN A CA 1
ATOM 1665 C C . ASN A 1 227 ? 1.592 12.609 9.117 1 86.25 227 ASN A C 1
ATOM 1667 O O . ASN A 1 227 ? 2.182 13.242 9.992 1 86.25 227 ASN A O 1
ATOM 1671 N N . GLN A 1 228 ? 1.881 11.414 8.789 1 89.62 228 GLN A N 1
ATOM 1672 C CA . GLN A 1 228 ? 2.916 10.68 9.508 1 89.62 228 GLN A CA 1
ATOM 1673 C C . GLN A 1 228 ? 3.908 10.039 8.547 1 89.62 228 GLN A C 1
ATOM 1675 O O . GLN A 1 228 ? 3.514 9.492 7.512 1 89.62 228 GLN A O 1
ATOM 1680 N N . VAL A 1 229 ? 5.152 10.133 8.93 1 94 229 VAL A N 1
ATOM 1681 C CA . VAL A 1 229 ? 6.168 9.359 8.219 1 94 229 VAL A CA 1
ATOM 1682 C C . VAL A 1 229 ? 5.996 7.875 8.516 1 94 229 VAL A C 1
ATOM 1684 O O . VAL A 1 229 ? 6.023 7.461 9.672 1 94 229 VAL A O 1
ATOM 1687 N N . PRO A 1 230 ? 5.805 7.129 7.484 1 96.31 230 PRO A N 1
ATOM 1688 C CA . PRO A 1 230 ? 5.535 5.711 7.742 1 96.31 230 PRO A CA 1
ATOM 1689 C C . PRO A 1 230 ? 6.762 4.961 8.258 1 96.31 230 PRO A C 1
ATOM 1691 O O . PRO A 1 230 ? 7.867 5.164 7.758 1 96.31 230 PRO A O 1
ATOM 1694 N N . ASP A 1 231 ? 6.555 4.098 9.258 1 96.88 231 ASP A N 1
ATOM 1695 C CA . ASP A 1 231 ? 7.668 3.338 9.82 1 96.88 231 ASP A CA 1
ATOM 1696 C C . ASP A 1 231 ? 7.656 1.896 9.32 1 96.88 231 ASP A C 1
ATOM 1698 O O . ASP A 1 231 ? 8.484 1.085 9.727 1 96.88 231 ASP A O 1
ATOM 1702 N N . ARG A 1 232 ? 6.668 1.606 8.461 1 98.06 232 ARG A N 1
ATOM 1703 C CA . ARG A 1 232 ? 6.574 0.257 7.91 1 98.06 232 ARG A CA 1
ATOM 1704 C C . ARG A 1 232 ? 5.988 0.279 6.5 1 98.06 232 ARG A C 1
ATOM 1706 O O . ARG A 1 232 ? 5.059 1.037 6.223 1 98.06 232 ARG A O 1
ATOM 1713 N N . CYS A 1 233 ? 6.492 -0.47 5.598 1 98.62 233 CYS A N 1
ATOM 1714 C CA . CYS A 1 233 ? 5.988 -0.699 4.25 1 98.62 233 CYS A CA 1
ATOM 1715 C C . CYS A 1 233 ? 6.223 -2.141 3.816 1 98.62 233 CYS A C 1
ATOM 1717 O O . CYS A 1 233 ? 7.34 -2.648 3.91 1 98.62 233 CYS A O 1
ATOM 1719 N N . GLU A 1 234 ? 5.18 -2.768 3.371 1 98.75 234 GLU A N 1
ATOM 1720 C CA . GLU A 1 234 ? 5.258 -4.172 2.979 1 98.75 234 GLU A CA 1
ATOM 1721 C C . GLU A 1 234 ? 5.008 -4.34 1.483 1 98.75 234 GLU A C 1
ATOM 1723 O O . GLU A 1 234 ? 4.164 -3.65 0.907 1 98.75 234 GLU A O 1
ATOM 1728 N N . PHE A 1 235 ? 5.742 -5.246 0.864 1 98.69 235 PHE A N 1
ATOM 1729 C CA . PHE A 1 235 ? 5.492 -5.574 -0.534 1 98.69 235 PHE A CA 1
ATOM 1730 C C . PHE A 1 235 ? 5.793 -7.043 -0.808 1 98.69 235 PHE A C 1
ATOM 1732 O O . PHE A 1 235 ? 6.602 -7.656 -0.106 1 98.69 235 PHE A O 1
ATOM 1739 N N . PHE A 1 236 ? 5.117 -7.617 -1.795 1 98.56 236 PHE A N 1
ATOM 1740 C CA . PHE A 1 236 ? 5.277 -9.016 -2.184 1 98.56 236 PHE A CA 1
ATOM 1741 C C . PHE A 1 236 ? 5.961 -9.125 -3.541 1 98.56 236 PHE A C 1
ATOM 1743 O O . PHE A 1 236 ? 5.676 -8.344 -4.453 1 98.56 236 PHE A O 1
ATOM 1750 N N . VAL A 1 237 ? 6.809 -10.094 -3.641 1 98 237 VAL A N 1
ATOM 1751 C CA . VAL A 1 237 ? 7.57 -10.359 -4.855 1 98 237 VAL A CA 1
ATOM 1752 C C . VAL A 1 237 ? 7.23 -11.75 -5.391 1 98 237 VAL A C 1
ATOM 1754 O O . VAL A 1 237 ? 7.312 -12.734 -4.66 1 98 237 VAL A O 1
ATOM 1757 N N . ASP A 1 238 ? 6.824 -11.773 -6.586 1 96.5 238 ASP A N 1
ATOM 1758 C CA . ASP A 1 238 ? 6.602 -13.023 -7.301 1 96.5 238 ASP A CA 1
ATOM 1759 C C . ASP A 1 238 ? 7.719 -13.289 -8.305 1 96.5 238 ASP A C 1
ATOM 1761 O O . ASP A 1 238 ? 7.914 -12.516 -9.242 1 96.5 238 ASP A O 1
ATOM 1765 N N . LEU A 1 239 ? 8.453 -14.359 -8.117 1 95.56 239 LEU A N 1
ATOM 1766 C CA . LEU A 1 239 ? 9.508 -14.789 -9.031 1 95.56 239 LEU A CA 1
ATOM 1767 C C . LEU A 1 239 ? 9.156 -16.125 -9.68 1 95.56 239 LEU A C 1
ATOM 1769 O O . LEU A 1 239 ? 9.078 -17.156 -8.992 1 95.56 239 LEU A O 1
ATOM 1773 N N . ARG A 1 240 ? 8.93 -16.078 -10.922 1 94.94 240 ARG A N 1
ATOM 1774 C CA . ARG A 1 240 ? 8.742 -17.312 -11.68 1 94.94 240 ARG A CA 1
ATOM 1775 C C . ARG A 1 240 ? 10.086 -17.891 -12.102 1 94.94 240 ARG A C 1
ATOM 1777 O O . ARG A 1 240 ? 10.602 -17.578 -13.18 1 94.94 240 ARG A O 1
ATOM 1784 N N . THR A 1 241 ? 10.57 -18.812 -11.32 1 96.06 241 THR A N 1
ATOM 1785 C CA . THR A 1 241 ? 11.938 -19.312 -11.422 1 96.06 241 THR A CA 1
ATOM 1786 C C . THR A 1 241 ? 12.047 -20.344 -12.539 1 96.06 241 THR A C 1
ATOM 1788 O O . THR A 1 241 ? 11.039 -20.906 -12.977 1 96.06 241 THR A O 1
ATOM 1791 N N . THR A 1 242 ? 13.258 -20.547 -13 1 96.19 242 THR A N 1
ATOM 1792 C CA . THR A 1 242 ? 13.555 -21.547 -14.016 1 96.19 242 THR A CA 1
ATOM 1793 C C . THR A 1 242 ? 14.445 -22.641 -13.445 1 96.19 242 THR A C 1
ATOM 1795 O O . THR A 1 242 ? 15.078 -22.469 -12.406 1 96.19 242 THR A O 1
ATOM 1798 N N . PRO A 1 243 ? 14.43 -23.828 -14.156 1 95.88 243 PRO A N 1
ATOM 1799 C CA . PRO A 1 243 ? 15.328 -24.875 -13.703 1 95.88 243 PRO A CA 1
ATOM 1800 C C . PRO A 1 243 ? 16.781 -24.406 -13.57 1 95.88 243 PRO A C 1
ATOM 1802 O O . PRO A 1 243 ? 17.297 -23.734 -14.461 1 95.88 243 PRO A O 1
ATOM 1805 N N . GLY A 1 244 ? 17.469 -24.75 -12.5 1 93.62 244 GLY A N 1
ATOM 1806 C CA . GLY A 1 244 ? 18.797 -24.266 -12.172 1 93.62 244 GLY A CA 1
ATOM 1807 C C . GLY A 1 244 ? 18.781 -23.219 -11.07 1 93.62 244 GLY A C 1
ATOM 1808 O O . GLY A 1 244 ? 19.812 -22.984 -10.43 1 93.62 244 GLY A O 1
ATOM 1809 N N . MET A 1 245 ? 17.625 -22.594 -10.93 1 95.44 245 MET A N 1
ATOM 1810 C CA . MET A 1 245 ? 17.453 -21.609 -9.852 1 95.44 245 MET A CA 1
ATOM 1811 C C . MET A 1 245 ? 16.953 -22.281 -8.578 1 95.44 245 MET A C 1
ATOM 1813 O O . MET A 1 245 ? 15.797 -22.688 -8.5 1 95.44 245 MET A O 1
ATOM 1817 N N . GLU A 1 246 ? 17.812 -22.391 -7.656 1 95.25 246 GLU A N 1
ATOM 1818 C CA . GLU A 1 246 ? 17.406 -22.922 -6.355 1 95.25 246 GLU A CA 1
ATOM 1819 C C . GLU A 1 246 ? 16.734 -21.859 -5.508 1 95.25 246 GLU A C 1
ATOM 1821 O O . GLU A 1 246 ? 17.312 -20.797 -5.25 1 95.25 246 GLU A O 1
ATOM 1826 N N . HIS A 1 247 ? 15.555 -22.141 -5.039 1 96.88 247 HIS A N 1
ATOM 1827 C CA . HIS A 1 247 ? 14.734 -21.141 -4.352 1 96.88 247 HIS A CA 1
ATOM 1828 C C . HIS A 1 247 ? 15.477 -20.562 -3.152 1 96.88 247 HIS A C 1
ATOM 1830 O O . HIS A 1 247 ? 15.477 -19.344 -2.951 1 96.88 247 HIS A O 1
ATOM 1836 N N . ALA A 1 248 ? 16.094 -21.438 -2.4 1 96.94 248 ALA A N 1
ATOM 1837 C CA . ALA A 1 248 ? 16.797 -20.953 -1.219 1 96.94 248 ALA A CA 1
ATOM 1838 C C . ALA A 1 248 ? 17.922 -19.984 -1.604 1 96.94 248 ALA A C 1
ATOM 1840 O O . ALA A 1 248 ? 18.109 -18.953 -0.949 1 96.94 248 ALA A O 1
ATOM 1841 N N . MET A 1 249 ? 18.625 -20.281 -2.629 1 96.5 249 MET A N 1
ATOM 1842 C CA . MET A 1 249 ? 19.719 -19.422 -3.088 1 96.5 249 MET A CA 1
ATOM 1843 C C . MET A 1 249 ? 19.172 -18.094 -3.631 1 96.5 249 MET A C 1
ATOM 1845 O O . MET A 1 249 ? 19.734 -17.031 -3.363 1 96.5 249 MET A O 1
ATOM 1849 N N . VAL A 1 250 ? 18.141 -18.172 -4.414 1 97.31 250 VAL A N 1
ATOM 1850 C CA . VAL A 1 250 ? 17.531 -16.969 -4.977 1 97.31 250 VAL A CA 1
ATOM 1851 C C . VAL A 1 250 ? 17.031 -16.078 -3.85 1 97.31 250 VAL A C 1
ATOM 1853 O O . VAL A 1 250 ? 17.25 -14.859 -3.877 1 97.31 250 VAL A O 1
ATOM 1856 N N . ALA A 1 251 ? 16.359 -16.688 -2.854 1 97.94 251 ALA A N 1
ATOM 1857 C CA . ALA A 1 251 ? 15.883 -15.922 -1.711 1 97.94 251 ALA A CA 1
ATOM 1858 C C . ALA A 1 251 ? 17.031 -15.203 -1.003 1 97.94 251 ALA A C 1
ATOM 1860 O O . ALA A 1 251 ? 16.906 -14.031 -0.643 1 97.94 251 ALA A O 1
ATOM 1861 N N . ARG A 1 252 ? 18.109 -15.883 -0.833 1 97.5 252 ARG A N 1
ATOM 1862 C CA . ARG A 1 252 ? 19.281 -15.289 -0.194 1 97.5 252 ARG A CA 1
ATOM 1863 C C . ARG A 1 252 ? 19.859 -14.156 -1.039 1 97.5 252 ARG A C 1
ATOM 1865 O O . ARG A 1 252 ? 20.281 -13.125 -0.503 1 97.5 252 ARG A O 1
ATOM 1872 N N . GLN A 1 253 ? 19.906 -14.359 -2.299 1 97 253 GLN A N 1
ATOM 1873 C CA . GLN A 1 253 ? 20.391 -13.328 -3.209 1 97 253 GLN A CA 1
ATOM 1874 C C . GLN A 1 253 ? 19.531 -12.07 -3.125 1 97 253 GLN A C 1
ATOM 1876 O O . GLN A 1 253 ? 20.062 -10.953 -3.049 1 97 253 GLN A O 1
ATOM 1881 N N . VAL A 1 254 ? 18.234 -12.258 -3.113 1 98.06 254 VAL A N 1
ATOM 1882 C CA . VAL A 1 254 ? 17.297 -11.133 -3.025 1 98.06 254 VAL A CA 1
ATOM 1883 C C . VAL A 1 254 ? 17.469 -10.438 -1.675 1 98.06 254 VAL A C 1
ATOM 1885 O O . VAL A 1 254 ? 17.547 -9.211 -1.608 1 98.06 254 VAL A O 1
ATOM 1888 N N . ALA A 1 255 ? 17.562 -11.219 -0.616 1 98.19 255 ALA A N 1
ATOM 1889 C CA . ALA A 1 255 ? 17.734 -10.672 0.727 1 98.19 255 ALA A CA 1
ATOM 1890 C C . ALA A 1 255 ? 19.016 -9.859 0.834 1 98.19 255 ALA A C 1
ATOM 1892 O O . ALA A 1 255 ? 19.047 -8.828 1.511 1 98.19 255 ALA A O 1
ATOM 1893 N N . GLY A 1 256 ? 20.047 -10.305 0.188 1 97.88 256 GLY A N 1
ATOM 1894 C CA . GLY A 1 256 ? 21.312 -9.609 0.214 1 97.88 256 GLY A CA 1
ATOM 1895 C C . GLY A 1 256 ? 21.312 -8.32 -0.587 1 97.88 256 GLY A C 1
ATOM 1896 O O . GLY A 1 256 ? 22.078 -7.398 -0.301 1 97.88 256 GLY A O 1
ATOM 1897 N N . ALA A 1 257 ? 20.453 -8.18 -1.535 1 97.56 257 ALA A N 1
ATOM 1898 C CA . ALA A 1 257 ? 20.406 -7.027 -2.432 1 97.56 257 ALA A CA 1
ATOM 1899 C C . ALA A 1 257 ? 19.516 -5.926 -1.867 1 97.56 257 ALA A C 1
ATOM 1901 O O . ALA A 1 257 ? 19.562 -4.785 -2.328 1 97.56 257 ALA A O 1
ATOM 1902 N N . LEU A 1 258 ? 18.688 -6.27 -0.88 1 98.25 258 LEU A N 1
ATOM 1903 C CA . LEU A 1 258 ? 17.688 -5.328 -0.387 1 98.25 258 LEU A CA 1
ATOM 1904 C C . LEU A 1 258 ? 18 -4.898 1.041 1 98.25 258 LEU A C 1
ATOM 1906 O O . LEU A 1 258 ? 18.719 -5.59 1.757 1 98.25 258 LEU A O 1
ATOM 1910 N N . LYS A 1 259 ? 17.531 -3.742 1.438 1 98.19 259 LYS A N 1
ATOM 1911 C CA . LYS A 1 259 ? 17.578 -3.289 2.824 1 98.19 259 LYS A CA 1
ATOM 1912 C C . LYS A 1 259 ? 16.391 -3.807 3.615 1 98.19 259 LYS A C 1
ATOM 1914 O O . LYS A 1 259 ? 16.469 -3.982 4.832 1 98.19 259 LYS A O 1
ATOM 1919 N N . SER A 1 260 ? 15.297 -4.082 2.979 1 98.62 260 SER A N 1
ATOM 1920 C CA . SER A 1 260 ? 14.094 -4.613 3.605 1 98.62 260 SER A CA 1
ATOM 1921 C C . SER A 1 260 ? 14.312 -6.035 4.109 1 98.62 260 SER A C 1
ATOM 1923 O O . SER A 1 260 ? 15.148 -6.766 3.576 1 98.62 260 SER A O 1
ATOM 1925 N N . GLU A 1 261 ? 13.586 -6.34 5.121 1 98.69 261 GLU A N 1
ATOM 1926 C CA . GLU A 1 261 ? 13.516 -7.727 5.566 1 98.69 261 GLU A CA 1
ATOM 1927 C C . GLU A 1 261 ? 12.828 -8.609 4.527 1 98.69 261 GLU A C 1
ATOM 1929 O O . GLU A 1 261 ? 11.758 -8.266 4.027 1 98.69 261 GLU A O 1
ATOM 1934 N N . VAL A 1 262 ? 13.484 -9.758 4.195 1 98.62 262 VAL A N 1
ATOM 1935 C CA . VAL A 1 262 ? 12.938 -10.664 3.193 1 98.62 262 VAL A CA 1
ATOM 1936 C C . VAL A 1 262 ? 12.609 -12.008 3.838 1 98.62 262 VAL A C 1
ATOM 1938 O O . VAL A 1 262 ? 13.469 -12.625 4.473 1 98.62 262 VAL A O 1
ATOM 1941 N N . LYS A 1 263 ? 11.367 -12.43 3.697 1 98.5 263 LYS A N 1
ATOM 1942 C CA . LYS A 1 263 ? 10.93 -13.734 4.184 1 98.5 263 LYS A CA 1
ATOM 1943 C C . LYS A 1 263 ? 10.281 -14.547 3.062 1 98.5 263 LYS A C 1
ATOM 1945 O O . LYS A 1 263 ? 9.531 -14 2.25 1 98.5 263 LYS A O 1
ATOM 1950 N N . VAL A 1 264 ? 10.578 -15.828 3.031 1 98.19 264 VAL A N 1
ATOM 1951 C CA . VAL A 1 264 ? 9.938 -16.719 2.066 1 98.19 264 VAL A CA 1
ATOM 1952 C C . VAL A 1 264 ? 8.477 -16.922 2.449 1 98.19 264 VAL A C 1
ATOM 1954 O O . VAL A 1 264 ? 8.172 -17.406 3.547 1 98.19 264 VAL A O 1
ATOM 1957 N N . HIS A 1 265 ? 7.625 -16.453 1.635 1 97.12 265 HIS A N 1
ATOM 1958 C CA . HIS A 1 265 ? 6.195 -16.625 1.857 1 97.12 265 HIS A CA 1
ATOM 1959 C C . HIS A 1 265 ? 5.723 -17.984 1.324 1 97.12 265 HIS A C 1
ATOM 1961 O O . HIS A 1 265 ? 4.902 -18.656 1.954 1 97.12 265 HIS A O 1
ATOM 1967 N N . SER A 1 266 ? 6.207 -18.375 0.139 1 93.81 266 SER A N 1
ATOM 1968 C CA . SER A 1 266 ? 5.938 -19.672 -0.456 1 93.81 266 SER A CA 1
ATOM 1969 C C . SER A 1 266 ? 7.039 -20.078 -1.43 1 93.81 266 SER A C 1
ATOM 1971 O O . SER A 1 266 ? 7.559 -19.234 -2.17 1 93.81 266 SER A O 1
ATOM 1973 N N . GLU A 1 267 ? 7.438 -21.297 -1.381 1 93.62 267 GLU A N 1
ATOM 1974 C CA . GLU A 1 267 ? 8.445 -21.828 -2.289 1 93.62 267 GLU A CA 1
ATOM 1975 C C . GLU A 1 267 ? 8.102 -23.266 -2.713 1 93.62 267 GLU A C 1
ATOM 1977 O O . GLU A 1 267 ? 8.992 -24.062 -3.004 1 93.62 267 GLU A O 1
ATOM 1982 N N . ARG A 1 268 ? 6.844 -23.578 -2.748 1 88.44 268 ARG A N 1
ATOM 1983 C CA . ARG A 1 268 ? 6.375 -24.938 -2.912 1 88.44 268 ARG A CA 1
ATOM 1984 C C . ARG A 1 268 ? 6.492 -25.391 -4.363 1 88.44 268 ARG A C 1
ATOM 1986 O O . ARG A 1 268 ? 6.645 -26.578 -4.641 1 88.44 268 ARG A O 1
ATOM 1993 N N . TYR A 1 269 ? 6.355 -24.547 -5.273 1 92.94 269 TYR A N 1
ATOM 1994 C CA . TYR A 1 269 ? 6.371 -24.891 -6.691 1 92.94 269 TYR A CA 1
ATOM 1995 C C . TYR A 1 269 ? 7.773 -24.766 -7.27 1 92.94 269 TYR A C 1
ATOM 1997 O O . TYR A 1 269 ? 8.172 -23.672 -7.695 1 92.94 269 TYR A O 1
ATOM 2005 N N . LEU A 1 270 ? 8.383 -25.906 -7.367 1 94.12 270 LEU A N 1
ATOM 2006 C CA . LEU A 1 270 ? 9.742 -25.922 -7.887 1 94.12 270 LEU A CA 1
ATOM 2007 C C . LEU A 1 270 ? 9.742 -25.938 -9.414 1 94.12 270 LEU A C 1
ATOM 2009 O O . LEU A 1 270 ? 8.867 -26.547 -10.031 1 94.12 270 LEU A O 1
ATOM 2013 N N . PRO A 1 271 ? 10.711 -25.203 -9.984 1 96.5 271 PRO A N 1
ATOM 2014 C CA . PRO A 1 271 ? 10.844 -25.344 -11.43 1 96.5 271 PRO A CA 1
ATOM 2015 C C . PRO A 1 271 ? 11.266 -26.75 -11.852 1 96.5 271 PRO A C 1
ATOM 2017 O O . PRO A 1 271 ? 11.945 -27.453 -11.094 1 96.5 271 PRO A O 1
ATOM 2020 N N . LYS A 1 272 ? 10.836 -27.141 -13 1 97.44 272 LYS A N 1
ATOM 2021 C CA . LYS A 1 272 ? 11.078 -28.5 -13.461 1 97.44 272 LYS A CA 1
ATOM 2022 C C . LYS A 1 272 ? 11.586 -28.516 -14.898 1 97.44 272 LYS A C 1
ATOM 2024 O O . LYS A 1 272 ? 11.242 -27.641 -15.695 1 97.44 272 LYS A O 1
ATOM 2029 N N . ALA A 1 273 ? 12.391 -29.5 -15.18 1 97.88 273 ALA A N 1
ATOM 2030 C CA . ALA A 1 273 ? 12.828 -29.781 -16.547 1 97.88 273 ALA A CA 1
ATOM 2031 C C . ALA A 1 273 ? 13.086 -31.266 -16.75 1 97.88 273 ALA A C 1
ATOM 2033 O O . ALA A 1 273 ? 13.461 -31.969 -15.812 1 97.88 273 ALA A O 1
ATOM 2034 N N . THR A 1 274 ? 12.812 -31.734 -17.875 1 98.25 274 THR A N 1
ATOM 2035 C CA . THR A 1 274 ? 13.125 -33.094 -18.312 1 98.25 274 THR A CA 1
ATOM 2036 C C . THR A 1 274 ? 13.992 -33.062 -19.578 1 98.25 274 THR A C 1
ATOM 2038 O O . THR A 1 274 ? 13.656 -32.406 -20.547 1 98.25 274 THR A O 1
ATOM 2041 N N . SER A 1 275 ? 15.078 -33.781 -19.547 1 96.75 275 SER A N 1
ATOM 2042 C CA . SER A 1 275 ? 16 -33.844 -20.688 1 96.75 275 SER A CA 1
ATOM 2043 C C . SER A 1 275 ? 15.32 -34.406 -21.922 1 96.75 275 SER A C 1
ATOM 2045 O O . SER A 1 275 ? 14.5 -35.312 -21.828 1 96.75 275 SER A O 1
ATOM 2047 N N . ALA A 1 276 ? 15.758 -33.906 -23.062 1 95.19 276 ALA A N 1
ATOM 2048 C CA . ALA A 1 276 ? 15.211 -34.344 -24.344 1 95.19 276 ALA A CA 1
ATOM 2049 C C . ALA A 1 276 ? 15.523 -35.812 -24.594 1 95.19 276 ALA A C 1
ATOM 2051 O O . ALA A 1 276 ? 14.844 -36.469 -25.391 1 95.19 276 ALA A O 1
ATOM 2052 N N . GLU A 1 277 ? 16.484 -36.344 -23.875 1 94.88 277 GLU A N 1
ATOM 2053 C CA . GLU A 1 277 ? 16.938 -37.719 -24.094 1 94.88 277 GLU A CA 1
ATOM 2054 C C . GLU A 1 277 ? 16.047 -38.719 -23.359 1 94.88 277 GLU A C 1
ATOM 2056 O O . GLU A 1 277 ? 16.109 -39.906 -23.625 1 94.88 277 GLU A O 1
ATOM 2061 N N . GLN A 1 278 ? 15.273 -38.25 -22.484 1 97.5 278 GLN A N 1
ATOM 2062 C CA . GLN A 1 278 ? 14.43 -39.156 -21.719 1 97.5 278 GLN A CA 1
ATOM 2063 C C . GLN A 1 278 ? 13.367 -39.781 -22.594 1 97.5 278 GLN A C 1
ATOM 2065 O O . GLN A 1 278 ? 12.789 -39.125 -23.469 1 97.5 278 GLN A O 1
ATOM 2070 N N . PRO A 1 279 ? 13.055 -41.031 -22.391 1 97.75 279 PRO A N 1
ATOM 2071 C CA . PRO A 1 279 ? 12.086 -41.781 -23.219 1 97.75 279 PRO A CA 1
ATOM 2072 C C . PRO A 1 279 ? 10.711 -41.094 -23.25 1 97.75 279 PRO A C 1
ATOM 2074 O O . PRO A 1 279 ? 10.055 -41.094 -24.297 1 97.75 279 PRO A O 1
ATOM 2077 N N . ILE A 1 280 ? 10.312 -40.531 -22.188 1 98.19 280 ILE A N 1
ATOM 2078 C CA . ILE A 1 280 ? 8.984 -39.938 -22.109 1 98.19 280 ILE A CA 1
ATOM 2079 C C . ILE A 1 280 ? 8.914 -38.719 -23.047 1 98.19 280 ILE A C 1
ATOM 2081 O O . ILE A 1 280 ? 7.875 -38.469 -23.656 1 98.19 280 ILE A O 1
ATOM 2085 N N . VAL A 1 281 ? 10.016 -38 -23.172 1 98.25 281 VAL A N 1
ATOM 2086 C CA . VAL A 1 281 ? 10.047 -36.812 -24.047 1 98.25 281 VAL A CA 1
ATOM 2087 C C . VAL A 1 281 ? 10.07 -37.281 -25.5 1 98.25 281 VAL A C 1
ATOM 2089 O O . VAL A 1 281 ? 9.32 -36.75 -26.328 1 98.25 281 VAL A O 1
ATOM 2092 N N . ARG A 1 282 ? 10.859 -38.312 -25.766 1 97.88 282 ARG A N 1
ATOM 2093 C CA . ARG A 1 282 ? 10.922 -38.844 -27.125 1 97.88 282 ARG A CA 1
ATOM 2094 C C . ARG A 1 282 ? 9.555 -39.344 -27.578 1 97.88 282 ARG A C 1
ATOM 2096 O O . ARG A 1 282 ? 9.125 -39.062 -28.703 1 97.88 282 ARG A O 1
ATOM 2103 N N . ALA A 1 283 ? 8.898 -40 -26.688 1 98.06 283 ALA A N 1
ATOM 2104 C CA . ALA A 1 283 ? 7.578 -40.531 -27 1 98.06 283 ALA A CA 1
ATOM 2105 C C . ALA A 1 283 ? 6.578 -39.406 -27.234 1 98.06 283 ALA A C 1
ATOM 2107 O O . ALA A 1 283 ? 5.762 -39.5 -28.156 1 98.06 283 ALA A O 1
ATOM 2108 N N . ALA A 1 284 ? 6.668 -38.406 -26.438 1 98.56 284 ALA A N 1
ATOM 2109 C CA . ALA A 1 284 ? 5.742 -37.281 -26.562 1 98.56 284 ALA A CA 1
ATOM 2110 C C . ALA A 1 284 ? 5.969 -36.531 -27.875 1 98.56 284 ALA A C 1
ATOM 2112 O O . ALA A 1 284 ? 5.012 -36.156 -28.562 1 98.56 284 ALA A O 1
ATOM 2113 N N . VAL A 1 285 ? 7.203 -36.312 -28.219 1 98.12 285 VAL A N 1
ATOM 2114 C CA . VAL A 1 285 ? 7.551 -35.656 -29.453 1 98.12 285 VAL A CA 1
ATOM 2115 C C . VAL A 1 285 ? 7.059 -36.469 -30.656 1 98.12 285 VAL A C 1
ATOM 2117 O O . VAL A 1 285 ? 6.469 -35.938 -31.578 1 98.12 285 VAL A O 1
ATOM 2120 N N . ALA A 1 286 ? 7.215 -37.719 -30.594 1 97.5 286 ALA A N 1
ATOM 2121 C CA . ALA A 1 286 ? 6.781 -38.594 -31.672 1 97.5 286 ALA A CA 1
ATOM 2122 C C . ALA A 1 286 ? 5.262 -38.594 -31.812 1 97.5 286 ALA A C 1
ATOM 2124 O O . ALA A 1 286 ? 4.738 -38.5 -32.938 1 97.5 286 ALA A O 1
ATOM 2125 N N . ALA A 1 287 ? 4.617 -38.656 -30.688 1 97.75 287 ALA A N 1
ATOM 2126 C CA . ALA A 1 287 ? 3.158 -38.719 -30.703 1 97.75 287 ALA A CA 1
ATOM 2127 C C . ALA A 1 287 ? 2.555 -37.406 -31.172 1 97.75 287 ALA A C 1
ATOM 2129 O O . ALA A 1 287 ? 1.539 -37.375 -31.859 1 97.75 287 ALA A O 1
ATOM 2130 N N . SER A 1 288 ? 3.145 -36.312 -30.797 1 97.38 288 SER A N 1
ATOM 2131 C CA . SER A 1 288 ? 2.564 -35 -31.062 1 97.38 288 SER A CA 1
ATOM 2132 C C . SER A 1 288 ? 3.02 -34.438 -32.406 1 97.38 288 SER A C 1
ATOM 2134 O O . SER A 1 288 ? 2.326 -33.625 -33.031 1 97.38 288 SER A O 1
ATOM 2136 N N . GLY A 1 289 ? 4.238 -34.781 -32.781 1 97.06 289 GLY A N 1
ATOM 2137 C CA . GLY A 1 289 ? 4.848 -34.219 -33.969 1 97.06 289 GLY A CA 1
ATOM 2138 C C . GLY A 1 289 ? 5.387 -32.812 -33.719 1 97.06 289 GLY A C 1
ATOM 2139 O O . GLY A 1 289 ? 5.797 -32.125 -34.688 1 97.06 289 GLY A O 1
ATOM 2140 N N . ALA A 1 290 ? 5.34 -32.375 -32.531 1 97.06 290 ALA A N 1
ATOM 2141 C CA . ALA A 1 290 ? 5.773 -31.031 -32.219 1 97.06 290 ALA A CA 1
ATOM 2142 C C . ALA A 1 290 ? 7.07 -31.047 -31.406 1 97.06 290 ALA A C 1
ATOM 2144 O O . ALA A 1 290 ? 7.398 -32.062 -30.766 1 97.06 290 ALA A O 1
ATOM 2145 N N . GLN A 1 291 ? 7.777 -29.984 -31.453 1 96.88 291 GLN A N 1
ATOM 2146 C CA . GLN A 1 291 ? 9 -29.828 -30.672 1 96.88 291 GLN A CA 1
ATOM 2147 C C . GLN A 1 291 ? 8.68 -29.422 -29.234 1 96.88 291 GLN A C 1
ATOM 2149 O O . GLN A 1 291 ? 7.637 -28.812 -28.969 1 96.88 291 GLN A O 1
ATOM 2154 N N . PRO A 1 292 ? 9.578 -29.75 -28.312 1 97.75 292 PRO A N 1
ATOM 2155 C CA . PRO A 1 292 ? 9.367 -29.375 -26.922 1 97.75 292 PRO A CA 1
ATOM 2156 C C . PRO A 1 292 ? 9.312 -27.859 -26.719 1 97.75 292 PRO A C 1
ATOM 2158 O O . PRO A 1 292 ? 9.992 -27.109 -27.422 1 97.75 292 PRO A O 1
ATOM 2161 N N . VAL A 1 293 ? 8.555 -27.391 -25.766 1 97.25 293 VAL A N 1
ATOM 2162 C CA . VAL A 1 293 ? 8.438 -25.984 -25.406 1 97.25 293 VAL A CA 1
ATOM 2163 C C . VAL A 1 293 ? 8.516 -25.828 -23.891 1 97.25 293 VAL A C 1
ATOM 2165 O O . VAL A 1 293 ? 8.562 -26.828 -23.156 1 97.25 293 VAL A O 1
ATOM 2168 N N . GLY A 1 294 ? 8.656 -24.594 -23.5 1 96.31 294 GLY A N 1
ATOM 2169 C CA . GLY A 1 294 ? 8.578 -24.266 -22.078 1 96.31 294 GLY A CA 1
ATOM 2170 C C . GLY A 1 294 ? 7.195 -23.812 -21.656 1 96.31 294 GLY A C 1
ATOM 2171 O O . GLY A 1 294 ? 6.441 -23.25 -22.453 1 96.31 294 GLY A O 1
ATOM 2172 N N . SER A 1 295 ? 6.949 -24.109 -20.422 1 95.75 295 SER A N 1
ATOM 2173 C CA . SER A 1 295 ? 5.688 -23.656 -19.859 1 95.75 295 SER A CA 1
ATOM 2174 C C . SER A 1 295 ? 5.91 -22.609 -18.766 1 95.75 295 SER A C 1
ATOM 2176 O O . SER A 1 295 ? 6.645 -22.859 -17.812 1 95.75 295 SER A O 1
ATOM 2178 N N . SER A 1 296 ? 5.207 -21.516 -18.844 1 92.12 296 SER A N 1
ATOM 2179 C CA . SER A 1 296 ? 5.32 -20.453 -17.859 1 92.12 296 SER A CA 1
ATOM 2180 C C . SER A 1 296 ? 4.457 -20.75 -16.625 1 92.12 296 SER A C 1
ATOM 2182 O O . SER A 1 296 ? 4.668 -20.172 -15.562 1 92.12 296 SER A O 1
ATOM 2184 N N . THR A 1 297 ? 3.494 -21.594 -16.781 1 90.88 297 THR A N 1
ATOM 2185 C CA . THR A 1 297 ? 2.561 -21.875 -15.688 1 90.88 297 THR A CA 1
ATOM 2186 C C . THR A 1 297 ? 2.961 -23.156 -14.953 1 90.88 297 THR A C 1
ATOM 2188 O O . THR A 1 297 ? 3.449 -24.109 -15.57 1 90.88 297 THR A O 1
ATOM 2191 N N . ALA A 1 298 ? 2.742 -23.094 -13.68 1 91 298 ALA A N 1
ATOM 2192 C CA . ALA A 1 298 ? 3.01 -24.281 -12.875 1 91 298 ALA A CA 1
ATOM 2193 C C . ALA A 1 298 ? 1.898 -25.312 -13.039 1 91 298 ALA A C 1
ATOM 2195 O O . ALA A 1 298 ? 0.875 -25.047 -13.672 1 91 298 ALA A O 1
ATOM 2196 N N . SER A 1 299 ? 2.148 -26.453 -12.617 1 94.44 299 SER A N 1
ATOM 2197 C CA . SER A 1 299 ? 1.238 -27.594 -12.609 1 94.44 299 SER A CA 1
ATOM 2198 C C . SER A 1 299 ? 1.662 -28.641 -11.57 1 94.44 299 SER A C 1
ATOM 2200 O O . SER A 1 299 ? 2.619 -28.422 -10.828 1 94.44 299 SER A O 1
ATOM 2202 N N . ASP A 1 300 ? 0.939 -29.688 -11.523 1 96.19 300 ASP A N 1
ATOM 2203 C CA . ASP A 1 300 ? 1.255 -30.766 -10.594 1 96.19 300 ASP A CA 1
ATOM 2204 C C . ASP A 1 300 ? 2.652 -31.312 -10.852 1 96.19 300 ASP A C 1
ATOM 2206 O O . ASP A 1 300 ? 3.215 -32.031 -10 1 96.19 300 ASP A O 1
ATOM 2210 N N . TRP A 1 301 ? 3.238 -31 -12 1 97.19 301 TRP A N 1
ATOM 2211 C CA . TRP A 1 301 ? 4.613 -31.391 -12.289 1 97.19 301 TRP A CA 1
ATOM 2212 C C . TRP A 1 301 ? 5.551 -30.938 -11.172 1 97.19 301 TRP A C 1
ATOM 2214 O O . TRP A 1 301 ? 6.539 -31.609 -10.875 1 97.19 301 TRP A O 1
ATOM 2224 N N . ALA A 1 302 ? 5.184 -29.859 -10.508 1 94.62 302 ALA A N 1
ATOM 2225 C CA . ALA A 1 302 ? 6.023 -29.25 -9.484 1 94.62 302 ALA A CA 1
ATOM 2226 C C . ALA A 1 302 ? 6.293 -30.219 -8.344 1 94.62 302 ALA A C 1
ATOM 2228 O O . ALA A 1 302 ? 7.301 -30.109 -7.641 1 94.62 302 ALA A O 1
ATOM 2229 N N . PHE A 1 303 ? 5.492 -31.266 -8.195 1 93.75 303 PHE A N 1
ATOM 2230 C CA . PHE A 1 303 ? 5.551 -32.125 -7.02 1 93.75 303 PHE A CA 1
ATOM 2231 C C . PHE A 1 303 ? 6.23 -33.438 -7.355 1 93.75 303 PHE A C 1
ATOM 2233 O O . PHE A 1 303 ? 6.434 -34.281 -6.473 1 93.75 303 PHE A O 1
ATOM 2240 N N . LEU A 1 304 ? 6.648 -33.656 -8.586 1 95.94 304 LEU A N 1
ATOM 2241 C CA . LEU A 1 304 ? 7.094 -34.969 -9.055 1 95.94 304 LEU A CA 1
ATOM 2242 C C . LEU A 1 304 ? 8.578 -35.156 -8.773 1 95.94 304 LEU A C 1
ATOM 2244 O O . LEU A 1 304 ? 9.148 -36.188 -9.133 1 95.94 304 LEU A O 1
ATOM 2248 N N . GLY A 1 305 ? 9.203 -34.219 -8.086 1 92.62 305 GLY A N 1
ATOM 2249 C CA . GLY A 1 305 ? 10.625 -34.344 -7.805 1 92.62 305 GLY A CA 1
ATOM 2250 C C . GLY A 1 305 ? 11.461 -34.562 -9.055 1 92.62 305 GLY A C 1
ATOM 2251 O O . GLY A 1 305 ? 11.352 -33.781 -10.008 1 92.62 305 GLY A O 1
ATOM 2252 N N . ASP A 1 306 ? 12.219 -35.625 -9.109 1 94.19 306 ASP A N 1
ATOM 2253 C CA . ASP A 1 306 ? 13.148 -35.812 -10.219 1 94.19 306 ASP A CA 1
ATOM 2254 C C . ASP A 1 306 ? 12.586 -36.812 -11.227 1 94.19 306 ASP A C 1
ATOM 2256 O O . ASP A 1 306 ? 13.289 -37.25 -12.148 1 94.19 306 ASP A O 1
ATOM 2260 N N . ILE A 1 307 ? 11.359 -37.219 -11.07 1 97.19 307 ILE A N 1
ATOM 2261 C CA . ILE A 1 307 ? 10.734 -38.125 -12.031 1 97.19 307 ILE A CA 1
ATOM 2262 C C . ILE A 1 307 ? 10.656 -37.469 -13.398 1 97.19 307 ILE A C 1
ATOM 2264 O O . ILE A 1 307 ? 10.094 -36.375 -13.539 1 97.19 307 ILE A O 1
ATOM 2268 N N . PRO A 1 308 ? 11.258 -38.062 -14.406 1 98.19 308 PRO A N 1
ATOM 2269 C CA . PRO A 1 308 ? 11.102 -37.5 -15.742 1 98.19 308 PRO A CA 1
ATOM 2270 C C . PRO A 1 308 ? 9.641 -37.344 -16.156 1 98.19 308 PRO A C 1
ATOM 2272 O O . PRO A 1 308 ? 8.875 -38.312 -16.062 1 98.19 308 PRO A O 1
ATOM 2275 N N . ALA A 1 309 ? 9.289 -36.125 -16.562 1 98.62 309 ALA A N 1
ATOM 2276 C CA . ALA A 1 309 ? 7.887 -35.875 -16.859 1 98.62 309 ALA A CA 1
ATOM 2277 C C . ALA A 1 309 ? 7.742 -34.938 -18.062 1 98.62 309 ALA A C 1
ATOM 2279 O O . ALA A 1 309 ? 8.688 -34.25 -18.438 1 98.62 309 ALA A O 1
ATOM 2280 N N . VAL A 1 310 ? 6.645 -35.031 -18.688 1 98.62 310 VAL A N 1
ATOM 2281 C CA . VAL A 1 310 ? 6.246 -34.125 -19.75 1 98.62 310 VAL A CA 1
ATOM 2282 C C . VAL A 1 310 ? 4.848 -33.562 -19.453 1 98.62 310 VAL A C 1
ATOM 2284 O O . VAL A 1 310 ? 3.959 -34.312 -19.031 1 98.62 310 VAL A O 1
ATOM 2287 N N . LYS A 1 311 ? 4.742 -32.25 -19.484 1 98.62 311 LYS A N 1
ATOM 2288 C CA . LYS A 1 311 ? 3.449 -31.578 -19.406 1 98.62 311 LYS A CA 1
ATOM 2289 C C . LYS A 1 311 ? 2.848 -31.375 -20.781 1 98.62 311 LYS A C 1
ATOM 2291 O O . LYS A 1 311 ? 3.424 -30.688 -21.625 1 98.62 311 LYS A O 1
ATOM 2296 N N . VAL A 1 312 ? 1.698 -32.094 -21.016 1 98.75 312 VAL A N 1
ATOM 2297 C CA . VAL A 1 312 ? 1.179 -32.062 -22.375 1 98.75 312 VAL A CA 1
ATOM 2298 C C . VAL A 1 312 ? -0.295 -32.438 -22.375 1 98.75 312 VAL A C 1
ATOM 2300 O O . VAL A 1 312 ? -0.696 -33.375 -21.672 1 98.75 312 VAL A O 1
ATOM 2303 N N . GLY A 1 313 ? -1.061 -31.734 -23.203 1 98.69 313 GLY A N 1
ATOM 2304 C CA . GLY A 1 313 ? -2.467 -32.062 -23.359 1 98.69 313 GLY A CA 1
ATOM 2305 C C . GLY A 1 313 ? -3.178 -31.172 -24.359 1 98.69 313 GLY A C 1
ATOM 2306 O O . GLY A 1 313 ? -2.598 -30.219 -24.875 1 98.69 313 GLY A O 1
ATOM 2307 N N . PRO A 1 314 ? -4.406 -31.547 -24.719 1 98.5 314 PRO A N 1
ATOM 2308 C CA . PRO A 1 314 ? -5.191 -30.734 -25.656 1 98.5 314 PRO A CA 1
ATOM 2309 C C . PRO A 1 314 ? -5.633 -29.406 -25.062 1 98.5 314 PRO A C 1
ATOM 2311 O O . PRO A 1 314 ? -5.668 -29.25 -23.828 1 98.5 314 PRO A O 1
ATOM 2314 N N . GLY A 1 315 ? -5.965 -28.5 -25.953 1 98 315 GLY A N 1
ATOM 2315 C CA . GLY A 1 315 ? -6.363 -27.172 -25.531 1 98 315 GLY A CA 1
ATOM 2316 C C . GLY A 1 315 ? -5.223 -26.172 -25.531 1 98 315 GLY A C 1
ATOM 2317 O O . GLY A 1 315 ? -4.102 -26.516 -25.922 1 98 315 GLY A O 1
ATOM 2318 N N . ASP A 1 316 ? -5.535 -24.984 -25.156 1 96.31 316 ASP A N 1
ATOM 2319 C CA . ASP A 1 316 ? -4.594 -23.859 -25.234 1 96.31 316 ASP A CA 1
ATOM 2320 C C . ASP A 1 316 ? -4.453 -23.172 -23.875 1 96.31 316 ASP A C 1
ATOM 2322 O O . ASP A 1 316 ? -5.441 -22.719 -23.297 1 96.31 316 ASP A O 1
ATOM 2326 N N . THR A 1 317 ? -3.189 -23.094 -23.484 1 92.75 317 THR A N 1
ATOM 2327 C CA . THR A 1 317 ? -2.904 -22.531 -22.172 1 92.75 317 THR A CA 1
ATOM 2328 C C . THR A 1 317 ? -3.441 -21.094 -22.062 1 92.75 317 THR A C 1
ATOM 2330 O O . THR A 1 317 ? -3.805 -20.641 -20.984 1 92.75 317 THR A O 1
ATOM 2333 N N . LEU A 1 318 ? -3.621 -20.375 -23.156 1 88.56 318 LEU A N 1
ATOM 2334 C CA . LEU A 1 318 ? -4.043 -18.969 -23.156 1 88.56 318 LEU A CA 1
ATOM 2335 C C . LEU A 1 318 ? -5.547 -18.859 -22.938 1 88.56 318 LEU A C 1
ATOM 2337 O O . LEU A 1 318 ? -6.059 -17.766 -22.688 1 88.56 318 LEU A O 1
ATOM 2341 N N . ARG A 1 319 ? -6.246 -19.953 -22.906 1 93.06 319 ARG A N 1
ATOM 2342 C CA . ARG A 1 319 ? -7.691 -19.984 -22.688 1 93.06 319 ARG A CA 1
ATOM 2343 C C . ARG A 1 319 ? -8.031 -20.328 -21.25 1 93.06 319 ARG A C 1
ATOM 2345 O O . ARG A 1 319 ? -9.203 -20.281 -20.859 1 93.06 319 ARG A O 1
ATOM 2352 N N . SER A 1 320 ? -7.031 -20.609 -20.469 1 91.19 320 SER A N 1
ATOM 2353 C CA . SER A 1 320 ? -7.246 -21.016 -19.094 1 91.19 320 SER A CA 1
ATOM 2354 C C . SER A 1 320 ? -7.613 -19.828 -18.203 1 91.19 320 SER A C 1
ATOM 2356 O O . SER A 1 320 ? -7.098 -18.719 -18.406 1 91.19 320 SER A O 1
ATOM 2358 N N . HIS A 1 321 ? -8.484 -20 -17.312 1 87.44 321 HIS A N 1
ATOM 2359 C CA . HIS A 1 321 ? -8.836 -19.016 -16.297 1 87.44 321 HIS A CA 1
ATOM 2360 C C . HIS A 1 321 ? -9.516 -17.812 -16.922 1 87.44 321 HIS A C 1
ATOM 2362 O O . HIS A 1 321 ? -9.305 -16.672 -16.484 1 87.44 321 HIS A O 1
ATOM 2368 N N . LEU A 1 322 ? -10.172 -17.969 -17.984 1 88.44 322 LEU A N 1
ATOM 2369 C CA . LEU A 1 322 ? -10.891 -16.906 -18.672 1 88.44 322 LEU A CA 1
ATOM 2370 C C . LEU A 1 322 ? -12.375 -17.25 -18.797 1 88.44 322 LEU A C 1
ATOM 2372 O O . LEU A 1 322 ? -12.75 -18.422 -18.75 1 88.44 322 LEU A O 1
ATOM 2376 N N . ALA A 1 323 ? -13.125 -16.125 -18.922 1 93.31 323 ALA A N 1
ATOM 2377 C CA . ALA A 1 323 ? -14.531 -16.344 -19.234 1 93.31 323 ALA A CA 1
ATOM 2378 C C . ALA A 1 323 ? -14.695 -16.984 -20.609 1 93.31 323 ALA A C 1
ATOM 2380 O O . ALA A 1 323 ? -13.852 -16.781 -21.484 1 93.31 323 ALA A O 1
ATOM 2381 N N . ASP A 1 324 ? -15.68 -17.75 -20.688 1 96.94 324 ASP A N 1
ATOM 2382 C CA . ASP A 1 324 ? -16.047 -18.422 -21.938 1 96.94 324 ASP A CA 1
ATOM 2383 C C . ASP A 1 324 ? -14.945 -19.359 -22.406 1 96.94 324 ASP A C 1
ATOM 2385 O O . ASP A 1 324 ? -14.57 -19.344 -23.578 1 96.94 324 ASP A O 1
ATOM 2389 N N . GLU A 1 325 ? -14.422 -20.016 -21.406 1 97 325 GLU A N 1
ATOM 2390 C CA . GLU A 1 325 ? -13.477 -21.078 -21.688 1 97 325 GLU A CA 1
ATOM 2391 C C . GLU A 1 325 ? -14.07 -22.109 -22.641 1 97 325 GLU A C 1
ATOM 2393 O O . GLU A 1 325 ? -15.258 -22.453 -22.547 1 97 325 GLU A O 1
ATOM 2398 N N . PHE A 1 326 ? -13.195 -22.594 -23.594 1 98.44 326 PHE A N 1
ATOM 2399 C CA . PHE A 1 326 ? -13.719 -23.578 -24.531 1 98.44 326 PHE A CA 1
ATOM 2400 C C . PHE A 1 326 ? -12.602 -24.484 -25.047 1 98.44 326 PHE A C 1
ATOM 2402 O O . PHE A 1 326 ? -11.422 -24.156 -24.891 1 98.44 326 PHE A O 1
ATOM 2409 N N . ILE A 1 327 ? -12.93 -25.609 -25.531 1 98.62 327 ILE A N 1
ATOM 2410 C CA . ILE A 1 327 ? -12.062 -26.5 -26.297 1 98.62 327 ILE A CA 1
ATOM 2411 C C . ILE A 1 327 ? -12.766 -26.922 -27.578 1 98.62 327 ILE A C 1
ATOM 2413 O O . ILE A 1 327 ? -13.992 -27.078 -27.594 1 98.62 327 ILE A O 1
ATOM 2417 N N . THR A 1 328 ? -12.055 -27.094 -28.656 1 98.56 328 THR A N 1
ATOM 2418 C CA . THR A 1 328 ? -12.68 -27.5 -29.906 1 98.56 328 THR A CA 1
ATOM 2419 C C . THR A 1 328 ? -12.805 -29.016 -30 1 98.56 328 THR A C 1
ATOM 2421 O O . THR A 1 328 ? -12.062 -29.75 -29.328 1 98.56 328 THR A O 1
ATOM 2424 N N . ARG A 1 329 ? -13.711 -29.438 -30.812 1 97.88 329 ARG A N 1
ATOM 2425 C CA . ARG A 1 329 ? -13.883 -30.875 -31.047 1 97.88 329 ARG A CA 1
ATOM 2426 C C . ARG A 1 329 ? -12.602 -31.5 -31.578 1 97.88 329 ARG A C 1
ATOM 2428 O O . ARG A 1 329 ? -12.211 -32.594 -31.156 1 97.88 329 ARG A O 1
ATOM 2435 N N . ALA A 1 330 ? -12.008 -30.812 -32.438 1 97.94 330 ALA A N 1
ATOM 2436 C CA . ALA A 1 330 ? -10.766 -31.297 -33.031 1 97.94 330 ALA A CA 1
ATOM 2437 C C . ALA A 1 330 ? -9.688 -31.469 -31.984 1 97.94 330 ALA A C 1
ATOM 2439 O O . ALA A 1 330 ? -8.977 -32.469 -31.969 1 97.94 330 ALA A O 1
ATOM 2440 N N . GLU A 1 331 ? -9.547 -30.516 -31.156 1 98.25 331 GLU A N 1
ATOM 2441 C CA . GLU A 1 331 ? -8.562 -30.594 -30.062 1 98.25 331 GLU A CA 1
ATOM 2442 C C . GLU A 1 331 ? -8.852 -31.781 -29.141 1 98.25 331 GLU A C 1
ATOM 2444 O O . GLU A 1 331 ? -7.934 -32.5 -28.75 1 98.25 331 GLU A O 1
ATOM 2449 N N . LEU A 1 332 ? -10.117 -31.953 -28.797 1 97.94 332 LEU A N 1
ATOM 2450 C CA . LEU A 1 332 ? -10.539 -33.031 -27.906 1 97.94 332 LEU A CA 1
ATOM 2451 C C . LEU A 1 332 ? -10.227 -34.375 -28.5 1 97.94 332 LEU A C 1
ATOM 2453 O O . LEU A 1 332 ? -9.656 -35.25 -27.828 1 97.94 332 LEU A O 1
ATOM 2457 N N . GLU A 1 333 ? -10.562 -34.531 -29.703 1 97.12 333 GLU A N 1
ATOM 2458 C CA . GLU A 1 333 ? -10.328 -35.812 -30.391 1 97.12 333 GLU A CA 1
ATOM 2459 C C . GLU A 1 333 ? -8.844 -36.094 -30.547 1 97.12 333 GLU A C 1
ATOM 2461 O O . GLU A 1 333 ? -8.391 -37.219 -30.359 1 97.12 333 GLU A O 1
ATOM 2466 N N . ALA A 1 334 ? -8.148 -35.125 -30.844 1 97.62 334 ALA A N 1
ATOM 2467 C CA . ALA A 1 334 ? -6.699 -35.25 -30.969 1 97.62 334 ALA A CA 1
ATOM 2468 C C . ALA A 1 334 ? -6.078 -35.656 -29.625 1 97.62 334 ALA A C 1
ATOM 2470 O O . ALA A 1 334 ? -5.148 -36.469 -29.594 1 97.62 334 ALA A O 1
ATOM 2471 N N . GLY A 1 335 ? -6.535 -35.031 -28.609 1 97.75 335 GLY A N 1
ATOM 2472 C CA . GLY A 1 335 ? -6.035 -35.375 -27.281 1 97.75 335 GLY A CA 1
ATOM 2473 C C . GLY A 1 335 ? -6.281 -36.844 -26.906 1 97.75 335 GLY A C 1
ATOM 2474 O O . GLY A 1 335 ? -5.395 -37.5 -26.359 1 97.75 335 GLY A O 1
ATOM 2475 N N . ALA A 1 336 ? -7.484 -37.281 -27.203 1 95.44 336 ALA A N 1
ATOM 2476 C CA . ALA A 1 336 ? -7.84 -38.656 -26.891 1 95.44 336 ALA A CA 1
ATOM 2477 C C . ALA A 1 336 ? -6.906 -39.625 -27.609 1 95.44 336 ALA A C 1
ATOM 2479 O O . ALA A 1 336 ? -6.395 -40.594 -27 1 95.44 336 ALA A O 1
ATOM 2480 N N . ALA A 1 337 ? -6.688 -39.406 -28.844 1 96.25 337 ALA A N 1
ATOM 2481 C CA . ALA A 1 337 ? -5.789 -40.25 -29.625 1 96.25 337 ALA A CA 1
ATOM 2482 C C . ALA A 1 337 ? -4.352 -40.125 -29.141 1 96.25 337 ALA A C 1
ATOM 2484 O O . ALA A 1 337 ? -3.623 -41.125 -29.062 1 96.25 337 ALA A O 1
ATOM 2485 N N . PHE A 1 338 ? -3.984 -39 -28.812 1 97.88 338 PHE A N 1
ATOM 2486 C CA . PHE A 1 338 ? -2.623 -38.656 -28.422 1 97.88 338 PHE A CA 1
ATOM 2487 C C . PHE A 1 338 ? -2.199 -39.438 -27.188 1 97.88 338 PHE A C 1
ATOM 2489 O O . PHE A 1 338 ? -1.128 -40.062 -27.172 1 97.88 338 PHE A O 1
ATOM 2496 N N . TYR A 1 339 ? -3.029 -39.469 -26.156 1 98.25 339 TYR A N 1
ATOM 2497 C CA . TYR A 1 339 ? -2.623 -40.094 -24.891 1 98.25 339 TYR A CA 1
ATOM 2498 C C . TYR A 1 339 ? -2.418 -41.594 -25.062 1 98.25 339 TYR A C 1
ATOM 2500 O O . TYR A 1 339 ? -1.48 -42.156 -24.5 1 98.25 339 TYR A O 1
ATOM 2508 N N . THR A 1 340 ? -3.266 -42.188 -25.828 1 95.94 340 THR A N 1
ATOM 2509 C CA . THR A 1 340 ? -3.086 -43.625 -26.078 1 95.94 340 THR A CA 1
ATOM 2510 C C . THR A 1 340 ? -1.771 -43.875 -26.812 1 95.94 340 THR A C 1
ATOM 2512 O O . THR A 1 340 ? -1.003 -44.75 -26.438 1 95.94 340 THR A O 1
ATOM 2515 N N . GLN A 1 341 ? -1.56 -43.031 -27.766 1 97 341 GLN A N 1
ATOM 2516 C CA . GLN A 1 341 ? -0.332 -43.156 -28.547 1 97 341 GLN A CA 1
ATOM 2517 C C . GLN A 1 341 ? 0.896 -42.906 -27.688 1 97 341 GLN A C 1
ATOM 2519 O O . GLN A 1 341 ? 1.911 -43.594 -27.797 1 97 341 GLN A O 1
ATOM 2524 N N . LEU A 1 342 ? 0.833 -41.938 -26.906 1 98 342 LEU A N 1
ATOM 2525 C CA . LEU A 1 342 ? 1.946 -41.531 -26.047 1 98 342 LEU A CA 1
ATOM 2526 C C . LEU A 1 342 ? 2.303 -42.625 -25.062 1 98 342 LEU A C 1
ATOM 2528 O O . LEU A 1 342 ? 3.48 -42.969 -24.891 1 98 342 LEU A O 1
ATOM 2532 N N . VAL A 1 343 ? 1.314 -43.25 -24.422 1 97.12 343 VAL A N 1
ATOM 2533 C CA . VAL A 1 343 ? 1.542 -44.312 -23.453 1 97.12 343 VAL A CA 1
ATOM 2534 C C . VAL A 1 343 ? 2.24 -45.469 -24.141 1 97.12 343 VAL A C 1
ATOM 2536 O O . VAL A 1 343 ? 3.268 -45.969 -23.656 1 97.12 343 VAL A O 1
ATOM 2539 N N . ARG A 1 344 ? 1.726 -45.875 -25.25 1 95.5 344 ARG A N 1
ATOM 2540 C CA . ARG A 1 344 ? 2.328 -46.969 -25.984 1 95.5 344 ARG A CA 1
ATOM 2541 C C . ARG A 1 344 ? 3.74 -46.625 -26.438 1 95.5 344 ARG A C 1
ATOM 2543 O O . ARG A 1 344 ? 4.664 -47.438 -26.281 1 95.5 344 ARG A O 1
ATOM 2550 N N . GLY A 1 345 ? 3.826 -45.469 -26.969 1 96.38 345 GLY A N 1
ATOM 2551 C CA . GLY A 1 345 ? 5.125 -45 -27.438 1 96.38 345 GLY A CA 1
ATOM 2552 C C . GLY A 1 345 ? 6.172 -44.938 -26.344 1 96.38 345 GLY A C 1
ATOM 2553 O O . GLY A 1 345 ? 7.344 -45.25 -26.578 1 96.38 345 GLY A O 1
ATOM 2554 N N . TYR A 1 346 ? 5.816 -44.562 -25.156 1 97.38 346 TYR A N 1
ATOM 2555 C CA . TYR A 1 346 ? 6.746 -44.5 -24.047 1 97.38 346 TYR A CA 1
ATOM 2556 C C . TYR A 1 346 ? 7.34 -45.875 -23.75 1 97.38 346 TYR A C 1
ATOM 2558 O O . TYR A 1 346 ? 8.555 -46 -23.562 1 97.38 346 TYR A O 1
ATOM 2566 N N . PHE A 1 347 ? 6.512 -46.875 -23.656 1 95.81 347 PHE A N 1
ATOM 2567 C CA . PHE A 1 347 ? 7.004 -48.188 -23.281 1 95.81 347 PHE A CA 1
ATOM 2568 C C . PHE A 1 347 ? 7.844 -48.781 -24.391 1 95.81 347 PHE A C 1
ATOM 2570 O O . PHE A 1 347 ? 8.758 -49.594 -24.141 1 95.81 347 PHE A O 1
ATOM 2577 N N . GLU A 1 348 ? 7.527 -48.344 -25.641 1 94 348 GLU A N 1
ATOM 2578 C CA . GLU A 1 348 ? 8.406 -48.75 -26.734 1 94 348 GLU A CA 1
ATOM 2579 C C . GLU A 1 348 ? 9.766 -48.062 -26.625 1 94 348 GLU A C 1
ATOM 2581 O O . GLU A 1 348 ? 10.805 -48.719 -26.781 1 94 348 GLU A O 1
ATOM 2586 N N . GLU A 1 349 ? 9.766 -46.812 -26.328 1 93.38 349 GLU A N 1
ATOM 2587 C CA . GLU A 1 349 ? 11 -46.031 -26.172 1 93.38 349 GLU A CA 1
ATOM 2588 C C . GLU A 1 349 ? 11.805 -46.531 -24.969 1 93.38 349 GLU A C 1
ATOM 2590 O O . GLU A 1 349 ? 13.039 -46.594 -25.031 1 93.38 349 GLU A O 1
ATOM 2595 N N . ALA A 1 350 ? 11.125 -46.781 -23.891 1 90.88 350 ALA A N 1
ATOM 2596 C CA . ALA A 1 350 ? 11.781 -47.219 -22.656 1 90.88 350 ALA A CA 1
ATOM 2597 C C . ALA A 1 350 ? 12.445 -48.594 -22.844 1 90.88 350 ALA A C 1
ATOM 2599 O O . ALA A 1 350 ? 13.461 -48.875 -22.219 1 90.88 350 ALA A O 1
ATOM 2600 N N . ALA A 1 351 ? 11.867 -49.406 -23.672 1 87.06 351 ALA A N 1
ATOM 2601 C CA . ALA A 1 351 ? 12.438 -50.719 -23.969 1 87.06 351 ALA A CA 1
ATOM 2602 C C . ALA A 1 351 ? 13.703 -50.562 -24.812 1 87.06 351 ALA A C 1
ATOM 2604 O O . ALA A 1 351 ? 14.586 -51.438 -24.75 1 87.06 351 ALA A O 1
ATOM 2605 N N . ARG A 1 352 ? 13.836 -49.531 -25.609 1 84.62 352 ARG A N 1
ATOM 2606 C CA . ARG A 1 352 ? 15.008 -49.281 -26.453 1 84.62 352 ARG A CA 1
ATOM 2607 C C . ARG A 1 352 ? 16.156 -48.719 -25.641 1 84.62 352 ARG A C 1
ATOM 2609 O O . ARG A 1 352 ? 17.328 -48.844 -26 1 84.62 352 ARG A O 1
ATOM 2616 N N . GLY A 1 353 ? 16.031 -48.188 -24.516 1 73.75 353 GLY A N 1
ATOM 2617 C CA . GLY A 1 353 ? 17.047 -47.531 -23.703 1 73.75 353 GLY A CA 1
ATOM 2618 C C . GLY A 1 353 ? 17.188 -46.062 -24 1 73.75 353 GLY A C 1
ATOM 2619 O O . GLY A 1 353 ? 17.953 -45.344 -23.328 1 73.75 353 GLY A O 1
ATOM 2620 N N . MET B 1 1 ? -11.07 35.094 38.5 1 85.69 1 MET B N 1
ATOM 2621 C CA . MET B 1 1 ? -10.453 33.812 38.188 1 85.69 1 MET B CA 1
ATOM 2622 C C . MET B 1 1 ? -8.992 33.969 37.812 1 85.69 1 MET B C 1
ATOM 2624 O O . MET B 1 1 ? -8.648 34.875 37.062 1 85.69 1 MET B O 1
ATOM 2628 N N . THR B 1 2 ? -8.164 33.188 38.375 1 94.06 2 THR B N 1
ATOM 2629 C CA . THR B 1 2 ? -6.746 33.156 38.031 1 94.06 2 THR B CA 1
ATOM 2630 C C . THR B 1 2 ? -6.516 32.438 36.688 1 94.06 2 THR B C 1
ATOM 2632 O O . THR B 1 2 ? -7.434 31.812 36.156 1 94.06 2 THR B O 1
ATOM 2635 N N . ALA B 1 3 ? -5.367 32.625 36.219 1 96.94 3 ALA B N 1
ATOM 2636 C CA . ALA B 1 3 ? -5.016 31.906 35 1 96.94 3 ALA B CA 1
ATOM 2637 C C . ALA B 1 3 ? -5.195 30.406 35.188 1 96.94 3 ALA B C 1
ATOM 2639 O O . ALA B 1 3 ? -5.73 29.734 34.312 1 96.94 3 ALA B O 1
ATOM 2640 N N . ALA B 1 4 ? -4.777 29.906 36.312 1 97.25 4 ALA B N 1
ATOM 2641 C CA . ALA B 1 4 ? -4.855 28.469 36.625 1 97.25 4 ALA B CA 1
ATOM 2642 C C . ALA B 1 4 ? -6.309 28 36.656 1 97.25 4 ALA B C 1
ATOM 2644 O O . ALA B 1 4 ? -6.641 26.938 36.125 1 97.25 4 ALA B O 1
ATOM 2645 N N . GLU B 1 5 ? -7.129 28.766 37.25 1 96.94 5 GLU B N 1
ATOM 2646 C CA . GLU B 1 5 ? -8.539 28.422 37.375 1 96.94 5 GLU B CA 1
ATOM 2647 C C . GLU B 1 5 ? -9.234 28.438 36.031 1 96.94 5 GLU B C 1
ATOM 2649 O O . GLU B 1 5 ? -10.039 27.547 35.719 1 96.94 5 GLU B O 1
ATOM 2654 N N . LEU B 1 6 ? -8.922 29.453 35.25 1 97.94 6 LEU B N 1
ATOM 2655 C CA . LEU B 1 6 ? -9.516 29.578 33.938 1 97.94 6 LEU B CA 1
ATOM 2656 C C . LEU B 1 6 ? -9.125 28.391 33.062 1 97.94 6 LEU B C 1
ATOM 2658 O O . LEU B 1 6 ? -9.977 27.797 32.406 1 97.94 6 LEU B O 1
ATOM 2662 N N . LEU B 1 7 ? -7.84 28.062 33.094 1 98.56 7 LEU B N 1
ATOM 2663 C CA . LEU B 1 7 ? -7.355 26.984 32.25 1 98.56 7 LEU B CA 1
ATOM 2664 C C . LEU B 1 7 ? -7.949 25.641 32.688 1 98.56 7 LEU B C 1
ATOM 2666 O O . LEU B 1 7 ? -8.336 24.828 31.844 1 98.56 7 LEU B O 1
ATOM 2670 N N . GLN B 1 8 ? -7.961 25.406 33.938 1 98.19 8 GLN B N 1
ATOM 2671 C CA . GLN B 1 8 ? -8.531 24.172 34.469 1 98.19 8 GLN B CA 1
ATOM 2672 C C . GLN B 1 8 ? -9.977 24 34 1 98.19 8 GLN B C 1
ATOM 2674 O O . GLN B 1 8 ? -10.383 22.906 33.625 1 98.19 8 GLN B O 1
ATOM 2679 N N . ALA B 1 9 ? -10.695 25.094 34.062 1 98.44 9 ALA B N 1
ATOM 2680 C CA . ALA B 1 9 ? -12.094 25.047 33.656 1 98.44 9 ALA B CA 1
ATOM 2681 C C . ALA B 1 9 ? -12.203 24.719 32.156 1 98.44 9 ALA B C 1
ATOM 2683 O O . ALA B 1 9 ? -13.078 23.953 31.766 1 98.44 9 ALA B O 1
ATOM 2684 N N . LEU B 1 10 ? -11.383 25.312 31.359 1 98.75 10 LEU B N 1
ATOM 2685 C CA . LEU B 1 10 ? -11.414 25.078 29.922 1 98.75 10 LEU B CA 1
ATOM 2686 C C . LEU B 1 10 ? -11.039 23.641 29.594 1 98.75 10 LEU B C 1
ATOM 2688 O O . LEU B 1 10 ? -11.672 23 28.766 1 98.75 10 LEU B O 1
ATOM 2692 N N . VAL B 1 11 ? -9.992 23.094 30.25 1 98.69 11 VAL B N 1
ATOM 2693 C CA . VAL B 1 11 ? -9.484 21.766 29.969 1 98.69 11 VAL B CA 1
ATOM 2694 C C . VAL B 1 11 ? -10.508 20.719 30.406 1 98.69 11 VAL B C 1
ATOM 2696 O O . VAL B 1 11 ? -10.625 19.656 29.781 1 98.69 11 VAL B O 1
ATOM 2699 N N . ALA B 1 12 ? -11.273 21.047 31.375 1 98.56 12 ALA B N 1
ATOM 2700 C CA . ALA B 1 12 ? -12.289 20.141 31.891 1 98.56 12 ALA B CA 1
ATOM 2701 C C . ALA B 1 12 ? -13.438 19.969 30.906 1 98.56 12 ALA B C 1
ATOM 2703 O O . ALA B 1 12 ? -14.258 19.062 31.047 1 98.56 12 ALA B O 1
ATOM 2704 N N . ILE B 1 13 ? -13.484 20.781 29.875 1 98.62 13 ILE B N 1
ATOM 2705 C CA . ILE B 1 13 ? -14.539 20.703 28.875 1 98.62 13 ILE B CA 1
ATOM 2706 C C . ILE B 1 13 ? -14 20.016 27.625 1 98.62 13 ILE B C 1
ATOM 2708 O O . ILE B 1 13 ? -13.195 20.578 26.891 1 98.62 13 ILE B O 1
ATOM 2712 N N . PRO B 1 14 ? -14.492 18.781 27.391 1 98 14 PRO B N 1
ATOM 2713 C CA . PRO B 1 14 ? -14.102 18.172 26.125 1 98 14 PRO B CA 1
ATOM 2714 C C . PRO B 1 14 ? -14.523 19 24.922 1 98 14 PRO B C 1
ATOM 2716 O O . PRO B 1 14 ? -15.656 19.5 24.859 1 98 14 PRO B O 1
ATOM 2719 N N . SER B 1 15 ? -13.625 19.203 23.984 1 98.31 15 SER B N 1
ATOM 2720 C CA . SER B 1 15 ? -13.914 20.031 22.828 1 98.31 15 SER B CA 1
ATOM 2721 C C . SER B 1 15 ? -13.203 19.516 21.578 1 98.31 15 SER B C 1
ATOM 2723 O O . SER B 1 15 ? -12.547 20.281 20.875 1 98.31 15 SER B O 1
ATOM 2725 N N . VAL B 1 16 ? -13.367 18.281 21.312 1 96.69 16 VAL B N 1
ATOM 2726 C CA . VAL B 1 16 ? -12.812 17.734 20.078 1 96.69 16 VAL B CA 1
ATOM 2727 C C . VAL B 1 16 ? -13.406 18.453 18.875 1 96.69 16 VAL B C 1
ATOM 2729 O O . VAL B 1 16 ? -14.547 18.922 18.922 1 96.69 16 VAL B O 1
ATOM 2732 N N . SER B 1 17 ? -12.641 18.578 17.844 1 96.06 17 SER B N 1
ATOM 2733 C CA . SER B 1 17 ? -13.102 19.297 16.656 1 96.06 17 SER B CA 1
ATOM 2734 C C . SER B 1 17 ? -14.508 18.859 16.266 1 96.06 17 SER B C 1
ATOM 2736 O O . SER B 1 17 ? -14.781 17.656 16.141 1 96.06 17 SER B O 1
ATOM 2738 N N . GLY B 1 18 ? -15.289 19.828 16.109 1 95.62 18 GLY B N 1
ATOM 2739 C CA . GLY B 1 18 ? -16.672 19.562 15.75 1 95.62 18 GLY B CA 1
ATOM 2740 C C . GLY B 1 18 ? -17.609 19.531 16.938 1 95.62 18 GLY B C 1
ATOM 2741 O O . GLY B 1 18 ? -18.828 19.609 16.781 1 95.62 18 GLY B O 1
ATOM 2742 N N . ASP B 1 19 ? -17.047 19.406 18.125 1 96.75 19 ASP B N 1
ATOM 2743 C CA . ASP B 1 19 ? -17.844 19.344 19.344 1 96.75 19 ASP B CA 1
ATOM 2744 C C . ASP B 1 19 ? -17.391 20.406 20.344 1 96.75 19 ASP B C 1
ATOM 2746 O O . ASP B 1 19 ? -17.078 20.109 21.5 1 96.75 19 ASP B O 1
ATOM 2750 N N . GLU B 1 20 ? -17.344 21.672 19.875 1 98.06 20 GLU B N 1
ATOM 2751 C CA . GLU B 1 20 ? -16.828 22.75 20.688 1 98.06 20 GLU B CA 1
ATOM 2752 C C . GLU B 1 20 ? -17.953 23.578 21.297 1 98.06 20 GLU B C 1
ATOM 2754 O O . GLU B 1 20 ? -17.719 24.703 21.766 1 98.06 20 GLU B O 1
ATOM 2759 N N . GLY B 1 21 ? -19.172 23.078 21.281 1 98.12 21 GLY B N 1
ATOM 2760 C CA . GLY B 1 21 ? -20.312 23.875 21.703 1 98.12 21 GLY B CA 1
ATOM 2761 C C . GLY B 1 21 ? -20.219 24.359 23.141 1 98.12 21 GLY B C 1
ATOM 2762 O O . GLY B 1 21 ? -20.359 25.562 23.406 1 98.12 21 GLY B O 1
ATOM 2763 N N . ARG B 1 22 ? -19.969 23.438 24.047 1 98.12 22 ARG B N 1
ATOM 2764 C CA . ARG B 1 22 ? -19.938 23.766 25.469 1 98.12 22 ARG B CA 1
ATOM 2765 C C . ARG B 1 22 ? -18.812 24.734 25.781 1 98.12 22 ARG B C 1
ATOM 2767 O O . ARG B 1 22 ? -18.984 25.656 26.594 1 98.12 22 ARG B O 1
ATOM 2774 N N . ILE B 1 23 ? -17.656 24.594 25.156 1 98.75 23 ILE B N 1
ATOM 2775 C CA . ILE B 1 23 ? -16.531 25.469 25.469 1 98.75 23 ILE B CA 1
ATOM 2776 C C . ILE B 1 23 ? -16.781 26.844 24.844 1 98.75 23 ILE B C 1
ATOM 2778 O O . ILE B 1 23 ? -16.406 27.875 25.422 1 98.75 23 ILE B O 1
ATOM 2782 N N . ALA B 1 24 ? -17.359 26.859 23.719 1 98.75 24 ALA B N 1
ATOM 2783 C CA . ALA B 1 24 ? -17.734 28.125 23.094 1 98.75 24 ALA B CA 1
ATOM 2784 C C . ALA B 1 24 ? -18.719 28.906 23.969 1 98.75 24 ALA B C 1
ATOM 2786 O O . ALA B 1 24 ? -18.562 30.125 24.156 1 98.75 24 ALA B O 1
ATOM 2787 N N . ASP B 1 25 ? -19.672 28.172 24.516 1 98.75 25 ASP B N 1
ATOM 2788 C CA . ASP B 1 25 ? -20.641 28.781 25.422 1 98.75 25 ASP B CA 1
ATOM 2789 C C . ASP B 1 2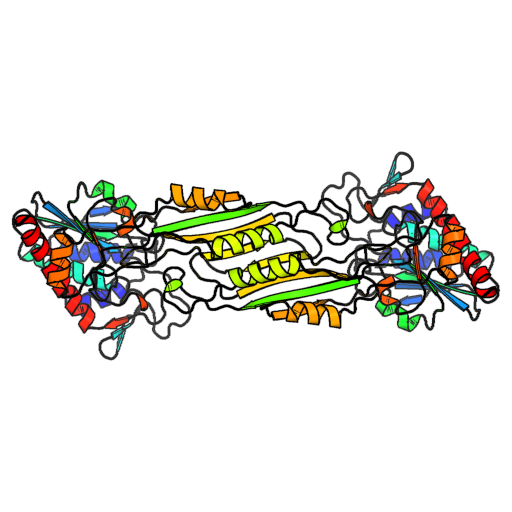5 ? -19.938 29.359 26.656 1 98.75 25 ASP B C 1
ATOM 2791 O O . ASP B 1 25 ? -20.266 30.453 27.109 1 98.75 25 ASP B O 1
ATOM 2795 N N . THR B 1 26 ? -19.109 28.609 27.156 1 98.75 26 THR B N 1
ATOM 2796 C CA . THR B 1 26 ? -18.406 29 28.375 1 98.75 26 THR B CA 1
ATOM 2797 C C . THR B 1 26 ? -17.578 30.25 28.156 1 98.75 26 THR B C 1
ATOM 2799 O O . THR B 1 26 ? -17.641 31.203 28.938 1 98.75 26 THR B O 1
ATOM 2802 N N . VAL B 1 27 ? -16.812 30.266 27.109 1 98.75 27 VAL B N 1
ATOM 2803 C CA . VAL B 1 27 ? -15.961 31.406 26.781 1 98.75 27 VAL B CA 1
ATOM 2804 C C . VAL B 1 27 ? -16.828 32.625 26.5 1 98.75 27 VAL B C 1
ATOM 2806 O O . VAL B 1 27 ? -16.531 33.75 26.969 1 98.75 27 VAL B O 1
ATOM 2809 N N . SER B 1 28 ? -17.922 32.438 25.781 1 98.69 28 SER B N 1
ATOM 2810 C CA . SER B 1 28 ? -18.875 33.5 25.516 1 98.69 28 SER B CA 1
ATOM 2811 C C . SER B 1 28 ? -19.422 34.094 26.828 1 98.69 28 SER B C 1
ATOM 2813 O O . SER B 1 28 ? -19.484 35.312 26.984 1 98.69 28 SER B O 1
ATOM 2815 N N . GLY B 1 29 ? -19.812 33.188 27.672 1 98.5 29 GLY B N 1
ATOM 2816 C CA . GLY B 1 29 ? -20.359 33.625 28.953 1 98.5 29 GLY B CA 1
ATOM 2817 C C . GLY B 1 29 ? -19.391 34.438 29.781 1 98.5 29 GLY B C 1
ATOM 2818 O O . GLY B 1 29 ? -19.766 35.469 30.359 1 98.5 29 GLY B O 1
ATOM 2819 N N . TRP B 1 30 ? -18.172 33.969 29.875 1 98.31 30 TRP B N 1
ATOM 2820 C CA . TRP B 1 30 ? -17.156 34.719 30.641 1 98.31 30 TRP B CA 1
ATOM 2821 C C . TRP B 1 30 ? -16.953 36.094 30.047 1 98.31 30 TRP B C 1
ATOM 2823 O O . TRP B 1 30 ? -16.969 37.094 30.781 1 98.31 30 TRP B O 1
ATOM 2833 N N . ALA B 1 31 ? -16.781 36.188 28.75 1 98.31 31 ALA B N 1
ATOM 2834 C CA . ALA B 1 31 ? -16.531 37.469 28.078 1 98.31 31 ALA B CA 1
ATOM 2835 C C . ALA B 1 31 ? -17.719 38.438 28.266 1 98.31 31 ALA B C 1
ATOM 2837 O O . ALA B 1 31 ? -17.531 39.625 28.531 1 98.31 31 ALA B O 1
ATOM 2838 N N . GLU B 1 32 ? -18.891 37.906 28.109 1 98.38 32 GLU B N 1
ATOM 2839 C CA . GLU B 1 32 ? -20.094 38.719 28.312 1 98.38 32 GLU B CA 1
ATOM 2840 C C . GLU B 1 32 ? -20.156 39.219 29.75 1 98.38 32 GLU B C 1
ATOM 2842 O O . GLU B 1 32 ? -20.531 40.375 30 1 98.38 32 GLU B O 1
ATOM 2847 N N . GLY B 1 33 ? -19.828 38.375 30.641 1 97.69 33 GLY B N 1
ATOM 2848 C CA . GLY B 1 33 ? -19.797 38.75 32.031 1 97.69 33 GLY B CA 1
ATOM 2849 C C . GLY B 1 33 ? -18.812 39.875 32.312 1 97.69 33 GLY B C 1
ATOM 2850 O O . GLY B 1 33 ? -19.016 40.656 33.281 1 97.69 33 GLY B O 1
ATOM 2851 N N . TRP B 1 34 ? -17.859 39.969 31.484 1 97.06 34 TRP B N 1
ATOM 2852 C CA . TRP B 1 34 ? -16.859 41.031 31.656 1 97.06 34 TRP B CA 1
ATOM 2853 C C . TRP B 1 34 ? -17.25 42.281 30.891 1 97.06 34 TRP B C 1
ATOM 2855 O O . TRP B 1 34 ? -16.531 43.281 30.922 1 97.06 34 TRP B O 1
ATOM 2865 N N . GLY B 1 35 ? -18.328 42.25 30.125 1 97.19 35 GLY B N 1
ATOM 2866 C CA . GLY B 1 35 ? -18.859 43.438 29.469 1 97.19 35 GLY B CA 1
ATOM 2867 C C . GLY B 1 35 ? -18.656 43.406 27.969 1 97.19 35 GLY B C 1
ATOM 2868 O O . GLY B 1 35 ? -18.953 44.406 27.281 1 97.19 35 GLY B O 1
ATOM 2869 N N . ALA B 1 36 ? -18.234 42.344 27.438 1 97.88 36 ALA B N 1
ATOM 2870 C CA . ALA B 1 36 ? -18.016 42.281 25.984 1 97.88 36 ALA B CA 1
ATOM 2871 C C . ALA B 1 36 ? -19.312 42 25.25 1 97.88 36 ALA B C 1
ATOM 2873 O O . ALA B 1 36 ? -20.219 41.344 25.766 1 97.88 36 ALA B O 1
ATOM 2874 N N . ARG B 1 37 ? -19.375 42.562 24.047 1 97.75 37 ARG B N 1
ATOM 2875 C CA . ARG B 1 37 ? -20.422 42.156 23.109 1 97.75 37 ARG B CA 1
ATOM 2876 C C . ARG B 1 37 ? -19.969 41 22.219 1 97.75 37 ARG B C 1
ATOM 2878 O O . ARG B 1 37 ? -19.406 41.25 21.156 1 97.75 37 ARG B O 1
ATOM 2885 N N . VAL B 1 38 ? -20.438 39.844 22.656 1 98.5 38 VAL B N 1
ATOM 2886 C CA . VAL B 1 38 ? -19.906 38.656 22.031 1 98.5 38 VAL B CA 1
ATOM 2887 C C . VAL B 1 38 ? -20.734 38.281 20.812 1 98.5 38 VAL B C 1
ATOM 2889 O O . VAL B 1 38 ? -21.969 38.406 20.828 1 98.5 38 VAL B O 1
ATOM 2892 N N . GLN B 1 39 ? -20.047 37.875 19.781 1 98.38 39 GLN B N 1
ATOM 2893 C CA . GLN B 1 39 ? -20.672 37.312 18.578 1 98.38 39 GLN B CA 1
ATOM 2894 C C . GLN B 1 39 ? -20.297 35.844 18.375 1 98.38 39 GLN B C 1
ATOM 2896 O O . GLN B 1 39 ? -19.234 35.406 18.844 1 98.38 39 GLN B O 1
ATOM 2901 N N . ARG B 1 40 ? -21.234 35.156 17.672 1 97.38 40 ARG B N 1
ATOM 2902 C CA . ARG B 1 40 ? -21.031 33.75 17.453 1 97.38 40 ARG B CA 1
ATOM 2903 C C . ARG B 1 40 ? -21.297 33.375 16 1 97.38 40 ARG B C 1
ATOM 2905 O O . ARG B 1 40 ? -22.156 33.969 15.344 1 97.38 40 ARG B O 1
ATOM 2912 N N . GLN B 1 41 ? -20.641 32.531 15.516 1 97.19 41 GLN B N 1
ATOM 2913 C CA . GLN B 1 41 ? -20.891 31.766 14.281 1 97.19 41 GLN B CA 1
ATOM 2914 C C . GLN B 1 41 ? -20.516 30.297 14.453 1 97.19 41 GLN B C 1
ATOM 2916 O O . GLN B 1 41 ? -19.344 29.938 14.406 1 97.19 41 GLN B O 1
ATOM 2921 N N . GLY B 1 42 ? -21.609 29.469 14.609 1 96 42 GLY B N 1
ATOM 2922 C CA . GLY B 1 42 ? -21.328 28.109 15.047 1 96 42 GLY B CA 1
ATOM 2923 C C . GLY B 1 42 ? -20.609 28.062 16.391 1 96 42 GLY B C 1
ATOM 2924 O O . GLY B 1 42 ? -21.094 28.594 17.375 1 96 42 GLY B O 1
ATOM 2925 N N . HIS B 1 43 ? -19.453 27.438 16.328 1 97.69 43 HIS B N 1
ATOM 2926 C CA . HIS B 1 43 ? -18.703 27.328 17.562 1 97.69 43 HIS B CA 1
ATOM 2927 C C . HIS B 1 43 ? -17.578 28.359 17.641 1 97.69 43 HIS B C 1
ATOM 2929 O O . HIS B 1 43 ? -16.75 28.312 18.547 1 97.69 43 HIS B O 1
ATOM 2935 N N . ASN B 1 44 ? -17.547 29.266 16.672 1 98.38 44 ASN B N 1
ATOM 2936 C CA . ASN B 1 44 ? -16.625 30.406 16.719 1 98.38 44 ASN B CA 1
ATOM 2937 C C . ASN B 1 44 ? -17.156 31.5 17.641 1 98.38 44 ASN B C 1
ATOM 2939 O O . ASN B 1 44 ? -18.344 31.812 17.625 1 98.38 44 ASN B O 1
ATOM 2943 N N . VAL B 1 45 ? -16.266 32.125 18.438 1 98.62 45 VAL B N 1
ATOM 2944 C CA . VAL B 1 45 ? -16.594 33.188 19.359 1 98.62 45 VAL B CA 1
ATOM 2945 C C . VAL B 1 45 ? -15.688 34.375 19.109 1 98.62 45 VAL B C 1
ATOM 2947 O O . VAL B 1 45 ? -14.469 34.25 19.047 1 98.62 45 VAL B O 1
ATOM 2950 N N . TRP B 1 46 ? -16.266 35.562 18.906 1 98.69 46 TRP B N 1
ATOM 2951 C CA . TRP B 1 46 ? -15.367 36.719 18.797 1 98.69 46 TRP B CA 1
ATOM 2952 C C . TRP B 1 46 ? -16.016 37.969 19.375 1 98.69 46 TRP B C 1
ATOM 2954 O O . TRP B 1 46 ? -17.234 38 19.547 1 98.69 46 TRP B O 1
ATOM 2964 N N . PHE B 1 47 ? -15.242 38.906 19.812 1 98.44 47 PHE B N 1
ATOM 2965 C CA . PHE B 1 47 ? -15.633 40.219 20.297 1 98.44 47 PHE B CA 1
ATOM 2966 C C . PHE B 1 47 ? -14.477 41.219 20.156 1 98.44 47 PHE B C 1
ATOM 2968 O O . PHE B 1 47 ? -13.336 40.812 19.953 1 98.44 47 PHE B O 1
ATOM 2975 N N . SER B 1 48 ? -14.781 42.469 20.219 1 97.75 48 SER B N 1
ATOM 2976 C CA . SER B 1 48 ? -13.758 43.5 20.094 1 97.75 48 SER B CA 1
ATOM 2977 C C . SER B 1 48 ? -13.695 44.375 21.344 1 97.75 48 SER B C 1
ATOM 2979 O O . SER B 1 48 ? -14.672 44.5 22.094 1 97.75 48 SER B O 1
ATOM 2981 N N . VAL B 1 49 ? -12.586 44.875 21.578 1 97.69 49 VAL B N 1
ATOM 2982 C CA . VAL B 1 49 ? -12.352 45.906 22.594 1 97.69 49 VAL B CA 1
ATOM 2983 C C . VAL B 1 49 ? -11.742 47.156 21.938 1 97.69 49 VAL B C 1
ATOM 2985 O O . VAL B 1 49 ? -10.711 47.062 21.266 1 97.69 49 VAL B O 1
ATOM 2988 N N . GLY B 1 50 ? -12.344 48.25 22.203 1 95.38 50 GLY B N 1
ATOM 2989 C CA . GLY B 1 50 ? -11.922 49.469 21.547 1 95.38 50 GLY B CA 1
ATOM 2990 C C . GLY B 1 50 ? -12.641 49.719 20.234 1 95.38 50 GLY B C 1
ATOM 2991 O O . GLY B 1 50 ? -13.383 48.875 19.75 1 95.38 50 GLY B O 1
ATOM 2992 N N . SER B 1 51 ? -12.469 50.969 19.672 1 93.44 51 SER B N 1
ATOM 2993 C CA . SER B 1 51 ? -13.164 51.344 18.453 1 93.44 51 SER B CA 1
ATOM 2994 C C . SER B 1 51 ? -12.258 52.156 17.531 1 93.44 51 SER B C 1
ATOM 2996 O O . SER B 1 51 ? -12.75 52.938 16.703 1 93.44 51 SER B O 1
ATOM 2998 N N . GLY B 1 52 ? -10.984 52 17.703 1 93.06 52 GLY B N 1
ATOM 2999 C CA . GLY B 1 52 ? -10.047 52.781 16.906 1 93.06 52 GLY B CA 1
ATOM 3000 C C . GLY B 1 52 ? -9.859 52.219 15.516 1 93.06 52 GLY B C 1
ATOM 3001 O O . GLY B 1 52 ? -10.398 51.156 15.18 1 93.06 52 GLY B O 1
ATOM 3002 N N . PRO B 1 53 ? -9.07 52.938 14.703 1 94.31 53 PRO B N 1
ATOM 3003 C CA . PRO B 1 53 ? -8.922 52.562 13.289 1 94.31 53 PRO B CA 1
ATOM 3004 C C . PRO B 1 53 ? -7.922 51.438 13.086 1 94.31 53 PRO B C 1
ATOM 3006 O O . PRO B 1 53 ? -7.953 50.781 12.047 1 94.31 53 PRO B O 1
ATOM 3009 N N . ARG B 1 54 ? -7.035 51.219 13.945 1 96.38 54 ARG B N 1
ATOM 3010 C CA . ARG B 1 54 ? -6.074 50.125 13.828 1 96.38 54 ARG B CA 1
ATOM 3011 C C . ARG B 1 54 ? -6.602 48.875 14.5 1 96.38 54 ARG B C 1
ATOM 3013 O O . ARG B 1 54 ? -6.809 48.844 15.711 1 96.38 54 ARG B O 1
ATOM 3020 N N . ARG B 1 55 ? -6.73 47.844 13.711 1 98 55 ARG B N 1
ATOM 3021 C CA . ARG B 1 55 ? -7.414 46.625 14.18 1 98 55 ARG B CA 1
ATOM 3022 C C . ARG B 1 55 ? -6.449 45.438 14.273 1 98 55 ARG B C 1
ATOM 3024 O O . ARG B 1 55 ? -5.805 45.094 13.281 1 98 55 ARG B O 1
ATOM 3031 N N . LEU B 1 56 ? -6.32 44.938 15.43 1 98.5 56 LEU B N 1
ATOM 3032 C CA . LEU B 1 56 ? -5.469 43.781 15.719 1 98.5 56 LEU B CA 1
ATOM 3033 C C . LEU B 1 56 ? -6.312 42.562 16.047 1 98.5 56 LEU B C 1
ATOM 3035 O O . LEU B 1 56 ? -7.18 42.625 16.922 1 98.5 56 LEU B O 1
ATOM 3039 N N . LEU B 1 57 ? -6.047 41.469 15.32 1 98.75 57 LEU B N 1
ATOM 3040 C CA . LEU B 1 57 ? -6.695 40.219 15.625 1 98.75 57 LEU B CA 1
ATOM 3041 C C . LEU B 1 57 ? -5.855 39.406 16.609 1 98.75 57 LEU B C 1
ATOM 3043 O O . LEU B 1 57 ? -4.645 39.25 16.438 1 98.75 57 LEU B O 1
ATOM 3047 N N . ILE B 1 58 ? -6.484 38.938 17.625 1 98.69 58 ILE B N 1
ATOM 3048 C CA . ILE B 1 58 ? -5.922 37.938 18.547 1 98.69 58 ILE B CA 1
ATOM 3049 C C . ILE B 1 58 ? -6.73 36.656 18.469 1 98.69 58 ILE B C 1
ATOM 3051 O O . ILE B 1 58 ? -7.91 36.625 18.828 1 98.69 58 ILE B O 1
ATOM 3055 N N . ASN B 1 59 ? -6.02 35.594 18 1 98.56 59 ASN B N 1
ATOM 3056 C CA . ASN B 1 59 ? -6.746 34.375 17.672 1 98.56 59 ASN B CA 1
ATOM 3057 C C . ASN B 1 59 ? -6.07 33.156 18.266 1 98.56 59 ASN B C 1
ATOM 3059 O O . ASN B 1 59 ? -4.84 33.031 18.281 1 98.56 59 ASN B O 1
ATOM 3063 N N . SER B 1 60 ? -6.82 32.25 18.797 1 98.62 60 SER B N 1
ATOM 3064 C CA . SER B 1 60 ? -6.461 30.875 19.062 1 98.62 60 SER B CA 1
ATOM 3065 C C . SER B 1 60 ? -7.672 29.953 18.938 1 98.62 60 SER B C 1
ATOM 3067 O O . SER B 1 60 ? -8.781 30.406 18.656 1 98.62 60 SER B O 1
ATOM 3069 N N . HIS B 1 61 ? -7.445 28.672 19.047 1 98.5 61 HIS B N 1
ATOM 3070 C CA . HIS B 1 61 ? -8.555 27.766 18.766 1 98.5 61 HIS B CA 1
ATOM 3071 C C . HIS B 1 61 ? -9.016 27.062 20.031 1 98.5 61 HIS B C 1
ATOM 3073 O O . HIS B 1 61 ? -8.227 26.859 20.953 1 98.5 61 HIS B O 1
ATOM 3079 N N . LEU B 1 62 ? -10.273 26.641 19.969 1 98.56 62 LEU B N 1
ATOM 3080 C CA . LEU B 1 62 ? -10.938 26.078 21.141 1 98.56 62 LEU B CA 1
ATOM 3081 C C . LEU B 1 62 ? -10.891 24.547 21.078 1 98.56 62 LEU B C 1
ATOM 3083 O O . LEU B 1 62 ? -11.086 23.891 22.109 1 98.56 62 LEU B O 1
ATOM 3087 N N . ASP B 1 63 ? -10.664 24.016 19.891 1 97.94 63 ASP B N 1
ATOM 3088 C CA . ASP B 1 63 ? -10.805 22.578 19.719 1 97.94 63 ASP B CA 1
ATOM 3089 C C . ASP B 1 63 ? -9.516 21.844 20.094 1 97.94 63 ASP B C 1
ATOM 3091 O O . ASP B 1 63 ? -8.453 22.469 20.203 1 97.94 63 ASP B O 1
ATOM 3095 N N . THR B 1 64 ? -9.727 20.531 20.391 1 96.62 64 THR B N 1
ATOM 3096 C CA . THR B 1 64 ? -8.609 19.609 20.578 1 96.62 64 THR B CA 1
ATOM 3097 C C . THR B 1 64 ? -8.711 18.438 19.609 1 96.62 64 THR B C 1
ATOM 3099 O O . THR B 1 64 ? -9.742 18.25 18.953 1 96.62 64 THR B O 1
ATOM 3102 N N . VAL B 1 65 ? -7.594 17.797 19.469 1 93.81 65 VAL B N 1
ATOM 3103 C CA . VAL B 1 65 ? -7.629 16.484 18.812 1 93.81 65 VAL B CA 1
ATOM 3104 C C . VAL B 1 65 ? -8.266 15.453 19.734 1 93.81 65 VAL B C 1
ATOM 3106 O O . VAL B 1 65 ? -8.516 15.734 20.906 1 93.81 65 VAL B O 1
ATOM 3109 N N . LYS B 1 66 ? -8.555 14.242 19.219 1 92.69 66 LYS B N 1
ATOM 3110 C CA . LYS B 1 66 ? -8.961 13.117 20.062 1 92.69 66 LYS B CA 1
ATOM 3111 C C . LYS B 1 66 ? -7.789 12.602 20.891 1 92.69 66 LYS B C 1
ATOM 3113 O O . LYS B 1 66 ? -6.645 12.617 20.438 1 92.69 66 LYS B O 1
ATOM 3118 N N . PRO B 1 67 ? -8.141 12.211 22.094 1 92.69 67 PRO B N 1
ATOM 3119 C CA . PRO B 1 67 ? -7.055 11.602 22.859 1 92.69 67 PRO B CA 1
ATOM 3120 C C . PRO B 1 67 ? -6.414 10.422 22.141 1 92.69 67 PRO B C 1
ATOM 3122 O O . PRO B 1 67 ? -7.121 9.57 21.594 1 92.69 67 PRO B O 1
ATOM 3125 N N . CYS B 1 68 ? -5.133 10.43 22.219 1 89.75 68 CYS B N 1
ATOM 3126 C CA . CYS B 1 68 ? -4.41 9.312 21.641 1 89.75 68 CYS B CA 1
ATOM 3127 C C . CYS B 1 68 ? -4.172 8.211 22.672 1 89.75 68 CYS B C 1
ATOM 3129 O O . CYS B 1 68 ? -4.562 8.352 23.828 1 89.75 68 CYS B O 1
ATOM 3131 N N . ALA B 1 69 ? -3.656 7.023 22.188 1 87.44 69 ALA B N 1
ATOM 3132 C CA . ALA B 1 69 ? -3.314 5.945 23.125 1 87.44 69 ALA B CA 1
ATOM 3133 C C . ALA B 1 69 ? -2.156 6.352 24.031 1 87.44 69 ALA B C 1
ATOM 3135 O O . ALA B 1 69 ? -1.345 7.207 23.672 1 87.44 69 ALA B O 1
ATOM 3136 N N . GLY B 1 70 ? -2.135 5.965 25.266 1 92.88 70 GLY B N 1
ATOM 3137 C CA . GLY B 1 70 ? -0.975 6.164 26.109 1 92.88 70 GLY B CA 1
ATOM 3138 C C . GLY B 1 70 ? -1.239 7.117 27.266 1 92.88 70 GLY B C 1
ATOM 3139 O O . GLY B 1 70 ? -0.35 7.379 28.078 1 92.88 70 GLY B O 1
ATOM 3140 N N . TRP B 1 71 ? -2.371 7.617 27.312 1 94.62 71 TRP B N 1
ATOM 3141 C CA . TRP B 1 71 ? -2.717 8.523 28.406 1 94.62 71 TRP B CA 1
ATOM 3142 C C . TRP B 1 71 ? -2.65 7.797 29.75 1 94.62 71 TRP B C 1
ATOM 3144 O O . TRP B 1 71 ? -3.143 6.676 29.875 1 94.62 71 TRP B O 1
ATOM 3154 N N . THR B 1 72 ? -1.974 8.383 30.609 1 97.12 72 THR B N 1
ATOM 3155 C CA . THR B 1 72 ? -1.933 7.883 31.984 1 97.12 72 THR B CA 1
ATOM 3156 C C . THR B 1 72 ? -2.818 8.727 32.906 1 97.12 72 THR B C 1
ATOM 3158 O O . THR B 1 72 ? -3.266 8.25 33.938 1 97.12 72 THR B O 1
ATOM 3161 N N . TYR B 1 73 ? -3.068 9.984 32.5 1 96.44 73 TYR B N 1
ATOM 3162 C CA . TYR B 1 73 ? -4.043 10.859 33.156 1 96.44 73 TYR B CA 1
ATOM 3163 C C . TYR B 1 73 ? -5.336 10.914 32.344 1 96.44 73 TYR B C 1
ATOM 3165 O O . TYR B 1 73 ? -5.352 10.586 31.156 1 96.44 73 TYR B O 1
ATOM 3173 N N . GLU B 1 74 ? -6.383 11.195 33.031 1 96.5 74 GLU B N 1
ATOM 3174 C CA . GLU B 1 74 ? -7.621 11.398 32.312 1 96.5 74 GLU B CA 1
ATOM 3175 C C . GLU B 1 74 ? -7.566 12.672 31.469 1 96.5 74 GLU B C 1
ATOM 3177 O O . GLU B 1 74 ? -7.379 13.766 32 1 96.5 74 GLU B O 1
ATOM 3182 N N . PRO B 1 75 ? -7.77 12.57 30.234 1 97.75 75 PRO B N 1
ATOM 3183 C CA . PRO B 1 75 ? -7.535 13.703 29.328 1 97.75 75 PRO B CA 1
ATOM 3184 C C . PRO B 1 75 ? -8.43 14.898 29.656 1 97.75 75 PRO B C 1
ATOM 3186 O O . PRO B 1 75 ? -8.023 16.047 29.453 1 97.75 75 PRO B O 1
ATOM 3189 N N . HIS B 1 76 ? -9.641 14.672 30.188 1 97.75 76 HIS B N 1
ATOM 3190 C CA . HIS B 1 76 ? -10.586 15.766 30.391 1 97.75 76 HIS B CA 1
ATOM 3191 C C . HIS B 1 76 ? -10.828 16.016 31.875 1 97.75 76 HIS B C 1
ATOM 3193 O O . HIS B 1 76 ? -11.836 16.625 32.25 1 97.75 76 HIS B O 1
ATOM 3199 N N . ALA B 1 77 ? -9.969 15.539 32.688 1 97.81 77 ALA B N 1
ATOM 3200 C CA . ALA B 1 77 ? -9.93 15.812 34.125 1 97.81 77 ALA B CA 1
ATOM 3201 C C . ALA B 1 77 ? -8.594 16.438 34.531 1 97.81 77 ALA B C 1
ATOM 3203 O O . ALA B 1 77 ? -7.738 15.773 35.094 1 97.81 77 ALA B O 1
ATOM 3204 N N . PRO B 1 78 ? -8.539 17.703 34.25 1 98 78 PRO B N 1
ATOM 3205 C CA . PRO B 1 78 ? -7.254 18.375 34.469 1 98 78 PRO B CA 1
ATOM 3206 C C . PRO B 1 78 ? -6.789 18.25 35.938 1 98 78 PRO B C 1
ATOM 3208 O O . PRO B 1 78 ? -7.598 18.375 36.844 1 98 78 PRO B O 1
ATOM 3211 N N . VAL B 1 79 ? -5.551 17.969 36.094 1 97.56 79 VAL B N 1
ATOM 3212 C CA . VAL B 1 79 ? -4.984 17.797 37.438 1 97.56 79 VAL B CA 1
ATOM 3213 C C . VAL B 1 79 ? -3.615 18.469 37.5 1 97.56 79 VAL B C 1
ATOM 3215 O O . VAL B 1 79 ? -2.811 18.359 36.562 1 97.56 79 VAL B O 1
ATOM 3218 N N . TRP B 1 80 ? -3.453 19.234 38.594 1 97.12 80 TRP B N 1
ATOM 3219 C CA . TRP B 1 80 ? -2.145 19.828 38.844 1 97.12 80 TRP B CA 1
ATOM 3220 C C . TRP B 1 80 ? -1.226 18.828 39.531 1 97.12 80 TRP B C 1
ATOM 3222 O O . TRP B 1 80 ? -1.581 18.266 40.594 1 97.12 80 TRP B O 1
ATOM 3232 N N . ARG B 1 81 ? -0.083 18.547 38.906 1 96.44 81 ARG B N 1
ATOM 3233 C CA . ARG B 1 81 ? 0.981 17.75 39.5 1 96.44 81 ARG B CA 1
ATOM 3234 C C . ARG B 1 81 ? 2.33 18.453 39.375 1 96.44 81 ARG B C 1
ATOM 3236 O O . ARG B 1 81 ? 2.791 18.688 38.25 1 96.44 81 ARG B O 1
ATOM 3243 N N . GLU B 1 82 ? 3.061 18.828 40.531 1 94.19 82 GLU B N 1
ATOM 3244 C CA . GLU B 1 82 ? 4.367 19.469 40.5 1 94.19 82 GLU B CA 1
ATOM 3245 C C . GLU B 1 82 ? 4.375 20.688 39.594 1 94.19 82 GLU B C 1
ATOM 3247 O O . GLU B 1 82 ? 5.246 20.812 38.719 1 94.19 82 GLU B O 1
ATOM 3252 N N . ASP B 1 83 ? 3.375 21.516 39.5 1 96.12 83 ASP B N 1
ATOM 3253 C CA . ASP B 1 83 ? 3.23 22.797 38.812 1 96.12 83 ASP B CA 1
ATOM 3254 C C . ASP B 1 83 ? 2.949 22.578 37.312 1 96.12 83 ASP B C 1
ATOM 3256 O O . ASP B 1 83 ? 3.176 23.484 36.5 1 96.12 83 ASP B O 1
ATOM 3260 N N . ARG B 1 84 ? 2.541 21.312 37 1 98 84 ARG B N 1
ATOM 3261 C CA . ARG B 1 84 ? 2.074 20.984 35.656 1 98 84 ARG B CA 1
ATOM 3262 C C . ARG B 1 84 ? 0.583 20.672 35.656 1 98 84 ARG B C 1
ATOM 3264 O O . ARG B 1 84 ? 0.099 19.922 36.5 1 98 84 ARG B O 1
ATOM 3271 N N . LEU B 1 85 ? -0.12 21.297 34.781 1 98.56 85 LEU B N 1
ATOM 3272 C CA . LEU B 1 85 ? -1.509 20.906 34.562 1 98.56 85 LEU B CA 1
ATOM 3273 C C . LEU B 1 85 ? -1.616 19.875 33.438 1 98.56 85 LEU B C 1
ATOM 3275 O O . LEU B 1 85 ? -1.434 20.219 32.281 1 98.56 85 LEU B O 1
ATOM 3279 N N . TYR B 1 86 ? -1.944 18.719 33.906 1 98.44 86 TYR B N 1
ATOM 3280 C CA . TYR B 1 86 ? -2.148 17.672 32.906 1 98.44 86 TYR B CA 1
ATOM 3281 C C . TYR B 1 86 ? -3.588 17.656 32.406 1 98.44 86 TYR B C 1
ATOM 3283 O O . TYR B 1 86 ? -4.527 17.812 33.188 1 98.44 86 TYR B O 1
ATOM 3291 N N . GLY B 1 87 ? -3.703 17.562 31.109 1 98.31 87 GLY B N 1
ATOM 3292 C CA . GLY B 1 87 ? -5 17.5 30.453 1 98.31 87 GLY B CA 1
ATOM 3293 C C . GLY B 1 87 ? -4.938 17.828 28.969 1 98.31 87 GLY B C 1
ATOM 3294 O O . GLY B 1 87 ? -4.098 18.625 28.547 1 98.31 87 GLY B O 1
ATOM 3295 N N . LEU B 1 88 ? -5.891 17.219 28.234 1 98.19 88 LEU B N 1
ATOM 3296 C CA . LEU B 1 88 ? -5.914 17.453 26.797 1 98.19 88 LEU B CA 1
ATOM 3297 C C . LEU B 1 88 ? -6.297 18.906 26.484 1 98.19 88 LEU B C 1
ATOM 3299 O O . LEU B 1 88 ? -7.348 19.375 26.938 1 98.19 88 LEU B O 1
ATOM 3303 N N . GLY B 1 89 ? -5.398 19.578 25.828 1 98.06 89 GLY B N 1
ATOM 3304 C CA . GLY B 1 89 ? -5.633 20.969 25.453 1 98.06 89 GLY B CA 1
ATOM 3305 C C . GLY B 1 89 ? -4.91 21.938 26.359 1 98.06 89 GLY B C 1
ATOM 3306 O O . GLY B 1 89 ? -4.824 23.141 26.047 1 98.06 89 GLY B O 1
ATOM 3307 N N . SER B 1 90 ? -4.355 21.438 27.438 1 98.62 90 SER B N 1
ATOM 3308 C CA . SER B 1 90 ? -3.662 22.344 28.344 1 98.62 90 SER B CA 1
ATOM 3309 C C . SER B 1 90 ? -2.551 23.094 27.641 1 98.62 90 SER B C 1
ATOM 3311 O O . SER B 1 90 ? -2.408 24.312 27.812 1 98.62 90 SER B O 1
ATOM 3313 N N . ASN B 1 91 ? -1.897 22.406 26.828 1 98.12 91 ASN B N 1
ATOM 3314 C CA . ASN B 1 91 ? -0.809 22.953 26.031 1 98.12 91 ASN B CA 1
ATOM 3315 C C . ASN B 1 91 ? -1.309 23.469 24.688 1 98.12 91 ASN B C 1
ATOM 3317 O O . ASN B 1 91 ? -1.056 24.625 24.328 1 98.12 91 ASN B O 1
ATOM 3321 N N . ASP B 1 92 ? -2.18 22.844 23.938 1 96.88 92 ASP B N 1
ATOM 3322 C CA . ASP B 1 92 ? -2.605 23.094 22.578 1 96.88 92 ASP B CA 1
ATOM 3323 C C . ASP B 1 92 ? -4.129 23.094 22.453 1 96.88 92 ASP B C 1
ATOM 3325 O O . ASP B 1 92 ? -4.738 22.031 22.281 1 96.88 92 ASP B O 1
ATOM 3329 N N . ALA B 1 93 ? -4.789 24.156 22.547 1 97.62 93 ALA B N 1
ATOM 3330 C CA . ALA B 1 93 ? -4.113 25.438 22.766 1 97.62 93 ALA B CA 1
ATOM 3331 C C . ALA B 1 93 ? -4.84 26.281 23.797 1 97.62 93 ALA B C 1
ATOM 3333 O O . ALA B 1 93 ? -4.859 27.5 23.719 1 97.62 93 ALA B O 1
ATOM 3334 N N . LYS B 1 94 ? -5.492 25.578 24.703 1 98.69 94 LYS B N 1
ATOM 3335 C CA . LYS B 1 94 ? -6.297 26.297 25.688 1 98.69 94 LYS B CA 1
ATOM 3336 C C . LYS B 1 94 ? -5.422 27.125 26.625 1 98.69 94 LYS B C 1
ATOM 3338 O O . LYS B 1 94 ? -5.906 28.047 27.297 1 98.69 94 LYS B O 1
ATOM 3343 N N . GLY B 1 95 ? -4.184 26.781 26.719 1 98.62 95 GLY B N 1
ATOM 3344 C CA . GLY B 1 95 ? -3.25 27.672 27.391 1 98.62 95 GLY B CA 1
ATOM 3345 C C . GLY B 1 95 ? -3.18 29.047 26.75 1 98.62 95 GLY B C 1
ATOM 3346 O O . GLY B 1 95 ? -3.182 30.062 27.453 1 98.62 95 GLY B O 1
ATOM 3347 N N . CYS B 1 96 ? -3.102 29.109 25.484 1 98.88 96 CYS B N 1
ATOM 3348 C CA . CYS B 1 96 ? -3.125 30.375 24.75 1 98.88 96 CYS B CA 1
ATOM 3349 C C . CYS B 1 96 ? -4.453 31.094 24.938 1 98.88 96 CYS B C 1
ATOM 3351 O O . CYS B 1 96 ? -4.484 32.312 25.188 1 98.88 96 CYS B O 1
ATOM 3353 N N . VAL B 1 97 ? -5.531 30.328 24.828 1 98.88 97 VAL B N 1
ATOM 3354 C CA . VAL B 1 97 ? -6.867 30.875 25 1 98.88 97 VAL B CA 1
ATOM 3355 C C . VAL B 1 97 ? -6.973 31.562 26.359 1 98.88 97 VAL B C 1
ATOM 3357 O O . VAL B 1 97 ? -7.496 32.688 26.469 1 98.88 97 VAL B O 1
ATOM 3360 N N . THR B 1 98 ? -6.465 30.922 27.359 1 98.75 98 THR B N 1
ATOM 3361 C CA . THR B 1 98 ? -6.496 31.453 28.719 1 98.75 98 THR B CA 1
ATOM 3362 C C . THR B 1 98 ? -5.773 32.781 28.797 1 98.75 98 THR B C 1
ATOM 3364 O O . THR B 1 98 ? -6.305 33.75 29.344 1 98.75 98 THR B O 1
ATOM 3367 N N . GLY B 1 99 ? -4.566 32.812 28.266 1 98.56 99 GLY B N 1
ATOM 3368 C CA . GLY B 1 99 ? -3.816 34.062 28.266 1 98.56 99 GLY B CA 1
ATOM 3369 C C . GLY B 1 99 ? -4.52 35.188 27.516 1 98.56 99 GLY B C 1
ATOM 3370 O O . GLY B 1 99 ? -4.523 36.344 27.953 1 98.56 99 GLY B O 1
ATOM 3371 N N . MET B 1 100 ? -5.109 34.875 26.438 1 98.69 100 MET B N 1
ATOM 3372 C CA . MET B 1 100 ? -5.793 35.844 25.609 1 98.69 100 MET B CA 1
ATOM 3373 C C . MET B 1 100 ? -7.062 36.375 26.281 1 98.69 100 MET B C 1
ATOM 3375 O O . MET B 1 100 ? -7.395 37.531 26.172 1 98.69 100 MET B O 1
ATOM 3379 N N . LEU B 1 101 ? -7.754 35.469 26.953 1 98.62 101 LEU B N 1
ATOM 3380 C CA . LEU B 1 101 ? -8.938 35.875 27.703 1 98.62 101 LEU B CA 1
ATOM 3381 C C . LEU B 1 101 ? -8.562 36.844 28.828 1 98.62 101 LEU B C 1
ATOM 3383 O O . LEU B 1 101 ? -9.281 37.812 29.078 1 98.62 101 LEU B O 1
ATOM 3387 N N . LEU B 1 102 ? -7.508 36.531 29.484 1 98.19 102 LEU B N 1
ATOM 3388 C CA . LEU B 1 102 ? -7.07 37.438 30.562 1 98.19 102 LEU B CA 1
ATOM 3389 C C . LEU B 1 102 ? -6.66 38.781 30 1 98.19 102 LEU B C 1
ATOM 3391 O O . LEU B 1 102 ? -6.926 39.812 30.625 1 98.19 102 LEU B O 1
ATOM 3395 N N . ALA B 1 103 ? -5.988 38.781 28.891 1 97.5 103 ALA B N 1
ATOM 3396 C CA . ALA B 1 103 ? -5.672 40.031 28.219 1 97.5 103 ALA B CA 1
ATOM 3397 C C . ALA B 1 103 ? -6.945 40.812 27.859 1 97.5 103 ALA B C 1
ATOM 3399 O O . ALA B 1 103 ? -7.02 42 28.031 1 97.5 103 ALA B O 1
ATOM 3400 N N . ALA B 1 104 ? -7.918 40.125 27.375 1 98.06 104 ALA B N 1
ATOM 3401 C CA . ALA B 1 104 ? -9.203 40.75 27.047 1 98.06 104 ALA B CA 1
ATOM 3402 C C . ALA B 1 104 ? -9.852 41.375 28.266 1 98.06 104 ALA B C 1
ATOM 3404 O O . ALA B 1 104 ? -10.328 42.5 28.219 1 98.06 104 ALA B O 1
ATOM 3405 N N . ARG B 1 105 ? -9.844 40.594 29.328 1 97.75 105 ARG B N 1
ATOM 3406 C CA . ARG B 1 105 ? -10.43 41.094 30.562 1 97.75 105 ARG B CA 1
ATOM 3407 C C . ARG B 1 105 ? -9.742 42.406 31.016 1 97.75 105 ARG B C 1
ATOM 3409 O O . ARG B 1 105 ? -10.414 43.344 31.422 1 97.75 105 ARG B O 1
ATOM 3416 N N . THR B 1 106 ? -8.484 42.375 30.938 1 96.62 106 THR B N 1
ATOM 3417 C CA . THR B 1 106 ? -7.707 43.531 31.328 1 96.62 106 THR B CA 1
ATOM 3418 C C . THR B 1 106 ? -8.07 44.75 30.453 1 96.62 106 THR B C 1
ATOM 3420 O O . THR B 1 106 ? -8.297 45.844 30.953 1 96.62 106 THR B O 1
ATOM 3423 N N . LEU B 1 107 ? -8.195 44.531 29.188 1 96.44 107 LEU B N 1
ATOM 3424 C CA . LEU B 1 107 ? -8.492 45.625 28.266 1 96.44 107 LEU B CA 1
ATOM 3425 C C . LEU B 1 107 ? -9.93 46.125 28.453 1 96.44 107 LEU B C 1
ATOM 3427 O O . LEU B 1 107 ? -10.211 47.312 28.297 1 96.44 107 LEU B O 1
ATOM 3431 N N . LEU B 1 108 ? -10.805 45.188 28.734 1 96.44 108 LEU B N 1
ATOM 3432 C CA . LEU B 1 108 ? -12.195 45.562 28.969 1 96.44 108 LEU B CA 1
ATOM 3433 C C . LEU B 1 108 ? -12.328 46.406 30.219 1 96.44 108 LEU B C 1
ATOM 3435 O O . LEU B 1 108 ? -13.172 47.312 30.281 1 96.44 108 LEU B O 1
ATOM 3439 N N . THR B 1 109 ? -11.477 46.125 31.172 1 95.44 109 THR B N 1
ATOM 3440 C CA . THR B 1 109 ? -11.523 46.844 32.438 1 95.44 109 THR B CA 1
ATOM 3441 C C . THR B 1 109 ? -10.797 48.188 32.344 1 95.44 109 THR B C 1
ATOM 3443 O O . THR B 1 109 ? -11.297 49.188 32.844 1 95.44 109 THR B O 1
ATOM 3446 N N . GLU B 1 110 ? -9.656 48.188 31.656 1 94.25 110 GLU B N 1
ATOM 3447 C CA . GLU B 1 110 ? -8.789 49.344 31.656 1 94.25 110 GLU B CA 1
ATOM 3448 C C . GLU B 1 110 ? -9.008 50.188 30.406 1 94.25 110 GLU B C 1
ATOM 3450 O O . GLU B 1 110 ? -8.602 51.375 30.359 1 94.25 110 GLU B O 1
ATOM 3455 N N . GLY B 1 111 ? -9.594 49.594 29.438 1 91.88 111 GLY B N 1
ATOM 3456 C CA . GLY B 1 111 ? -9.734 50.25 28.141 1 91.88 111 GLY B CA 1
ATOM 3457 C C . GLY B 1 111 ? -8.656 49.844 27.156 1 91.88 111 GLY B C 1
ATOM 3458 O O . GLY B 1 111 ? -7.559 49.438 27.547 1 91.88 111 GLY B O 1
ATOM 3459 N N . ALA B 1 112 ? -8.977 50 25.922 1 91.44 112 ALA B N 1
ATOM 3460 C CA . ALA B 1 112 ? -8 49.719 24.875 1 91.44 112 ALA B CA 1
ATOM 3461 C C . ALA B 1 112 ? -7.059 50.906 24.688 1 91.44 112 ALA B C 1
ATOM 3463 O O . ALA B 1 112 ? -7.398 52.031 25.031 1 91.44 112 ALA B O 1
ATOM 3464 N N . PRO B 1 113 ? -5.871 50.594 24.141 1 89.62 113 PRO B N 1
ATOM 3465 C CA . PRO B 1 113 ? -5.004 51.719 23.781 1 89.62 113 PRO B CA 1
ATOM 3466 C C . PRO B 1 113 ? -5.68 52.688 22.828 1 89.62 113 PRO B C 1
ATOM 3468 O O . PRO B 1 113 ? -6.617 52.312 22.109 1 89.62 113 PRO B O 1
ATOM 3471 N N . THR B 1 114 ? -5.156 53.875 22.859 1 86.81 114 THR B N 1
ATOM 3472 C CA . THR B 1 114 ? -5.715 54.938 22 1 86.81 114 THR B CA 1
ATOM 3473 C C . THR B 1 114 ? -5.629 54.5 20.531 1 86.81 114 THR B C 1
ATOM 3475 O O . THR B 1 114 ? -4.57 54.094 20.062 1 86.81 114 THR B O 1
ATOM 3478 N N . GLY B 1 115 ? -6.727 54.594 19.828 1 90.38 115 GLY B N 1
ATOM 3479 C CA . GLY B 1 115 ? -6.77 54.312 18.391 1 90.38 115 GLY B CA 1
ATOM 3480 C C . GLY B 1 115 ? -6.82 52.844 18.062 1 90.38 115 GLY B C 1
ATOM 3481 O O . GLY B 1 115 ? -6.734 52.438 16.906 1 90.38 115 GLY B O 1
ATOM 3482 N N . ALA B 1 116 ? -7.066 52.156 19.109 1 94.44 116 ALA B N 1
ATOM 3483 C CA . ALA B 1 116 ? -6.961 50.719 18.922 1 94.44 116 ALA B CA 1
ATOM 3484 C C . ALA B 1 116 ? -8.344 50.062 18.906 1 94.44 116 ALA B C 1
ATOM 3486 O O . ALA B 1 116 ? -9.242 50.469 19.625 1 94.44 116 ALA B O 1
ATOM 3487 N N . GLU B 1 117 ? -8.508 49.031 18.047 1 97.5 117 GLU B N 1
ATOM 3488 C CA . GLU B 1 117 ? -9.531 48 18.188 1 97.5 117 GLU B CA 1
ATOM 3489 C C . GLU B 1 117 ? -8.914 46.594 18.188 1 97.5 117 GLU B C 1
ATOM 3491 O O . GLU B 1 117 ? -8.258 46.219 17.219 1 97.5 117 GLU B O 1
ATOM 3496 N N . VAL B 1 118 ? -9.102 45.938 19.25 1 98.44 118 VAL B N 1
ATOM 3497 C CA . VAL B 1 118 ? -8.562 44.594 19.391 1 98.44 118 VAL B CA 1
ATOM 3498 C C . VAL B 1 118 ? -9.688 43.562 19.25 1 98.44 118 VAL B C 1
ATOM 3500 O O . VAL B 1 118 ? -10.625 43.562 20.047 1 98.44 118 VAL B O 1
ATOM 3503 N N . VAL B 1 119 ? -9.578 42.75 18.219 1 98.62 119 VAL B N 1
ATOM 3504 C CA . VAL B 1 119 ? -10.57 41.688 17.984 1 98.62 119 VAL B CA 1
ATOM 3505 C C . VAL B 1 119 ? -10.07 40.375 18.547 1 98.62 119 VAL B C 1
ATOM 3507 O O . VAL B 1 119 ? -9.039 39.844 18.109 1 98.62 119 VAL B O 1
ATOM 3510 N N . PHE B 1 120 ? -10.766 39.875 19.547 1 98.75 120 PHE B N 1
ATOM 3511 C CA . PHE B 1 120 ? -10.492 38.531 20.078 1 98.75 120 PHE B CA 1
ATOM 3512 C C . PHE B 1 120 ? -11.375 37.5 19.375 1 98.75 120 PHE B C 1
ATOM 3514 O O . PHE B 1 120 ? -12.594 37.625 19.344 1 98.75 120 PHE B O 1
ATOM 3521 N N . ALA B 1 121 ? -10.734 36.531 18.797 1 98.75 121 ALA B N 1
ATOM 3522 C CA . ALA B 1 121 ? -11.469 35.469 18.125 1 98.75 121 ALA B CA 1
ATOM 3523 C C . ALA B 1 121 ? -11 34.094 18.609 1 98.75 121 ALA B C 1
ATOM 3525 O O . ALA B 1 121 ? -9.836 33.75 18.453 1 98.75 121 ALA B O 1
ATOM 3526 N N . PHE B 1 122 ? -11.836 33.344 19.203 1 98.75 122 PHE B N 1
ATOM 3527 C CA . PHE B 1 122 ? -11.617 31.969 19.625 1 98.75 122 PHE B CA 1
ATOM 3528 C C . PHE B 1 122 ? -12.367 31 18.719 1 98.75 122 PHE B C 1
ATOM 3530 O O . PHE B 1 122 ? -13.594 30.938 18.734 1 98.75 122 PHE B O 1
ATOM 3537 N N . THR B 1 123 ? -11.594 30.203 17.953 1 98.25 123 THR B N 1
ATOM 3538 C CA . THR B 1 123 ? -12.164 29.562 16.766 1 98.25 123 THR B CA 1
ATOM 3539 C C . THR B 1 123 ? -12.297 28.062 16.969 1 98.25 123 THR B C 1
ATOM 3541 O O . THR B 1 123 ? -11.672 27.5 17.875 1 98.25 123 THR B O 1
ATOM 3544 N N . ALA B 1 124 ? -13.125 27.484 16.094 1 97.12 124 ALA B N 1
ATOM 3545 C CA . ALA B 1 124 ? -13.406 26.047 16.109 1 97.12 124 ALA B CA 1
ATOM 3546 C C . ALA B 1 124 ? -12.633 25.328 15.008 1 97.12 124 ALA B C 1
ATOM 3548 O O . ALA B 1 124 ? -12.18 25.953 14.047 1 97.12 124 ALA B O 1
ATOM 3549 N N . GLU B 1 125 ? -12.359 24.094 15.172 1 95.44 125 GLU B N 1
ATOM 3550 C CA . GLU B 1 125 ? -11.984 23.094 14.172 1 95.44 125 GLU B CA 1
ATOM 3551 C C . GLU B 1 125 ? -10.648 23.438 13.523 1 95.44 125 GLU B C 1
ATOM 3553 O O . GLU B 1 125 ? -10.461 23.234 12.32 1 95.44 125 GLU B O 1
ATOM 3558 N N . GLU B 1 126 ? -9.781 24.031 14.258 1 92.94 126 GLU B N 1
ATOM 3559 C CA . GLU B 1 126 ? -8.422 24.266 13.773 1 92.94 126 GLU B CA 1
ATOM 3560 C C . GLU B 1 126 ? -7.711 22.953 13.477 1 92.94 126 GLU B C 1
ATOM 3562 O O . GLU B 1 126 ? -7.031 22.828 12.453 1 92.94 126 GLU B O 1
ATOM 3567 N N . GLU B 1 127 ? -7.934 21.984 14.258 1 89.38 127 GLU B N 1
ATOM 3568 C CA . GLU B 1 127 ? -7.207 20.719 14.195 1 89.38 127 GLU B CA 1
ATOM 3569 C C . GLU B 1 127 ? -7.602 19.922 12.953 1 89.38 127 GLU B C 1
ATOM 3571 O O . GLU B 1 127 ? -6.906 18.984 12.57 1 89.38 127 GLU B O 1
ATOM 3576 N N . THR B 1 128 ? -8.68 20.297 12.352 1 84.12 128 THR B N 1
ATOM 3577 C CA . THR B 1 128 ? -9.148 19.594 11.164 1 84.12 128 THR B CA 1
ATOM 3578 C C . THR B 1 128 ? -9.234 20.531 9.969 1 84.12 128 THR B C 1
ATOM 3580 O O . THR B 1 128 ? -9.562 20.109 8.859 1 84.12 128 THR B O 1
ATOM 3583 N N . GLY B 1 129 ? -8.898 21.766 10.188 1 78.56 129 GLY B N 1
ATOM 3584 C CA . GLY B 1 129 ? -9 22.75 9.125 1 78.56 129 GLY B CA 1
ATOM 3585 C C . GLY B 1 129 ? -10.438 23.031 8.703 1 78.56 129 GLY B C 1
ATOM 3586 O O . GLY B 1 129 ? -10.688 23.422 7.559 1 78.56 129 GLY B O 1
ATOM 3587 N N . GLY B 1 130 ? -11.336 22.828 9.562 1 79.31 130 GLY B N 1
ATOM 3588 C CA . GLY B 1 130 ? -12.75 22.938 9.266 1 79.31 130 GLY B CA 1
ATOM 3589 C C . GLY B 1 130 ? -13.266 24.359 9.336 1 79.31 130 GLY B C 1
ATOM 3590 O O . GLY B 1 130 ? -12.672 25.281 8.758 1 79.31 130 GLY B O 1
ATOM 3591 N N . GLN B 1 131 ? -14.336 24.578 9.961 1 85 131 GLN B N 1
ATOM 3592 C CA . GLN B 1 131 ? -15.109 25.828 9.984 1 85 131 GLN B CA 1
ATOM 3593 C C . GLN B 1 131 ? -14.586 26.781 11.047 1 85 131 GLN B C 1
ATOM 3595 O O . GLN B 1 131 ? -15.359 27.297 11.867 1 85 131 GLN B O 1
ATOM 3600 N N . GLY B 1 132 ? -13.312 27.125 11.023 1 94.12 132 GLY B N 1
ATOM 3601 C CA . GLY B 1 132 ? -12.719 28.016 12.008 1 94.12 132 GLY B CA 1
ATOM 3602 C C . GLY B 1 132 ? -12.445 29.406 11.469 1 94.12 132 GLY B C 1
ATOM 3603 O O . GLY B 1 132 ? -13.344 30.062 10.945 1 94.12 132 GLY B O 1
ATOM 3604 N N . LEU B 1 133 ? -11.219 29.828 11.594 1 94.56 133 LEU B N 1
ATOM 3605 C CA . LEU B 1 133 ? -10.836 31.203 11.281 1 94.56 133 LEU B CA 1
ATOM 3606 C C . LEU B 1 133 ? -11.094 31.516 9.812 1 94.56 133 LEU B C 1
ATOM 3608 O O . LEU B 1 133 ? -11.523 32.625 9.469 1 94.56 133 LEU B O 1
ATOM 3612 N N . GLY B 1 134 ? -10.867 30.594 8.977 1 93.25 134 GLY B N 1
ATOM 3613 C CA . GLY B 1 134 ? -11.086 30.812 7.551 1 93.25 134 GLY B CA 1
ATOM 3614 C C . GLY B 1 134 ? -12.508 31.25 7.227 1 93.25 134 GLY B C 1
ATOM 3615 O O . GLY B 1 134 ? -12.711 32.125 6.387 1 93.25 134 GLY B O 1
ATOM 3616 N N . THR B 1 135 ? -13.453 30.703 7.883 1 93.38 135 THR B N 1
ATOM 3617 C CA . THR B 1 135 ? -14.852 31.016 7.641 1 93.38 135 THR B CA 1
ATOM 3618 C C . THR B 1 135 ? -15.258 32.281 8.383 1 93.38 135 THR B C 1
ATOM 3620 O O . THR B 1 135 ? -16.172 33 7.961 1 93.38 135 THR B O 1
ATOM 3623 N N . LEU B 1 136 ? -14.547 32.594 9.383 1 95.88 136 LEU B N 1
ATOM 3624 C CA . LEU B 1 136 ? -14.891 33.719 10.242 1 95.88 136 LEU B CA 1
ATOM 3625 C C . LEU B 1 136 ? -14.312 35.031 9.695 1 95.88 136 LEU B C 1
ATOM 3627 O O . LEU B 1 136 ? -14.883 36.094 9.891 1 95.88 136 LEU B O 1
ATOM 3631 N N . LEU B 1 137 ? -13.258 34.938 9.008 1 95.44 137 LEU B N 1
ATOM 3632 C CA . LEU B 1 137 ? -12.43 36.094 8.633 1 95.44 137 LEU B CA 1
ATOM 3633 C C . LEU B 1 137 ? -13.258 37.125 7.887 1 95.44 137 LEU B C 1
ATOM 3635 O O . LEU B 1 137 ? -13.148 38.312 8.164 1 95.44 137 LEU B O 1
ATOM 3639 N N . PRO B 1 138 ? -14.148 36.719 6.914 1 94.62 138 PRO B N 1
ATOM 3640 C CA . PRO B 1 138 ? -14.945 37.719 6.191 1 94.62 138 PRO B CA 1
ATOM 3641 C C . PRO B 1 138 ? -15.844 38.531 7.109 1 94.62 138 PRO B C 1
ATOM 3643 O O . PRO B 1 138 ? -16.188 39.656 6.793 1 94.62 138 PRO B O 1
ATOM 3646 N N . LYS B 1 139 ? -16.109 38 8.234 1 95.25 139 LYS B N 1
ATOM 3647 C CA . LYS B 1 139 ? -17.031 38.656 9.164 1 95.25 139 LYS B CA 1
ATOM 3648 C C . LYS B 1 139 ? -16.281 39.625 10.078 1 95.25 139 LYS B C 1
ATOM 3650 O O . LYS B 1 139 ? -16.891 40.5 10.711 1 95.25 139 LYS B O 1
ATOM 3655 N N . LEU B 1 140 ? -14.984 39.469 10.172 1 96.44 140 LEU B N 1
ATOM 3656 C CA . LEU B 1 140 ? -14.195 40.281 11.102 1 96.44 140 LEU B CA 1
ATOM 3657 C C . LEU B 1 140 ? -13.852 41.625 10.5 1 96.44 140 LEU B C 1
ATOM 3659 O O . LEU B 1 140 ? -13.453 42.562 11.219 1 96.44 140 LEU B O 1
ATOM 3663 N N . GLY B 1 141 ? -14 41.812 9.156 1 93.31 141 GLY B N 1
ATOM 3664 C CA . GLY B 1 141 ? -13.594 43.031 8.5 1 93.31 141 GLY B CA 1
ATOM 3665 C C . GLY B 1 141 ? -12.094 43.156 8.312 1 93.31 141 GLY B C 1
ATOM 3666 O O . GLY B 1 141 ? -11.352 42.188 8.594 1 93.31 141 GLY B O 1
ATOM 3667 N N . PRO B 1 142 ? -11.625 44.312 7.809 1 96 142 PRO B N 1
ATOM 3668 C CA . PRO B 1 142 ? -10.195 44.5 7.559 1 96 142 PRO B CA 1
ATOM 3669 C C . PRO B 1 142 ? -9.359 44.469 8.844 1 96 142 PRO B C 1
ATOM 3671 O O . PRO B 1 142 ? -9.797 45.031 9.867 1 96 142 PRO B O 1
ATOM 3674 N N . LEU B 1 143 ? -8.281 43.844 8.812 1 97.94 143 LEU B N 1
ATOM 3675 C CA . LEU B 1 143 ? -7.348 43.75 9.93 1 97.94 143 LEU B CA 1
ATOM 3676 C C . LEU B 1 143 ? -5.969 44.281 9.539 1 97.94 143 LEU B C 1
ATOM 3678 O O . LEU B 1 143 ? -5.535 44.094 8.398 1 97.94 143 LEU B O 1
ATOM 3682 N N . ASP B 1 144 ? -5.312 44.875 10.5 1 97.75 144 ASP B N 1
ATOM 3683 C CA . ASP B 1 144 ? -3.992 45.438 10.227 1 97.75 144 ASP B CA 1
ATOM 3684 C C . ASP B 1 144 ? -2.887 44.469 10.625 1 97.75 144 ASP B C 1
ATOM 3686 O O . ASP B 1 144 ? -1.783 44.5 10.078 1 97.75 144 ASP B O 1
ATOM 3690 N N . ALA B 1 145 ? -3.117 43.656 11.562 1 98.5 145 ALA B N 1
ATOM 3691 C CA . ALA B 1 145 ? -2.182 42.656 12.062 1 98.5 145 ALA B CA 1
ATOM 3692 C C . ALA B 1 145 ? -2.91 41.562 12.836 1 98.5 145 ALA B C 1
ATOM 3694 O O . ALA B 1 145 ? -4.105 41.688 13.117 1 98.5 145 ALA B O 1
ATOM 3695 N N . ALA B 1 146 ? -2.15 40.469 13.117 1 98.75 146 ALA B N 1
ATOM 3696 C CA . ALA B 1 146 ? -2.781 39.375 13.844 1 98.75 146 ALA B CA 1
ATOM 3697 C C . ALA B 1 146 ? -1.774 38.688 14.742 1 98.75 146 ALA B C 1
ATOM 3699 O O . ALA B 1 146 ? -0.579 38.625 14.445 1 98.75 146 ALA B O 1
ATOM 3700 N N . ILE B 1 147 ? -2.281 38.219 15.82 1 98.81 147 ILE B N 1
ATOM 3701 C CA . ILE B 1 147 ? -1.598 37.25 16.703 1 98.81 147 ILE B CA 1
ATOM 3702 C C . ILE B 1 147 ? -2.314 35.906 16.672 1 98.81 147 ILE B C 1
ATOM 3704 O O . ILE B 1 147 ? -3.521 35.844 16.922 1 98.81 147 ILE B O 1
ATOM 3708 N N . VAL B 1 148 ? -1.56 34.906 16.344 1 98.75 148 VAL B N 1
ATOM 3709 C CA . VAL B 1 148 ? -2.107 33.531 16.359 1 98.75 148 VAL B CA 1
ATOM 3710 C C . VAL B 1 148 ? -1.499 32.75 17.516 1 98.75 148 VAL B C 1
ATOM 3712 O O . VAL B 1 148 ? -0.292 32.5 17.531 1 98.75 148 VAL B O 1
ATOM 3715 N N . GLY B 1 149 ? -2.33 32.375 18.406 1 98.62 149 GLY B N 1
ATOM 3716 C CA . GLY B 1 149 ? -1.862 31.672 19.594 1 98.62 149 GLY B CA 1
ATOM 3717 C C . GLY B 1 149 ? -1.678 30.188 19.391 1 98.62 149 GLY B C 1
ATOM 3718 O O . GLY B 1 149 ? -2.646 29.469 19.141 1 98.62 149 GLY B O 1
ATOM 3719 N N . GLU B 1 150 ? -0.515 29.719 19.5 1 98.38 150 GLU B N 1
ATOM 3720 C CA . GLU B 1 150 ? -0.066 28.328 19.516 1 98.38 150 GLU B CA 1
ATOM 3721 C C . GLU B 1 150 ? 1.07 28.125 20.5 1 98.38 150 GLU B C 1
ATOM 3723 O O . GLU B 1 150 ? 1.754 29.078 20.891 1 98.38 150 GLU B O 1
ATOM 3728 N N . PRO B 1 151 ? 1.244 26.891 20.938 1 98 151 PRO B N 1
ATOM 3729 C CA . PRO B 1 151 ? 2.4 26.688 21.812 1 98 151 PRO B CA 1
ATOM 3730 C C . PRO B 1 151 ? 3.73 26.828 21.078 1 98 151 PRO B C 1
ATOM 3732 O O . PRO B 1 151 ? 4.066 26 20.234 1 98 151 PRO B O 1
ATOM 3735 N N . THR B 1 152 ? 4.473 27.906 21.422 1 98.06 152 THR B N 1
ATOM 3736 C CA . THR B 1 152 ? 5.758 28.188 20.781 1 98.06 152 THR B CA 1
ATOM 3737 C C . THR B 1 152 ? 6.824 28.484 21.828 1 98.06 152 THR B C 1
ATOM 3739 O O . THR B 1 152 ? 7.875 29.047 21.516 1 98.06 152 THR B O 1
ATOM 3742 N N . SER B 1 153 ? 6.535 28.234 23.109 1 97.94 153 SER B N 1
ATOM 3743 C CA . SER B 1 153 ? 7.41 28.594 24.219 1 97.94 153 SER B CA 1
ATOM 3744 C C . SER B 1 153 ? 7.68 30.094 24.234 1 97.94 153 SER B C 1
ATOM 3746 O O . SER B 1 153 ? 8.797 30.531 24.531 1 97.94 153 SER B O 1
ATOM 3748 N N . LEU B 1 154 ? 6.742 30.844 23.734 1 98.44 154 LEU B N 1
ATOM 3749 C CA . LEU B 1 154 ? 6.73 32.312 23.672 1 98.44 154 LEU B CA 1
ATOM 3750 C C . LEU B 1 154 ? 7.809 32.812 22.719 1 98.44 154 LEU B C 1
ATOM 3752 O O . LEU B 1 154 ? 8.219 33.969 22.797 1 98.44 154 LEU B O 1
ATOM 3756 N N . LYS B 1 155 ? 8.305 31.969 21.875 1 98.31 155 LYS B N 1
ATOM 3757 C CA . LYS B 1 155 ? 9.148 32.406 20.766 1 98.31 155 LYS B CA 1
ATOM 3758 C C . LYS B 1 155 ? 8.305 32.844 19.562 1 98.31 155 LYS B C 1
ATOM 3760 O O . LYS B 1 155 ? 7.48 32.062 19.062 1 98.31 155 LYS B O 1
ATOM 3765 N N . PRO B 1 156 ? 8.516 34.094 19.156 1 98.56 156 PRO B N 1
ATOM 3766 C CA . PRO B 1 156 ? 7.695 34.562 18.031 1 98.56 156 PRO B CA 1
ATOM 3767 C C . PRO B 1 156 ? 7.992 33.812 16.734 1 98.56 156 PRO B C 1
ATOM 3769 O O . PRO B 1 156 ? 9.117 33.875 16.219 1 98.56 156 PRO B O 1
ATOM 3772 N N . CYS B 1 157 ? 7.051 33.156 16.25 1 98.56 157 CYS B N 1
ATOM 3773 C CA . CYS B 1 157 ? 7.176 32.531 14.945 1 98.56 157 CYS B CA 1
ATOM 3774 C C . CYS B 1 157 ? 6.773 33.469 13.828 1 98.56 157 CYS B C 1
ATOM 3776 O O . CYS B 1 157 ? 5.625 33.906 13.766 1 98.56 157 CYS B O 1
ATOM 3778 N N . THR B 1 158 ? 7.734 33.781 12.945 1 98.56 158 THR B N 1
ATOM 3779 C CA . THR B 1 158 ? 7.469 34.75 11.898 1 98.56 158 THR B CA 1
ATOM 3780 C C . THR B 1 158 ? 7.445 34.094 10.531 1 98.56 158 THR B C 1
ATOM 3782 O O . THR B 1 158 ? 7.332 34.781 9.5 1 9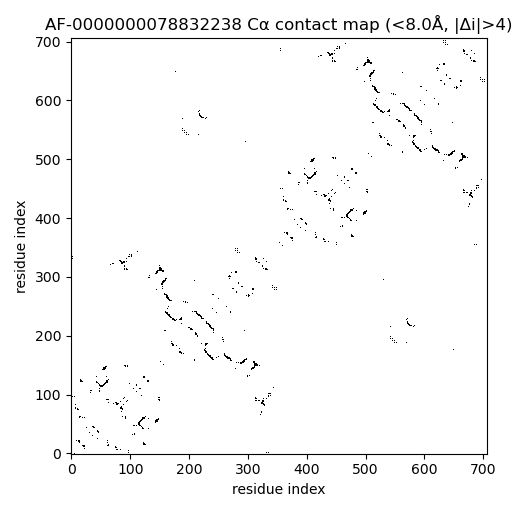8.56 158 THR B O 1
ATOM 3785 N N . ALA B 1 159 ? 7.613 32.812 10.547 1 98.12 159 ALA B N 1
ATOM 3786 C CA . ALA B 1 159 ? 7.43 31.969 9.359 1 98.12 159 ALA B CA 1
ATOM 3787 C C . ALA B 1 159 ? 6.805 30.625 9.727 1 98.12 159 ALA B C 1
ATOM 3789 O O . ALA B 1 159 ? 7.121 30.047 10.773 1 98.12 159 ALA B O 1
ATOM 3790 N N . GLN B 1 160 ? 5.965 30.156 8.852 1 97.31 160 GLN B N 1
ATOM 3791 C CA . GLN B 1 160 ? 5.25 28.906 9.062 1 97.31 160 GLN B CA 1
ATOM 3792 C C . GLN B 1 160 ? 5.148 28.109 7.766 1 97.31 160 GLN B C 1
ATOM 3794 O O . GLN B 1 160 ? 4.867 28.656 6.703 1 97.31 160 GLN B O 1
ATOM 3799 N N . ARG B 1 161 ? 5.367 26.812 7.922 1 95.88 161 ARG B N 1
ATOM 3800 C CA . ARG B 1 161 ? 5.258 25.938 6.75 1 95.88 161 ARG B CA 1
ATOM 3801 C C . ARG B 1 161 ? 3.805 25.812 6.305 1 95.88 161 ARG B C 1
ATOM 3803 O O . ARG B 1 161 ? 2.887 25.906 7.121 1 95.88 161 ARG B O 1
ATOM 3810 N N . GLY B 1 162 ? 3.674 25.688 4.969 1 95.12 162 GLY B N 1
ATOM 3811 C CA . GLY B 1 162 ? 2.404 25.25 4.402 1 95.12 162 GLY B CA 1
ATOM 3812 C C . GLY B 1 162 ? 2.299 23.75 4.242 1 95.12 162 GLY B C 1
ATOM 3813 O O . GLY B 1 162 ? 3.125 23 4.773 1 95.12 162 GLY B O 1
ATOM 3814 N N . MET B 1 163 ? 1.216 23.344 3.623 1 95 163 MET B N 1
ATOM 3815 C CA . MET B 1 163 ? 0.985 21.922 3.373 1 95 163 MET B CA 1
ATOM 3816 C C . MET B 1 163 ? 0.369 21.703 1.994 1 95 163 MET B C 1
ATOM 3818 O O . MET B 1 163 ? -0.714 22.219 1.706 1 95 163 MET B O 1
ATOM 3822 N N . LEU B 1 164 ? 1.104 21.062 1.195 1 96.31 164 LEU B N 1
ATOM 3823 C CA . LEU B 1 164 ? 0.609 20.609 -0.103 1 96.31 164 LEU B CA 1
ATOM 3824 C C . LEU B 1 164 ? 0.517 19.094 -0.156 1 96.31 164 LEU B C 1
ATOM 3826 O O . LEU B 1 164 ? 1.526 18.391 -0.008 1 96.31 164 LEU B O 1
ATOM 3830 N N . LEU B 1 165 ? -0.713 18.609 -0.316 1 97.31 165 LEU B N 1
ATOM 3831 C CA . LEU B 1 165 ? -0.947 17.172 -0.412 1 97.31 165 LEU B CA 1
ATOM 3832 C C . LEU B 1 165 ? -1.265 16.766 -1.848 1 97.31 165 LEU B C 1
ATOM 3834 O O . LEU B 1 165 ? -2.205 17.297 -2.451 1 97.31 165 LEU B O 1
ATOM 3838 N N . LEU B 1 166 ? -0.497 15.859 -2.334 1 98.56 166 LEU B N 1
ATOM 3839 C CA . LEU B 1 166 ? -0.698 15.367 -3.693 1 98.56 166 LEU B CA 1
ATOM 3840 C C . LEU B 1 166 ? -1.082 13.891 -3.686 1 98.56 166 LEU B C 1
ATOM 3842 O O . LEU B 1 166 ? -0.562 13.117 -2.881 1 98.56 166 LEU B O 1
ATOM 3846 N N . ARG B 1 167 ? -2.039 13.57 -4.512 1 98.69 167 ARG B N 1
ATOM 3847 C CA . ARG B 1 167 ? -2.367 12.18 -4.82 1 98.69 167 ARG B CA 1
ATOM 3848 C C . ARG B 1 167 ? -1.767 11.758 -6.156 1 98.69 167 ARG B C 1
ATOM 3850 O O . ARG B 1 167 ? -2.055 12.367 -7.191 1 98.69 167 ARG B O 1
ATOM 3857 N N . CYS B 1 168 ? -0.973 10.75 -6.141 1 98.81 168 CYS B N 1
ATOM 3858 C CA . CYS B 1 168 ? -0.321 10.266 -7.352 1 98.81 168 CYS B CA 1
ATOM 3859 C C . CYS B 1 168 ? -0.788 8.859 -7.699 1 98.81 168 CYS B C 1
ATOM 3861 O O . CYS B 1 168 ? -0.988 8.031 -6.812 1 98.81 168 CYS B O 1
ATOM 3863 N N . THR B 1 169 ? -1.011 8.641 -8.969 1 98.81 169 THR B N 1
ATOM 3864 C CA . THR B 1 169 ? -1.45 7.332 -9.438 1 98.81 169 THR B CA 1
ATOM 3865 C C . THR B 1 169 ? -0.603 6.867 -10.617 1 98.81 169 THR B C 1
ATOM 3867 O O . THR B 1 169 ? -0.57 7.527 -11.656 1 98.81 169 THR B O 1
ATOM 3870 N N . ALA B 1 170 ? 0.108 5.777 -10.445 1 98.75 170 ALA B N 1
ATOM 3871 C CA . ALA B 1 170 ? 0.799 5.121 -11.547 1 98.75 170 ALA B CA 1
ATOM 3872 C C . ALA B 1 170 ? -0.132 4.164 -12.289 1 98.75 170 ALA B C 1
ATOM 3874 O O . ALA B 1 170 ? -0.84 3.371 -11.656 1 98.75 170 ALA B O 1
ATOM 3875 N N . HIS B 1 171 ? -0.16 4.297 -13.562 1 98.19 171 HIS B N 1
ATOM 3876 C CA . HIS B 1 171 ? -0.974 3.436 -14.414 1 98.19 171 HIS B CA 1
ATOM 3877 C C . HIS B 1 171 ? -0.105 2.465 -15.203 1 98.19 171 HIS B C 1
ATOM 3879 O O . HIS B 1 171 ? 0.869 2.875 -15.844 1 98.19 171 HIS B O 1
ATOM 3885 N N . GLY B 1 172 ? -0.421 1.198 -15.086 1 96.81 172 GLY B N 1
ATOM 3886 C CA . GLY B 1 172 ? 0.242 0.157 -15.859 1 96.81 172 GLY B CA 1
ATOM 3887 C C . GLY B 1 172 ? -0.717 -0.667 -16.688 1 96.81 172 GLY B C 1
ATOM 3888 O O . GLY B 1 172 ? -1.743 -0.161 -17.156 1 96.81 172 GLY B O 1
ATOM 3889 N N . LYS B 1 173 ? -0.261 -1.834 -17.109 1 94.44 173 LYS B N 1
ATOM 3890 C CA . LYS B 1 173 ? -1.025 -2.82 -17.875 1 94.44 173 LYS B CA 1
ATOM 3891 C C . LYS B 1 173 ? -0.924 -4.203 -17.234 1 94.44 173 LYS B C 1
ATOM 3893 O O . LYS B 1 173 ? 0.165 -4.773 -17.141 1 94.44 173 LYS B O 1
ATOM 3898 N N . SER B 1 174 ? -2.055 -4.766 -16.812 1 90.31 174 SER B N 1
ATOM 3899 C CA . SER B 1 174 ? -2.096 -5.996 -16.031 1 90.31 174 SER B CA 1
ATOM 3900 C C . SER B 1 174 ? -1.872 -7.219 -16.922 1 90.31 174 SER B C 1
ATOM 3902 O O . SER B 1 174 ? -2.039 -7.148 -18.141 1 90.31 174 SER B O 1
ATOM 3904 N N . ALA B 1 175 ? -1.364 -8.281 -16.344 1 86.19 175 ALA B N 1
ATOM 3905 C CA . ALA B 1 175 ? -1.197 -9.617 -16.922 1 86.19 175 ALA B CA 1
ATOM 3906 C C . ALA B 1 175 ? -0.968 -10.664 -15.844 1 86.19 175 ALA B C 1
ATOM 3908 O O . ALA B 1 175 ? -0.646 -10.32 -14.703 1 86.19 175 ALA B O 1
ATOM 3909 N N . HIS B 1 176 ? -1.334 -11.906 -16.25 1 83.94 176 HIS B N 1
ATOM 3910 C CA . HIS B 1 176 ? -0.9 -12.977 -15.359 1 83.94 176 HIS B CA 1
ATOM 3911 C C . HIS B 1 176 ? 0.613 -12.961 -15.18 1 83.94 176 HIS B C 1
ATOM 3913 O O . HIS B 1 176 ? 1.361 -12.836 -16.156 1 83.94 176 HIS B O 1
ATOM 3919 N N . VAL B 1 177 ? 1.021 -13.031 -13.953 1 86.75 177 VAL B N 1
ATOM 3920 C CA . VAL B 1 177 ? 2.426 -12.805 -13.625 1 86.75 177 VAL B CA 1
ATOM 3921 C C . VAL B 1 177 ? 3.297 -13.82 -14.367 1 86.75 177 VAL B C 1
ATOM 3923 O O . VAL B 1 177 ? 4.418 -13.508 -14.773 1 86.75 177 VAL B O 1
ATOM 3926 N N . ALA B 1 178 ? 2.812 -15.039 -14.586 1 84.31 178 ALA B N 1
ATOM 3927 C CA . ALA B 1 178 ? 3.562 -16.094 -15.273 1 84.31 178 ALA B CA 1
ATOM 3928 C C . ALA B 1 178 ? 3.842 -15.703 -16.719 1 84.31 178 ALA B C 1
ATOM 3930 O O . ALA B 1 178 ? 4.758 -16.234 -17.344 1 84.31 178 ALA B O 1
ATOM 3931 N N . HIS B 1 179 ? 3.045 -14.828 -17.234 1 81.38 179 HIS B N 1
ATOM 3932 C CA . HIS B 1 179 ? 3.178 -14.461 -18.641 1 81.38 179 HIS B CA 1
ATOM 3933 C C . HIS B 1 179 ? 3.664 -13.023 -18.781 1 81.38 179 HIS B C 1
ATOM 3935 O O . HIS B 1 179 ? 3.6 -12.453 -19.875 1 81.38 179 HIS B O 1
ATOM 3941 N N . ALA B 1 180 ? 4.07 -12.375 -17.734 1 80.31 180 ALA B N 1
ATOM 3942 C CA . ALA B 1 180 ? 4.438 -10.961 -17.719 1 80.31 180 ALA B CA 1
ATOM 3943 C C . ALA B 1 180 ? 5.52 -10.672 -18.766 1 80.31 180 ALA B C 1
ATOM 3945 O O . ALA B 1 180 ? 5.492 -9.625 -19.422 1 80.31 180 ALA B O 1
ATOM 3946 N N . HIS B 1 181 ? 6.34 -11.57 -18.953 1 75.38 181 HIS B N 1
ATOM 3947 C CA . HIS B 1 181 ? 7.449 -11.352 -19.875 1 75.38 181 HIS B CA 1
ATOM 3948 C C . HIS B 1 181 ? 7 -11.484 -21.328 1 75.38 181 HIS B C 1
ATOM 3950 O O . HIS B 1 181 ? 7.641 -10.953 -22.234 1 75.38 181 HIS B O 1
ATOM 3956 N N . ALA B 1 182 ? 6.008 -12.266 -21.516 1 74.56 182 ALA B N 1
ATOM 3957 C CA . ALA B 1 182 ? 5.574 -12.555 -22.875 1 74.56 182 ALA B CA 1
ATOM 3958 C C . ALA B 1 182 ? 4.453 -11.617 -23.312 1 74.56 182 ALA B C 1
ATOM 3960 O O . ALA B 1 182 ? 3.994 -11.672 -24.453 1 74.56 182 ALA B O 1
ATOM 3961 N N . THR B 1 183 ? 4.105 -10.852 -22.375 1 76.19 183 THR B N 1
ATOM 3962 C CA . THR B 1 183 ? 3.016 -9.922 -22.656 1 76.19 183 THR B CA 1
ATOM 3963 C C . THR B 1 183 ? 3.5 -8.477 -22.594 1 76.19 183 THR B C 1
ATOM 3965 O O . THR B 1 183 ? 4.684 -8.227 -22.344 1 76.19 183 THR B O 1
ATOM 3968 N N . GLU B 1 184 ? 2.697 -7.598 -22.938 1 84.62 184 GLU B N 1
ATOM 3969 C CA . GLU B 1 184 ? 2.977 -6.164 -22.875 1 84.62 184 GLU B CA 1
ATOM 3970 C C . GLU B 1 184 ? 2.629 -5.602 -21.5 1 84.62 184 GLU B C 1
ATOM 3972 O O . GLU B 1 184 ? 2.133 -4.477 -21.391 1 84.62 184 GLU B O 1
ATOM 3977 N N . ALA B 1 185 ? 2.895 -6.457 -20.469 1 89.94 185 ALA B N 1
ATOM 3978 C CA . ALA B 1 185 ? 2.539 -6.039 -19.109 1 89.94 185 ALA B CA 1
ATOM 3979 C C . ALA B 1 185 ? 3.422 -4.887 -18.641 1 89.94 185 ALA B C 1
ATOM 3981 O O . ALA B 1 185 ? 4.613 -4.836 -18.969 1 89.94 185 ALA B O 1
ATOM 3982 N N . VAL B 1 186 ? 2.861 -3.857 -18 1 94.94 186 VAL B N 1
ATOM 3983 C CA . VAL B 1 186 ? 3.549 -2.742 -17.359 1 94.94 186 VAL B CA 1
ATOM 3984 C C . VAL B 1 186 ? 3.221 -2.723 -15.875 1 94.94 186 VAL B C 1
ATOM 3986 O O . VAL B 1 186 ? 2.066 -2.525 -15.484 1 94.94 186 VAL B O 1
ATOM 3989 N N . ASN B 1 187 ? 4.188 -2.932 -15.039 1 97 187 ASN B N 1
ATOM 3990 C CA . ASN B 1 187 ? 3.982 -3.023 -13.594 1 97 187 ASN B CA 1
ATOM 3991 C C . ASN B 1 187 ? 3.85 -1.643 -12.961 1 97 187 ASN B C 1
ATOM 3993 O O . ASN B 1 187 ? 4.84 -0.931 -12.797 1 97 187 ASN B O 1
ATOM 3997 N N . ALA B 1 188 ? 2.666 -1.284 -12.516 1 98.31 188 ALA B N 1
ATOM 3998 C CA . ALA B 1 188 ? 2.379 0.034 -11.953 1 98.31 188 ALA B CA 1
ATOM 3999 C C . ALA B 1 188 ? 3.166 0.265 -10.664 1 98.31 188 ALA B C 1
ATOM 4001 O O . ALA B 1 188 ? 3.539 1.398 -10.352 1 98.31 188 ALA B O 1
ATOM 4002 N N . ILE B 1 189 ? 3.414 -0.786 -9.898 1 98.69 189 ILE B N 1
ATOM 4003 C C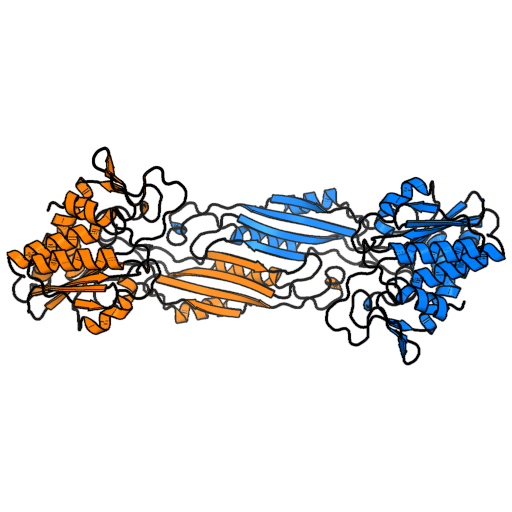A . ILE B 1 189 ? 4.176 -0.656 -8.656 1 98.69 189 ILE B CA 1
ATOM 4004 C C . ILE B 1 189 ? 5.629 -0.308 -8.984 1 98.69 189 ILE B C 1
ATOM 4006 O O . ILE B 1 189 ? 6.234 0.534 -8.32 1 98.69 189 ILE B O 1
ATOM 4010 N N . HIS B 1 190 ? 6.172 -0.944 -10.016 1 98.25 190 HIS B N 1
ATOM 4011 C CA . HIS B 1 190 ? 7.527 -0.605 -10.43 1 98.25 190 HIS B CA 1
ATOM 4012 C C . HIS B 1 190 ? 7.621 0.853 -10.867 1 98.25 190 HIS B C 1
ATOM 4014 O O . HIS B 1 190 ? 8.57 1.554 -10.508 1 98.25 190 HIS B O 1
ATOM 4020 N N . LEU B 1 191 ? 6.648 1.341 -11.594 1 98.25 191 LEU B N 1
ATOM 4021 C CA . LEU B 1 191 ? 6.598 2.736 -12.016 1 98.25 191 LEU B CA 1
ATOM 4022 C C . LEU B 1 191 ? 6.52 3.668 -10.812 1 98.25 191 LEU B C 1
ATOM 4024 O O . LEU B 1 191 ? 7.262 4.648 -10.734 1 98.25 191 LEU B O 1
ATOM 4028 N N . ALA B 1 192 ? 5.625 3.314 -9.898 1 98.75 192 ALA B N 1
ATOM 4029 C CA . ALA B 1 192 ? 5.457 4.117 -8.688 1 98.75 192 ALA B CA 1
ATOM 4030 C C . ALA B 1 192 ? 6.754 4.18 -7.887 1 98.75 192 ALA B C 1
ATOM 4032 O O . ALA B 1 192 ? 7.121 5.238 -7.371 1 98.75 192 ALA B O 1
ATOM 4033 N N . ALA B 1 193 ? 7.41 3.031 -7.75 1 98.69 193 ALA B N 1
ATOM 4034 C CA . ALA B 1 193 ? 8.656 2.98 -6.996 1 98.69 193 ALA B CA 1
ATOM 4035 C C . ALA B 1 193 ? 9.703 3.908 -7.602 1 98.69 193 ALA B C 1
ATOM 4037 O O . ALA B 1 193 ? 10.414 4.609 -6.879 1 98.69 193 ALA B O 1
ATOM 4038 N N . THR B 1 194 ? 9.828 3.902 -8.891 1 98.06 194 THR B N 1
ATOM 4039 C CA . THR B 1 194 ? 10.742 4.805 -9.578 1 98.06 194 THR B CA 1
ATOM 4040 C C . THR B 1 194 ? 10.383 6.258 -9.297 1 98.06 194 THR B C 1
ATOM 4042 O O . THR B 1 194 ? 11.258 7.07 -8.984 1 98.06 194 THR B O 1
ATOM 4045 N N . ASP B 1 195 ? 9.125 6.566 -9.406 1 98.62 195 ASP B N 1
ATOM 4046 C CA . ASP B 1 195 ? 8.648 7.926 -9.156 1 98.62 195 ASP B CA 1
ATOM 4047 C C . ASP B 1 195 ? 8.914 8.352 -7.715 1 98.62 195 ASP B C 1
ATOM 4049 O O . ASP B 1 195 ? 9.32 9.484 -7.461 1 98.62 195 ASP B O 1
ATOM 4053 N N . ILE B 1 196 ? 8.664 7.461 -6.77 1 98.69 196 ILE B N 1
ATOM 4054 C CA . ILE B 1 196 ? 8.867 7.758 -5.355 1 98.69 196 ILE B CA 1
ATOM 4055 C C . ILE B 1 196 ? 10.352 8.008 -5.094 1 98.69 196 ILE B C 1
ATOM 4057 O O . ILE B 1 196 ? 10.711 8.898 -4.32 1 98.69 196 ILE B O 1
ATOM 4061 N N . ALA B 1 197 ? 11.188 7.262 -5.723 1 96.62 197 ALA B N 1
ATOM 4062 C CA . ALA B 1 197 ? 12.617 7.5 -5.594 1 96.62 197 ALA B CA 1
ATOM 4063 C C . ALA B 1 197 ? 13 8.883 -6.117 1 96.62 197 ALA B C 1
ATOM 4065 O O . ALA B 1 197 ? 13.812 9.578 -5.508 1 96.62 197 ALA B O 1
ATOM 4066 N N . VAL B 1 198 ? 12.422 9.289 -7.211 1 96.75 198 VAL B N 1
ATOM 4067 C CA . VAL B 1 198 ? 12.641 10.617 -7.773 1 96.75 198 VAL B CA 1
ATOM 4068 C C . VAL B 1 198 ? 12.18 11.68 -6.785 1 96.75 198 VAL B C 1
ATOM 4070 O O . VAL B 1 198 ? 12.891 12.656 -6.531 1 96.75 198 VAL B O 1
ATOM 4073 N N . LEU B 1 199 ? 11 11.492 -6.207 1 97.06 199 LEU B N 1
ATOM 4074 C CA . LEU B 1 199 ? 10.43 12.438 -5.25 1 97.06 199 LEU B CA 1
ATOM 4075 C C . LEU B 1 199 ? 11.344 12.602 -4.039 1 97.06 199 LEU B C 1
ATOM 4077 O O . LEU B 1 199 ? 11.531 13.719 -3.549 1 97.06 199 LEU B O 1
ATOM 4081 N N . ALA B 1 200 ? 11.867 11.492 -3.58 1 94.44 200 ALA B N 1
ATOM 4082 C CA . ALA B 1 200 ? 12.711 11.492 -2.389 1 94.44 200 ALA B CA 1
ATOM 4083 C C . ALA B 1 200 ? 13.961 12.344 -2.605 1 94.44 200 ALA B C 1
ATOM 4085 O O . ALA B 1 200 ? 14.539 12.867 -1.65 1 94.44 200 ALA B O 1
ATOM 4086 N N . GLU B 1 201 ? 14.328 12.547 -3.84 1 93.56 201 GLU B N 1
ATOM 4087 C CA . GLU B 1 201 ? 15.562 13.266 -4.152 1 93.56 201 GLU B CA 1
ATOM 4088 C C . GLU B 1 201 ? 15.273 14.703 -4.57 1 93.56 201 GLU B C 1
ATOM 4090 O O . GLU B 1 201 ? 16.203 15.492 -4.758 1 93.56 201 GLU B O 1
ATOM 4095 N N . LEU B 1 202 ? 14.031 15.008 -4.711 1 93.5 202 LEU B N 1
ATOM 4096 C CA . LEU B 1 202 ? 13.672 16.359 -5.129 1 93.5 202 LEU B CA 1
ATOM 4097 C C . LEU B 1 202 ? 14.062 17.375 -4.066 1 93.5 202 LEU B C 1
ATOM 4099 O O . LEU B 1 202 ? 13.883 17.141 -2.873 1 93.5 202 LEU B O 1
ATOM 4103 N N . ARG B 1 203 ? 14.602 18.484 -4.5 1 92.5 203 ARG B N 1
ATOM 4104 C CA . ARG B 1 203 ? 15.023 19.562 -3.6 1 92.5 203 ARG B CA 1
ATOM 4105 C C . ARG B 1 203 ? 14.281 20.859 -3.904 1 92.5 203 ARG B C 1
ATOM 4107 O O . ARG B 1 203 ? 14.008 21.156 -5.066 1 92.5 203 ARG B O 1
ATOM 4114 N N . PHE B 1 204 ? 13.953 21.562 -2.879 1 92.44 204 PHE B N 1
ATOM 4115 C CA . PHE B 1 204 ? 13.312 22.875 -2.973 1 92.44 204 PHE B CA 1
ATOM 4116 C C . PHE B 1 204 ? 14.148 23.938 -2.279 1 92.44 204 PHE B C 1
ATOM 4118 O O . PHE B 1 204 ? 15.047 23.609 -1.497 1 92.44 204 PHE B O 1
ATOM 4125 N N . PRO B 1 205 ? 13.914 25.203 -2.656 1 90.38 205 PRO B N 1
ATOM 4126 C CA . PRO B 1 205 ? 14.703 26.281 -2.025 1 90.38 205 PRO B CA 1
ATOM 4127 C C . PRO B 1 205 ? 14.562 26.281 -0.504 1 90.38 205 PRO B C 1
ATOM 4129 O O . PRO B 1 205 ? 13.477 26.047 0.023 1 90.38 205 PRO B O 1
ATOM 4132 N N . SER B 1 206 ? 15.664 26.641 0.153 1 93.94 206 SER B N 1
ATOM 4133 C CA . SER B 1 206 ? 15.688 26.688 1.611 1 93.94 206 SER B CA 1
ATOM 4134 C C . SER B 1 206 ? 15.203 28.031 2.131 1 93.94 206 SER B C 1
ATOM 4136 O O . SER B 1 206 ? 15.492 29.078 1.537 1 93.94 206 SER B O 1
ATOM 4138 N N . HIS B 1 207 ? 14.508 28 3.182 1 95.19 207 HIS B N 1
ATOM 4139 C CA . HIS B 1 207 ? 14.102 29.203 3.9 1 95.19 207 HIS B CA 1
ATOM 4140 C C . HIS B 1 207 ? 14.969 29.438 5.133 1 95.19 207 HIS B C 1
ATOM 4142 O O . HIS B 1 207 ? 15.312 28.484 5.836 1 95.19 207 HIS B O 1
ATOM 4148 N N . PRO B 1 208 ? 15.336 30.609 5.438 1 95.06 208 PRO B N 1
ATOM 4149 C CA . PRO B 1 208 ? 16.281 30.891 6.523 1 95.06 208 PRO B CA 1
ATOM 4150 C C . PRO B 1 208 ? 15.789 30.375 7.875 1 95.06 208 PRO B C 1
ATOM 4152 O O . PRO B 1 208 ? 16.594 29.906 8.688 1 95.06 208 PRO B O 1
ATOM 4155 N N . LEU B 1 209 ? 14.492 30.375 8.117 1 95.69 209 LEU B N 1
ATOM 4156 C CA . LEU B 1 209 ? 13.977 30.016 9.43 1 95.69 209 LEU B CA 1
ATOM 4157 C C . LEU B 1 209 ? 13.383 28.609 9.398 1 95.69 209 LEU B C 1
ATOM 4159 O O . LEU B 1 209 ? 13.211 27.984 10.445 1 95.69 209 LEU B O 1
ATOM 4163 N N . LEU B 1 210 ? 13.07 28.109 8.211 1 95.38 210 LEU B N 1
ATOM 4164 C CA . LEU B 1 210 ? 12.305 26.859 8.133 1 95.38 210 LEU B CA 1
ATOM 4165 C C . LEU B 1 210 ? 13.141 25.75 7.512 1 95.38 210 LEU B C 1
ATOM 4167 O O . LEU B 1 210 ? 12.773 24.578 7.582 1 95.38 210 LEU B O 1
ATOM 4171 N N . GLY B 1 211 ? 14.281 26.094 6.879 1 93.5 211 GLY B N 1
ATOM 4172 C CA . GLY B 1 211 ? 15.086 25.109 6.172 1 93.5 211 GLY B CA 1
ATOM 4173 C C . GLY B 1 211 ? 14.469 24.672 4.855 1 93.5 211 GLY B C 1
ATOM 4174 O O . GLY B 1 211 ? 13.68 25.422 4.258 1 93.5 211 GLY B O 1
ATOM 4175 N N . GLU B 1 212 ? 14.875 23.562 4.395 1 92.06 212 GLU B N 1
ATOM 4176 C CA . GLU B 1 212 ? 14.43 23.047 3.102 1 92.06 212 GLU B CA 1
ATOM 4177 C C . GLU B 1 212 ? 13.141 22.25 3.242 1 92.06 212 GLU B C 1
ATOM 4179 O O . GLU B 1 212 ? 12.898 21.625 4.277 1 92.06 212 GLU B O 1
ATOM 4184 N N . ALA B 1 213 ? 12.297 22.375 2.244 1 92.88 213 ALA B N 1
ATOM 4185 C CA . ALA B 1 213 ? 11.141 21.5 2.152 1 92.88 213 ALA B CA 1
ATOM 4186 C C . ALA B 1 213 ? 11.516 20.172 1.497 1 92.88 213 ALA B C 1
ATOM 4188 O O . ALA B 1 213 ? 12.383 20.125 0.618 1 92.88 213 ALA B O 1
ATOM 4189 N N . ARG B 1 214 ? 10.969 19.094 1.949 1 91.56 214 ARG B N 1
ATOM 4190 C CA . ARG B 1 214 ? 11.172 17.766 1.37 1 91.56 214 ARG B CA 1
ATOM 4191 C C . ARG B 1 214 ? 9.844 17.047 1.179 1 91.56 214 ARG B C 1
ATOM 4193 O O . ARG B 1 214 ? 8.93 17.188 1.992 1 91.56 214 ARG B O 1
ATOM 4200 N N . ALA B 1 215 ? 9.773 16.344 0.144 1 94.5 215 ALA B N 1
ATOM 4201 C CA . ALA B 1 215 ? 8.578 15.547 -0.108 1 94.5 215 ALA B CA 1
ATOM 4202 C C . ALA B 1 215 ? 8.602 14.258 0.708 1 94.5 215 ALA B C 1
ATOM 4204 O O . ALA B 1 215 ? 9.625 13.57 0.771 1 94.5 215 ALA B O 1
ATOM 4205 N N . GLN B 1 216 ? 7.531 13.992 1.383 1 95.81 216 GLN B N 1
ATOM 4206 C CA . GLN B 1 216 ? 7.363 12.734 2.105 1 95.81 216 GLN B CA 1
ATOM 4207 C C . GLN B 1 216 ? 6.191 11.93 1.544 1 95.81 216 GLN B C 1
ATOM 4209 O O . GLN B 1 216 ? 5.066 12.43 1.472 1 95.81 216 GLN B O 1
ATOM 4214 N N . VAL B 1 217 ? 6.488 10.727 1.105 1 98.12 217 VAL B N 1
ATOM 4215 C CA . VAL B 1 217 ? 5.395 9.828 0.751 1 98.12 217 VAL B CA 1
ATOM 4216 C C . VAL B 1 217 ? 4.844 9.156 2.01 1 98.12 217 VAL B C 1
ATOM 4218 O O . VAL B 1 217 ? 5.566 8.438 2.703 1 98.12 217 VAL B O 1
ATOM 4221 N N . THR B 1 218 ? 3.572 9.367 2.225 1 97.44 218 THR B N 1
ATOM 4222 C CA . THR B 1 218 ? 3.045 9 3.535 1 97.44 218 THR B CA 1
ATOM 4223 C C . THR B 1 218 ? 2.154 7.766 3.436 1 97.44 218 THR B C 1
ATOM 4225 O O . THR B 1 218 ? 1.876 7.113 4.441 1 97.44 218 THR B O 1
ATOM 4228 N N . GLN B 1 219 ? 1.684 7.449 2.262 1 98.31 219 GLN B N 1
ATOM 4229 C CA . GLN B 1 219 ? 0.894 6.25 2.008 1 98.31 219 GLN B CA 1
ATOM 4230 C C . GLN B 1 219 ? 1.15 5.711 0.604 1 98.31 219 GLN B C 1
ATOM 4232 O O . GLN B 1 219 ? 1.375 6.48 -0.333 1 98.31 219 GLN B O 1
ATOM 4237 N N . VAL B 1 220 ? 1.079 4.426 0.489 1 98.69 220 VAL B N 1
ATOM 4238 C CA . VAL B 1 220 ? 1.187 3.762 -0.806 1 98.69 220 VAL B CA 1
ATOM 4239 C C . VAL B 1 220 ? 0.341 2.492 -0.806 1 98.69 220 VAL B C 1
ATOM 4241 O O . VAL B 1 220 ? 0.249 1.799 0.21 1 98.69 220 VAL B O 1
ATOM 4244 N N . SER B 1 221 ? -0.306 2.24 -1.849 1 98.44 221 SER B N 1
ATOM 4245 C CA . SER B 1 221 ? -1.088 1.021 -2.018 1 98.44 221 SER B CA 1
ATOM 4246 C C . SER B 1 221 ? -1.17 0.614 -3.484 1 98.44 221 SER B C 1
ATOM 4248 O O . SER B 1 221 ? -1.459 1.444 -4.348 1 98.44 221 SER B O 1
ATOM 4250 N N . GLY B 1 222 ? -0.879 -0.614 -3.756 1 97.88 222 GLY B N 1
ATOM 4251 C CA . GLY B 1 222 ? -0.965 -1.159 -5.102 1 97.88 222 GLY B CA 1
ATOM 4252 C C . GLY B 1 222 ? -1.008 -2.676 -5.129 1 97.88 222 GLY B C 1
ATOM 4253 O O . GLY B 1 222 ? -0.424 -3.334 -4.266 1 97.88 222 GLY B O 1
ATOM 4254 N N . GLY B 1 223 ? -1.738 -3.229 -6.148 1 94.88 223 GLY B N 1
ATOM 4255 C CA . GLY B 1 223 ? -1.822 -4.668 -6.344 1 94.88 223 GLY B CA 1
ATOM 4256 C C . GLY B 1 223 ? -3.035 -5.289 -5.68 1 94.88 223 GLY B C 1
ATOM 4257 O O . GLY B 1 223 ? -3.244 -5.121 -4.477 1 94.88 223 GLY B O 1
ATOM 4258 N N . LEU B 1 224 ? -3.822 -6 -6.422 1 87.38 224 LEU B N 1
ATOM 4259 C CA . LEU B 1 224 ? -5.047 -6.625 -5.938 1 87.38 224 LEU B CA 1
ATOM 4260 C C . LEU B 1 224 ? -4.828 -8.102 -5.652 1 87.38 224 LEU B C 1
ATOM 4262 O O . LEU B 1 224 ? -5.535 -8.695 -4.832 1 87.38 224 LEU B O 1
ATOM 4266 N N . ALA B 1 225 ? -3.924 -8.75 -6.387 1 87.44 225 ALA B N 1
ATOM 4267 C CA . ALA B 1 225 ? -3.664 -10.188 -6.254 1 87.44 225 ALA B CA 1
ATOM 4268 C C . ALA B 1 225 ? -2.172 -10.484 -6.367 1 87.44 225 ALA B C 1
ATOM 4270 O O . ALA B 1 225 ? -1.433 -9.75 -7.027 1 87.44 225 ALA B O 1
ATOM 4271 N N . ARG B 1 226 ? -1.747 -11.5 -5.766 1 88.75 226 ARG B N 1
ATOM 4272 C CA . ARG B 1 226 ? -0.327 -11.836 -5.73 1 88.75 226 ARG B CA 1
ATOM 4273 C C . ARG B 1 226 ? 0.129 -12.438 -7.055 1 88.75 226 ARG B C 1
ATOM 4275 O O . ARG B 1 226 ? 1.328 -12.508 -7.332 1 88.75 226 ARG B O 1
ATOM 4282 N N . ASN B 1 227 ? -0.828 -12.898 -7.887 1 86.19 227 ASN B N 1
ATOM 4283 C CA . ASN B 1 227 ? -0.453 -13.562 -9.133 1 86.19 227 ASN B CA 1
ATOM 4284 C C . ASN B 1 227 ? -0.736 -12.688 -10.344 1 86.19 227 ASN B C 1
ATOM 4286 O O . ASN B 1 227 ? -0.8 -13.18 -11.469 1 86.19 227 ASN B O 1
ATOM 4290 N N . GLN B 1 228 ? -0.866 -11.445 -10.094 1 89.62 228 GLN B N 1
ATOM 4291 C CA . GLN B 1 228 ? -1.177 -10.516 -11.172 1 89.62 228 GLN B CA 1
ATOM 4292 C C . GLN B 1 228 ? -0.224 -9.32 -11.156 1 89.62 228 GLN B C 1
ATOM 4294 O O . GLN B 1 228 ? 0.103 -8.797 -10.094 1 89.62 228 GLN B O 1
ATOM 4299 N N . VAL B 1 229 ? 0.182 -8.953 -12.352 1 94 229 VAL B N 1
ATOM 4300 C CA . VAL B 1 229 ? 0.907 -7.691 -12.492 1 94 229 VAL B CA 1
ATOM 4301 C C . VAL B 1 229 ? -0.039 -6.52 -12.242 1 94 229 VAL B C 1
ATOM 4303 O O . VAL B 1 229 ? -1.063 -6.387 -12.914 1 94 229 VAL B O 1
ATOM 4306 N N . PRO B 1 230 ? 0.305 -5.727 -11.281 1 96.31 230 PRO B N 1
ATOM 4307 C CA . PRO B 1 230 ? -0.631 -4.648 -10.953 1 96.31 230 PRO B CA 1
ATOM 4308 C C . PRO B 1 230 ? -0.7 -3.574 -12.031 1 96.31 230 PRO B C 1
ATOM 4310 O O . PRO B 1 230 ? 0.333 -3.168 -12.57 1 96.31 230 PRO B O 1
ATOM 4313 N N . ASP B 1 231 ? -1.91 -3.111 -12.344 1 96.81 231 ASP B N 1
ATOM 4314 C CA . ASP B 1 231 ? -2.076 -2.084 -13.375 1 96.81 231 ASP B CA 1
ATOM 4315 C C . ASP B 1 231 ? -2.334 -0.717 -12.742 1 96.81 231 ASP B C 1
ATOM 4317 O O . ASP B 1 231 ? -2.557 0.266 -13.453 1 96.81 231 ASP B O 1
ATOM 4321 N N . ARG B 1 232 ? -2.336 -0.701 -11.398 1 98.06 232 ARG B N 1
ATOM 4322 C CA . ARG B 1 232 ? -2.559 0.559 -10.695 1 98.06 232 ARG B CA 1
ATOM 4323 C C . ARG B 1 232 ? -1.812 0.584 -9.367 1 98.06 232 ARG B C 1
ATOM 4325 O O . ARG B 1 232 ? -1.763 -0.423 -8.656 1 98.06 232 ARG B O 1
ATOM 4332 N N . CYS B 1 233 ? -1.211 1.653 -9 1 98.62 233 CYS B N 1
ATOM 4333 C CA . CYS B 1 233 ? -0.572 1.919 -7.719 1 98.62 233 CYS B CA 1
ATOM 4334 C C . CYS B 1 233 ? -0.749 3.377 -7.312 1 98.62 233 CYS B C 1
ATOM 4336 O O . CYS B 1 233 ? -0.457 4.285 -8.094 1 98.62 233 CYS B O 1
ATOM 4338 N N . GLU B 1 234 ? -1.222 3.584 -6.129 1 98.75 234 GLU B N 1
ATOM 4339 C CA . GLU B 1 234 ? -1.491 4.934 -5.645 1 98.75 234 GLU B CA 1
ATOM 4340 C C . GLU B 1 234 ? -0.59 5.289 -4.465 1 98.75 234 GLU B C 1
ATOM 4342 O O . GLU B 1 234 ? -0.306 4.438 -3.617 1 98.75 234 GLU B O 1
ATOM 4347 N N . PHE B 1 235 ? -0.146 6.52 -4.426 1 98.69 235 PHE B N 1
ATOM 4348 C CA . PHE B 1 235 ? 0.612 6.992 -3.271 1 98.69 235 PHE B CA 1
ATOM 4349 C C . PHE B 1 235 ? 0.343 8.469 -3.014 1 98.69 235 PHE B C 1
ATOM 4351 O O . PHE B 1 235 ? -0.022 9.211 -3.93 1 98.69 235 PHE B O 1
ATOM 4358 N N . PHE B 1 236 ? 0.479 8.891 -1.762 1 98.56 236 PHE B N 1
ATOM 4359 C CA . PHE B 1 236 ? 0.25 10.266 -1.338 1 98.56 236 PHE B CA 1
ATOM 4360 C C . PHE B 1 236 ? 1.562 10.938 -0.951 1 98.56 236 PHE B C 1
ATOM 4362 O O . PHE B 1 236 ? 2.42 10.32 -0.319 1 98.56 236 PHE B O 1
ATOM 4369 N N . VAL B 1 237 ? 1.664 12.172 -1.298 1 98 237 VAL B N 1
ATOM 4370 C CA . VAL B 1 237 ? 2.848 12.984 -1.027 1 98 237 VAL B CA 1
ATOM 4371 C C . VAL B 1 237 ? 2.471 14.172 -0.139 1 98 237 VAL B C 1
ATOM 4373 O O . VAL B 1 237 ? 1.542 14.914 -0.451 1 98 237 VAL B O 1
ATOM 4376 N N . ASP B 1 238 ? 3.143 14.273 0.927 1 96.5 238 ASP B N 1
ATOM 4377 C CA . ASP B 1 238 ? 3.021 15.43 1.813 1 96.5 238 ASP B CA 1
ATOM 4378 C C . ASP B 1 238 ? 4.234 16.344 1.688 1 96.5 238 ASP B C 1
ATOM 4380 O O . ASP B 1 238 ? 5.359 15.945 1.987 1 96.5 238 ASP B O 1
ATOM 4384 N N . LEU B 1 239 ? 4.016 17.562 1.25 1 95.62 239 LEU B N 1
ATOM 4385 C CA . LEU B 1 239 ? 5.055 18.578 1.145 1 95.62 239 LEU B CA 1
ATOM 4386 C C . LEU B 1 239 ? 4.777 19.734 2.098 1 95.62 239 LEU B C 1
ATOM 4388 O O . LEU B 1 239 ? 3.793 20.469 1.933 1 95.62 239 LEU B O 1
ATOM 4392 N N . ARG B 1 240 ? 5.586 19.844 3.053 1 95 240 ARG B N 1
ATOM 4393 C CA . ARG B 1 240 ? 5.527 21.016 3.936 1 95 240 ARG B CA 1
ATOM 4394 C C . ARG B 1 240 ? 6.293 22.188 3.344 1 95 240 ARG B C 1
ATOM 4396 O O . ARG B 1 240 ? 7.492 22.344 3.584 1 95 240 ARG B O 1
ATOM 4403 N N . THR B 1 241 ? 5.582 23.047 2.678 1 96.06 241 THR B N 1
ATOM 4404 C CA . THR B 1 241 ? 6.156 24.094 1.84 1 96.06 241 THR B CA 1
ATOM 4405 C C . THR B 1 241 ? 6.594 25.281 2.688 1 96.06 241 THR B C 1
ATOM 4407 O O . THR B 1 241 ? 6.168 25.422 3.836 1 96.06 241 THR B O 1
ATOM 4410 N N . THR B 1 242 ? 7.477 26.062 2.131 1 96.19 242 THR B N 1
ATOM 4411 C CA . THR B 1 242 ? 7.953 27.281 2.771 1 96.19 242 THR B CA 1
ATOM 4412 C C . THR B 1 242 ? 7.527 28.516 1.979 1 96.19 242 THR B C 1
ATOM 4414 O O . THR B 1 242 ? 7.164 28.406 0.806 1 96.19 242 THR B O 1
ATOM 4417 N N . PRO B 1 243 ? 7.531 29.688 2.695 1 95.88 243 PRO B N 1
ATOM 4418 C CA . PRO B 1 243 ? 7.215 30.906 1.956 1 95.88 243 PRO B CA 1
ATOM 4419 C C . PRO B 1 243 ? 8.07 31.078 0.705 1 95.88 243 PRO B C 1
ATOM 4421 O O . PRO B 1 243 ? 9.289 30.891 0.753 1 95.88 243 PRO B O 1
ATOM 4424 N N . GLY B 1 244 ? 7.492 31.469 -0.408 1 93.69 244 GLY B N 1
ATOM 4425 C CA . GLY B 1 244 ? 8.156 31.547 -1.701 1 93.69 244 GLY B CA 1
ATOM 4426 C C . GLY B 1 244 ? 7.781 30.391 -2.621 1 93.69 244 GLY B C 1
ATOM 4427 O O . GLY B 1 244 ? 7.949 30.484 -3.838 1 93.69 244 GLY B O 1
ATOM 4428 N N . MET B 1 245 ? 7.332 29.312 -1.989 1 95.5 245 MET B N 1
ATOM 4429 C CA . MET B 1 245 ? 6.871 28.172 -2.766 1 95.5 245 MET B CA 1
ATOM 4430 C C . MET B 1 245 ? 5.383 28.281 -3.072 1 95.5 245 MET B C 1
ATOM 4432 O O . MET B 1 245 ? 4.547 28.125 -2.184 1 95.5 245 MET B O 1
ATOM 4436 N N . GLU B 1 246 ? 5.094 28.547 -4.27 1 95.31 246 GLU B N 1
ATOM 4437 C CA . GLU B 1 246 ? 3.699 28.578 -4.691 1 95.31 246 GLU B CA 1
ATOM 4438 C C . GLU B 1 246 ? 3.178 27.156 -4.961 1 95.31 246 GLU B C 1
ATOM 4440 O O . GLU B 1 246 ? 3.74 26.438 -5.781 1 95.31 246 GLU B O 1
ATOM 4445 N N . HIS B 1 247 ? 2.105 26.812 -4.332 1 96.94 247 HIS B N 1
ATOM 4446 C CA . HIS B 1 247 ? 1.601 25.438 -4.379 1 96.94 247 HIS B CA 1
ATOM 4447 C C . HIS B 1 247 ? 1.346 25 -5.816 1 96.94 247 HIS B C 1
ATOM 4449 O O . HIS B 1 247 ? 1.717 23.891 -6.203 1 96.94 247 HIS B O 1
ATOM 4455 N N . ALA B 1 248 ? 0.733 25.875 -6.562 1 96.94 248 ALA B N 1
ATOM 4456 C CA . ALA B 1 248 ? 0.432 25.531 -7.949 1 96.94 248 ALA B CA 1
ATOM 4457 C C . ALA B 1 248 ? 1.709 25.234 -8.727 1 96.94 248 ALA B C 1
ATOM 4459 O O . ALA B 1 248 ? 1.757 24.266 -9.508 1 96.94 248 ALA B O 1
ATOM 4460 N N . MET B 1 249 ? 2.717 26 -8.547 1 96.56 249 MET B N 1
ATOM 4461 C CA . MET B 1 249 ? 3.988 25.797 -9.242 1 96.56 249 MET B CA 1
ATOM 4462 C C . MET B 1 249 ? 4.672 24.516 -8.766 1 96.56 249 MET B C 1
ATOM 4464 O O . MET B 1 249 ? 5.219 23.766 -9.578 1 96.56 249 MET B O 1
ATOM 4468 N N . VAL B 1 250 ? 4.676 24.297 -7.488 1 97.38 250 VAL B N 1
ATOM 4469 C CA . VAL B 1 250 ? 5.281 23.109 -6.922 1 97.38 250 VAL B CA 1
ATOM 4470 C C . VAL B 1 250 ? 4.578 21.859 -7.465 1 97.38 250 VAL B C 1
ATOM 4472 O O . VAL B 1 250 ? 5.23 20.891 -7.859 1 97.38 250 VAL B O 1
ATOM 4475 N N . ALA B 1 251 ? 3.23 21.922 -7.484 1 97.94 251 ALA B N 1
ATOM 4476 C CA . ALA B 1 251 ? 2.461 20.797 -8.016 1 97.94 251 ALA B CA 1
ATOM 4477 C C . ALA B 1 251 ? 2.842 20.516 -9.469 1 97.94 251 ALA B C 1
ATOM 4479 O O . ALA B 1 251 ? 3.012 19.359 -9.859 1 97.94 251 ALA B O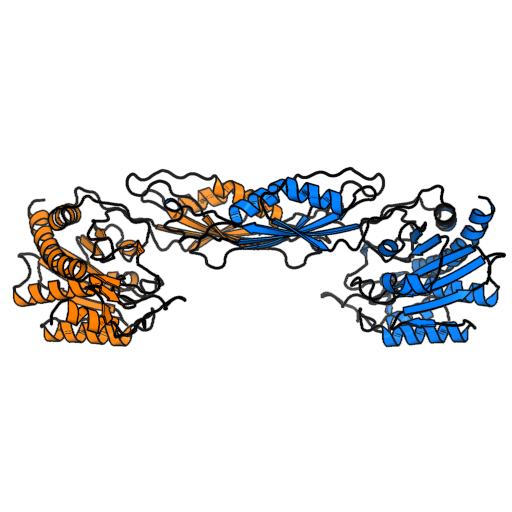 1
ATOM 4480 N N . ARG B 1 252 ? 2.992 21.547 -10.234 1 97.5 252 ARG B N 1
ATOM 4481 C CA . ARG B 1 252 ? 3.381 21.391 -11.633 1 97.5 252 ARG B CA 1
ATOM 4482 C C . ARG B 1 252 ? 4.785 20.812 -11.75 1 97.5 2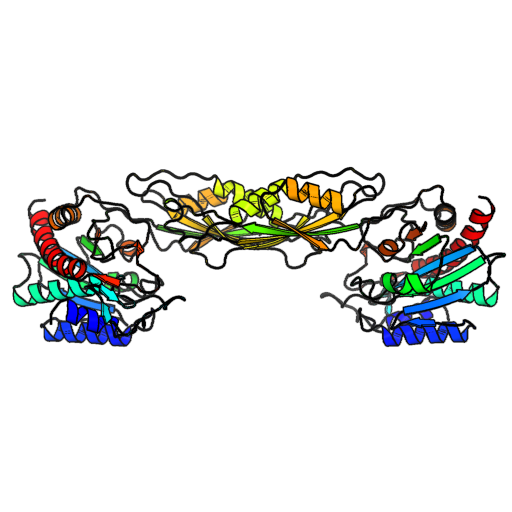52 ARG B C 1
ATOM 4484 O O . ARG B 1 252 ? 5.047 19.984 -12.625 1 97.5 252 ARG B O 1
ATOM 4491 N N . GLN B 1 253 ? 5.656 21.266 -10.938 1 97 253 GLN B N 1
ATOM 4492 C CA . GLN B 1 253 ? 7.023 20.75 -10.93 1 97 253 GLN B CA 1
ATOM 4493 C C . GLN B 1 253 ? 7.055 19.266 -10.617 1 97 253 GLN B C 1
ATOM 4495 O O . GLN B 1 253 ? 7.75 18.5 -11.281 1 97 253 GLN B O 1
ATOM 4500 N N . VAL B 1 254 ? 6.289 18.875 -9.625 1 98.06 254 VAL B N 1
ATOM 4501 C CA . VAL B 1 254 ? 6.227 17.469 -9.234 1 98.06 254 VAL B CA 1
ATOM 4502 C C . VAL B 1 254 ? 5.605 16.641 -10.367 1 98.06 254 VAL B C 1
ATOM 4504 O O . VAL B 1 254 ? 6.125 15.586 -10.727 1 98.06 254 VAL B O 1
ATOM 4507 N N . ALA B 1 255 ? 4.531 17.156 -10.953 1 98.19 255 ALA B N 1
ATOM 4508 C CA . ALA B 1 255 ? 3.859 16.469 -12.047 1 98.19 255 ALA B CA 1
ATOM 4509 C C . ALA B 1 255 ? 4.797 16.281 -13.234 1 98.19 255 ALA B C 1
ATOM 4511 O O . ALA B 1 255 ? 4.754 15.25 -13.914 1 98.19 255 ALA B O 1
ATOM 4512 N N . GLY B 1 256 ? 5.613 17.25 -13.484 1 97.88 256 GLY B N 1
ATOM 4513 C CA . GLY B 1 256 ? 6.555 17.172 -14.586 1 97.88 256 GLY B CA 1
ATOM 4514 C C . GLY B 1 256 ? 7.691 16.203 -14.336 1 97.88 256 GLY B C 1
ATOM 4515 O O . GLY B 1 256 ? 8.273 15.664 -15.281 1 97.88 256 GLY B O 1
ATOM 4516 N N . ALA B 1 257 ? 8.016 15.898 -13.141 1 97.62 257 ALA B N 1
ATOM 4517 C CA . ALA B 1 257 ? 9.148 15.055 -12.773 1 97.62 257 ALA B CA 1
ATOM 4518 C C . ALA B 1 257 ? 8.742 13.586 -12.703 1 97.62 257 ALA B C 1
ATOM 4520 O O . ALA B 1 257 ? 9.594 12.695 -12.688 1 97.62 257 ALA B O 1
ATOM 4521 N N . LEU B 1 258 ? 7.426 13.32 -12.656 1 98.25 258 LEU B N 1
ATOM 4522 C CA . LEU B 1 258 ? 6.945 11.969 -12.43 1 98.25 258 LEU B CA 1
ATOM 4523 C C . LEU B 1 258 ? 6.234 11.422 -13.664 1 98.25 258 LEU B C 1
ATOM 4525 O O . LEU B 1 258 ? 5.789 12.195 -14.523 1 98.25 258 LEU B O 1
ATOM 4529 N N . LYS B 1 259 ? 6.199 10.133 -13.812 1 98.25 259 LYS B N 1
ATOM 4530 C CA . LYS B 1 259 ? 5.398 9.469 -14.828 1 98.25 259 LYS B CA 1
ATOM 4531 C C . LYS B 1 259 ? 3.969 9.242 -14.344 1 98.25 259 LYS B C 1
ATOM 4533 O O . LYS B 1 259 ? 3.037 9.172 -15.148 1 98.25 259 LYS B O 1
ATOM 4538 N N . SER B 1 260 ? 3.756 9.148 -13.078 1 98.62 260 SER B N 1
ATOM 4539 C CA . SER B 1 260 ? 2.438 8.969 -12.477 1 98.62 260 SER B CA 1
ATOM 4540 C C . SER B 1 260 ? 1.571 10.211 -12.664 1 98.62 260 SER B C 1
ATOM 4542 O O . SER B 1 260 ? 2.088 11.328 -12.789 1 98.62 260 SER B O 1
ATOM 4544 N N . GLU B 1 261 ? 0.31 9.961 -12.711 1 98.69 261 GLU B N 1
ATOM 4545 C CA . GLU B 1 261 ? -0.647 11.062 -12.656 1 98.69 261 GLU B CA 1
ATOM 4546 C C . GLU B 1 261 ? -0.61 11.758 -11.297 1 98.69 261 GLU B C 1
ATOM 4548 O O . GLU B 1 261 ? -0.645 11.094 -10.258 1 98.69 261 GLU B O 1
ATOM 4553 N N . VAL B 1 262 ? -0.522 13.117 -11.336 1 98.62 262 VAL B N 1
ATOM 4554 C CA . VAL B 1 262 ? -0.451 13.891 -10.094 1 98.62 262 VAL B CA 1
ATOM 4555 C C . VAL B 1 262 ? -1.674 14.797 -9.984 1 98.62 262 VAL B C 1
ATOM 4557 O O . VAL B 1 262 ? -1.964 15.578 -10.891 1 98.62 262 VAL B O 1
ATOM 4560 N N . LYS B 1 263 ? -2.387 14.672 -8.891 1 98.5 263 LYS B N 1
ATOM 4561 C CA . LYS B 1 263 ? -3.531 15.523 -8.602 1 98.5 263 LYS B CA 1
ATOM 4562 C C . LYS B 1 263 ? -3.387 16.188 -7.234 1 98.5 263 LYS B C 1
ATOM 4564 O O . LYS B 1 263 ? -2.936 15.562 -6.277 1 98.5 263 LYS B O 1
ATOM 4569 N N . VAL B 1 264 ? -3.764 17.453 -7.16 1 98.19 264 VAL B N 1
ATOM 4570 C CA . VAL B 1 264 ? -3.764 18.156 -5.883 1 98.19 264 VAL B CA 1
ATOM 4571 C C . VAL B 1 264 ? -4.898 17.641 -5.004 1 98.19 264 VAL B C 1
ATOM 4573 O O . VAL B 1 264 ? -6.066 17.703 -5.383 1 98.19 264 VAL B O 1
ATOM 4576 N N . HIS B 1 265 ? -4.52 17.031 -3.947 1 97.12 265 HIS B N 1
ATOM 4577 C CA . HIS B 1 265 ? -5.504 16.531 -2.992 1 97.12 265 HIS B CA 1
ATOM 4578 C C . HIS B 1 265 ? -5.934 17.641 -2.021 1 97.12 265 HIS B C 1
ATOM 4580 O O . HIS B 1 265 ? -7.109 17.734 -1.671 1 97.12 265 HIS B O 1
ATOM 4586 N N . SER B 1 266 ? -4.977 18.422 -1.536 1 93.81 266 SER B N 1
ATOM 4587 C CA . SER B 1 266 ? -5.234 19.578 -0.682 1 93.81 266 SER B CA 1
ATOM 4588 C C . SER B 1 266 ? -4.113 20.609 -0.789 1 93.81 266 SER B C 1
ATOM 4590 O O . SER B 1 266 ? -2.939 20.25 -0.876 1 93.81 266 SER B O 1
ATOM 4592 N N . GLU B 1 267 ? -4.461 21.844 -0.868 1 93.62 267 GLU B N 1
ATOM 4593 C CA . GLU B 1 267 ? -3.494 22.938 -0.918 1 93.62 267 GLU B CA 1
ATOM 4594 C C . GLU B 1 267 ? -3.969 24.125 -0.091 1 93.62 267 GLU B C 1
ATOM 4596 O O . GLU B 1 267 ? -3.629 25.266 -0.392 1 93.62 267 GLU B O 1
ATOM 4601 N N . ARG B 1 268 ? -4.73 23.875 0.922 1 88.5 268 ARG B N 1
ATOM 4602 C CA . ARG B 1 268 ? -5.441 24.906 1.662 1 88.5 268 ARG B CA 1
ATOM 4603 C C . ARG B 1 268 ? -4.496 25.656 2.604 1 88.5 268 ARG B C 1
ATOM 4605 O O . ARG B 1 268 ? -4.719 26.828 2.916 1 88.5 268 ARG B O 1
ATOM 4612 N N . TYR B 1 269 ? -3.527 25.031 3.109 1 93 269 TYR B N 1
ATOM 4613 C CA . TYR B 1 269 ? -2.623 25.641 4.078 1 93 269 TYR B CA 1
ATOM 4614 C C . TYR B 1 269 ? -1.408 26.25 3.387 1 93 269 TYR B C 1
ATOM 4616 O O . TYR B 1 269 ? -0.422 25.547 3.131 1 93 269 TYR B O 1
ATOM 4624 N N . LEU B 1 270 ? -1.508 27.531 3.248 1 94.12 270 LEU B N 1
ATOM 4625 C CA . LEU B 1 270 ? -0.413 28.234 2.578 1 94.12 270 LEU B CA 1
ATOM 4626 C C . LEU B 1 270 ? 0.704 28.562 3.562 1 94.12 270 LEU B C 1
ATOM 4628 O O . LEU B 1 270 ? 0.441 28.844 4.73 1 94.12 270 LEU B O 1
ATOM 4632 N N . PRO B 1 271 ? 1.937 28.453 3.059 1 96.5 271 PRO B N 1
ATOM 4633 C CA . PRO B 1 271 ? 3.021 28.938 3.918 1 96.5 271 PRO B CA 1
ATOM 4634 C C . PRO B 1 271 ? 2.943 30.438 4.18 1 96.5 271 PRO B C 1
ATOM 4636 O O . PRO B 1 271 ? 2.441 31.188 3.338 1 96.5 271 PRO B O 1
ATOM 4639 N N . LYS B 1 272 ? 3.41 30.828 5.316 1 97.44 272 LYS B N 1
ATOM 4640 C CA . LYS B 1 272 ? 3.287 32.219 5.723 1 97.44 272 LYS B CA 1
ATOM 4641 C C . LYS B 1 272 ? 4.609 32.75 6.27 1 97.44 272 LYS B C 1
ATOM 4643 O O . LYS B 1 272 ? 5.398 32 6.844 1 97.44 272 LYS B O 1
ATOM 4648 N N . ALA B 1 273 ? 4.809 34.031 6.066 1 97.88 273 ALA B N 1
ATOM 4649 C CA . ALA B 1 273 ? 5.926 34.719 6.68 1 97.88 273 ALA B CA 1
ATOM 4650 C C . ALA B 1 273 ? 5.578 36.188 6.934 1 97.88 273 ALA B C 1
ATOM 4652 O O . ALA B 1 273 ? 4.773 36.781 6.207 1 97.88 273 ALA B O 1
ATOM 4653 N N . THR B 1 274 ? 6.066 36.719 7.961 1 98.25 274 THR B N 1
ATOM 4654 C CA . THR B 1 274 ? 5.973 38.125 8.297 1 98.25 274 THR B CA 1
ATOM 4655 C C . THR B 1 274 ? 7.359 38.75 8.461 1 98.25 274 THR B C 1
ATOM 4657 O O . THR B 1 274 ? 8.195 38.219 9.203 1 98.25 274 THR B O 1
ATOM 4660 N N . SER B 1 275 ? 7.605 39.844 7.797 1 96.69 275 SER B N 1
ATOM 4661 C CA . SER B 1 275 ? 8.898 40.531 7.859 1 96.69 275 SER B CA 1
ATOM 4662 C C . SER B 1 275 ? 9.219 40.969 9.281 1 96.69 275 SER B C 1
ATOM 4664 O O . SER B 1 275 ? 8.336 41.406 10.016 1 96.69 275 SER B O 1
ATOM 4666 N N . ALA B 1 276 ? 10.5 40.938 9.578 1 95.12 276 ALA B N 1
ATOM 4667 C CA . ALA B 1 276 ? 10.969 41.344 10.898 1 95.12 276 ALA B CA 1
ATOM 4668 C C . ALA B 1 276 ? 10.688 42.844 11.148 1 95.12 276 ALA B C 1
ATOM 4670 O O . ALA B 1 276 ? 10.641 43.281 12.297 1 95.12 276 ALA B O 1
ATOM 4671 N N . GLU B 1 277 ? 10.438 43.562 10.094 1 94.81 277 GLU B N 1
ATOM 4672 C CA . GLU B 1 277 ? 10.258 45 10.195 1 94.81 277 GLU B CA 1
ATOM 4673 C C . GLU B 1 277 ? 8.828 45.344 10.586 1 94.81 277 GLU B C 1
ATOM 4675 O O . GLU B 1 277 ? 8.547 46.5 10.984 1 94.81 277 GLU B O 1
ATOM 4680 N N . GLN B 1 278 ? 7.973 44.438 10.5 1 97.5 278 GLN B N 1
ATOM 4681 C CA . GLN B 1 278 ? 6.574 44.688 10.82 1 97.5 278 GLN B CA 1
ATOM 4682 C C . GLN B 1 278 ? 6.395 45 12.305 1 97.5 278 GLN B C 1
ATOM 4684 O O . GLN B 1 278 ? 7.016 44.344 13.156 1 97.5 278 GLN B O 1
ATOM 4689 N N . PRO B 1 279 ? 5.551 45.906 12.672 1 97.69 279 PRO B N 1
ATOM 4690 C CA . PRO B 1 279 ? 5.336 46.312 14.07 1 97.69 279 PRO B CA 1
ATOM 4691 C C . PRO B 1 279 ? 4.941 45.125 14.961 1 97.69 279 PRO B C 1
ATOM 4693 O O . PRO B 1 279 ? 5.367 45.062 16.109 1 97.69 279 PRO B O 1
ATOM 4696 N N . ILE B 1 280 ? 4.191 44.25 14.438 1 98.19 280 ILE B N 1
ATOM 4697 C CA . ILE B 1 280 ? 3.701 43.125 15.242 1 98.19 280 ILE B CA 1
ATOM 4698 C C . ILE B 1 280 ? 4.867 42.219 15.641 1 98.19 280 ILE B C 1
ATOM 4700 O O . ILE B 1 280 ? 4.887 41.688 16.75 1 98.19 280 ILE B O 1
ATOM 4704 N N . VAL B 1 281 ? 5.844 42.094 14.758 1 98.25 281 VAL B N 1
ATOM 4705 C CA . VAL B 1 281 ? 7.008 41.25 15.055 1 98.25 281 VAL B CA 1
ATOM 4706 C C . VAL B 1 281 ? 7.902 41.969 16.062 1 98.25 281 VAL B C 1
ATOM 4708 O O . VAL B 1 281 ? 8.359 41.344 17.031 1 98.25 281 VAL B O 1
ATOM 4711 N N . ARG B 1 282 ? 8.062 43.25 15.875 1 97.88 282 ARG B N 1
ATOM 4712 C CA . ARG B 1 282 ? 8.867 44.031 16.812 1 97.88 282 ARG B CA 1
ATOM 4713 C C . ARG B 1 282 ? 8.273 43.969 18.219 1 97.88 282 ARG B C 1
ATOM 4715 O O . ARG B 1 282 ? 9 43.781 19.203 1 97.88 282 ARG B O 1
ATOM 4722 N N . ALA B 1 283 ? 6.988 44.094 18.266 1 98.06 283 ALA B N 1
ATOM 4723 C CA . ALA B 1 283 ? 6.305 44.062 19.562 1 98.06 283 ALA B CA 1
ATOM 4724 C C . ALA B 1 283 ? 6.449 42.688 20.219 1 98.06 283 ALA B C 1
ATOM 4726 O O . ALA B 1 283 ? 6.66 42.594 21.422 1 98.06 283 ALA B O 1
ATOM 4727 N N . ALA B 1 284 ? 6.34 41.656 19.406 1 98.56 284 ALA B N 1
ATOM 4728 C CA . ALA B 1 284 ? 6.438 40.312 19.938 1 98.56 284 ALA B CA 1
ATOM 4729 C C . ALA B 1 284 ? 7.844 40.031 20.453 1 98.56 284 ALA B C 1
ATOM 4731 O O . ALA B 1 284 ? 8.008 39.406 21.516 1 98.56 284 ALA B O 1
ATOM 4732 N N . VAL B 1 285 ? 8.828 40.438 19.719 1 98.12 285 VAL B N 1
ATOM 4733 C CA . VAL B 1 285 ? 10.219 40.25 20.109 1 98.12 285 VAL B CA 1
ATOM 4734 C C . VAL B 1 285 ? 10.492 41 21.406 1 98.12 285 VAL B C 1
ATOM 4736 O O . VAL B 1 285 ? 11.117 40.469 22.328 1 98.12 285 VAL B O 1
ATOM 4739 N N . ALA B 1 286 ? 9.992 42.156 21.531 1 97.44 286 ALA B N 1
ATOM 4740 C CA . ALA B 1 286 ? 10.188 42.969 22.734 1 97.44 286 ALA B CA 1
ATOM 4741 C C . ALA B 1 286 ? 9.508 42.312 23.938 1 97.44 286 ALA B C 1
ATOM 4743 O O . ALA B 1 286 ? 10.078 42.281 25.031 1 97.44 286 ALA B O 1
ATOM 4744 N N . ALA B 1 287 ? 8.289 41.875 23.703 1 97.75 287 ALA B N 1
ATOM 4745 C CA . ALA B 1 287 ? 7.516 41.312 24.797 1 97.75 287 ALA B CA 1
ATOM 4746 C C . ALA B 1 287 ? 8.109 39.969 25.266 1 97.75 287 ALA B C 1
ATOM 4748 O O . ALA B 1 287 ? 8.102 39.656 26.453 1 97.75 287 ALA B O 1
ATOM 4749 N N . SER B 1 288 ? 8.625 39.219 24.359 1 97.38 288 SER B N 1
ATOM 4750 C CA . SER B 1 288 ? 9.078 37.844 24.672 1 97.38 288 SER B CA 1
ATOM 4751 C C . SER B 1 288 ? 10.539 37.844 25.094 1 97.38 288 SER B C 1
ATOM 4753 O O . SER B 1 288 ? 10.984 36.938 25.812 1 97.38 288 SER B O 1
ATOM 4755 N N . GLY B 1 289 ? 11.305 38.75 24.5 1 97.06 289 GLY B N 1
ATOM 4756 C CA . GLY B 1 289 ? 12.742 38.719 24.688 1 97.06 289 GLY B CA 1
ATOM 4757 C C . GLY B 1 289 ? 13.453 37.688 23.844 1 97.06 289 GLY B C 1
ATOM 4758 O O . GLY B 1 289 ? 14.656 37.469 24 1 97.06 289 GLY B O 1
ATOM 4759 N N . ALA B 1 290 ? 12.727 37.062 23.016 1 97.06 290 ALA B N 1
ATOM 4760 C CA . ALA B 1 290 ? 13.281 35.969 22.203 1 97.06 290 ALA B CA 1
ATOM 4761 C C . ALA B 1 290 ? 13.359 36.406 20.734 1 97.06 290 ALA B C 1
ATOM 4763 O O . ALA B 1 290 ? 12.633 37.281 20.297 1 97.06 290 ALA B O 1
ATOM 4764 N N . GLN B 1 291 ? 14.211 35.781 20 1 96.81 291 GLN B N 1
ATOM 4765 C CA . GLN B 1 291 ? 14.328 36 18.578 1 96.81 291 GLN B CA 1
ATOM 4766 C C . GLN B 1 291 ? 13.281 35.219 17.797 1 96.81 291 GLN B C 1
ATOM 4768 O O . GLN B 1 291 ? 12.805 34.188 18.266 1 96.81 291 GLN B O 1
ATOM 4773 N N . PRO B 1 292 ? 12.938 35.719 16.609 1 97.75 292 PRO B N 1
ATOM 4774 C CA . PRO B 1 292 ? 11.953 35 15.789 1 97.75 292 PRO B CA 1
ATOM 4775 C C . PRO B 1 292 ? 12.422 33.594 15.375 1 97.75 292 PRO B C 1
ATOM 4777 O O . PRO B 1 292 ? 13.617 33.406 15.156 1 97.75 292 PRO B O 1
ATOM 4780 N N . VAL B 1 293 ? 11.531 32.688 15.227 1 97.25 293 VAL B N 1
ATOM 4781 C CA . VAL B 1 293 ? 11.805 31.328 14.781 1 97.25 293 VAL B CA 1
ATOM 4782 C C . VAL B 1 293 ? 10.797 30.906 13.711 1 97.25 293 VAL B C 1
ATOM 4784 O O . VAL B 1 293 ? 9.852 31.656 13.43 1 97.25 293 VAL B O 1
ATOM 4787 N N . GLY B 1 294 ? 11.109 29.797 13.102 1 96.38 294 GLY B N 1
ATOM 4788 C CA . GLY B 1 294 ? 10.164 29.188 12.188 1 96.38 294 GLY B CA 1
ATOM 4789 C C . GLY B 1 294 ? 9.32 28.109 12.836 1 96.38 294 GLY B C 1
ATOM 4790 O O . GLY B 1 294 ? 9.758 27.469 13.789 1 96.38 294 GLY B O 1
ATOM 4791 N N . SER B 1 295 ? 8.156 28.016 12.297 1 95.81 295 SER B N 1
ATOM 4792 C CA . SER B 1 295 ? 7.277 26.938 12.766 1 95.81 295 SER B CA 1
ATOM 4793 C C . SER B 1 295 ? 7.043 25.906 11.68 1 95.81 295 SER B C 1
ATOM 4795 O O . SER B 1 295 ? 6.617 26.234 10.57 1 95.81 295 SER B O 1
ATOM 4797 N N . SER B 1 296 ? 7.184 24.656 12.031 1 92.12 296 SER B N 1
ATOM 4798 C CA . SER B 1 296 ? 6.973 23.562 11.086 1 92.12 296 SER B CA 1
ATOM 4799 C C . SER B 1 296 ? 5.496 23.188 10.992 1 92.12 296 SER B C 1
ATOM 4801 O O . SER B 1 296 ? 5.078 22.531 10.039 1 92.12 296 SER B O 1
ATOM 4803 N N . THR B 1 297 ? 4.738 23.578 11.961 1 90.88 297 THR B N 1
ATOM 4804 C CA . THR B 1 297 ? 3.332 23.188 12.008 1 90.88 297 THR B CA 1
ATOM 4805 C C . THR B 1 297 ? 2.445 24.328 11.516 1 90.88 297 THR B C 1
ATOM 4807 O O . THR B 1 297 ? 2.75 25.5 11.75 1 90.88 297 THR B O 1
ATOM 4810 N N . ALA B 1 298 ? 1.405 23.922 10.852 1 91.06 298 ALA B N 1
ATOM 4811 C CA . ALA B 1 298 ? 0.441 24.922 10.391 1 91.06 298 ALA B CA 1
ATOM 4812 C C . ALA B 1 298 ? -0.458 25.375 11.531 1 91.06 298 ALA B C 1
ATOM 4814 O O . ALA B 1 298 ? -0.404 24.828 12.633 1 91.06 298 ALA B O 1
ATOM 4815 N N . SER B 1 299 ? -1.118 26.391 11.32 1 94.5 299 SER B N 1
ATOM 4816 C CA . SER B 1 299 ? -2.088 27 12.227 1 94.5 299 SER B CA 1
ATOM 4817 C C . SER B 1 299 ? -3.078 27.875 11.469 1 94.5 299 SER B C 1
ATOM 4819 O O . SER B 1 299 ? -3.039 27.953 10.242 1 94.5 299 SER B O 1
ATOM 4821 N N . ASP B 1 300 ? -3.938 28.484 12.195 1 96.19 300 ASP B N 1
ATOM 4822 C CA . ASP B 1 300 ? -4.926 29.359 11.594 1 96.19 300 ASP B CA 1
ATOM 4823 C C . ASP B 1 300 ? -4.246 30.516 10.844 1 96.19 300 ASP B C 1
ATOM 4825 O O . ASP B 1 30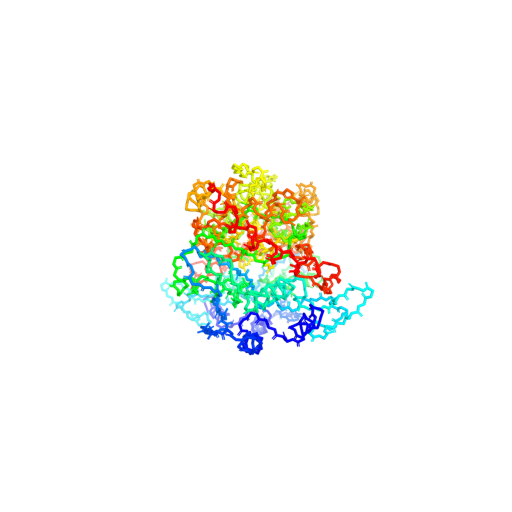0 ? -4.879 31.203 10.039 1 96.19 300 ASP B O 1
ATOM 4829 N N . TRP B 1 301 ? -2.957 30.734 11.078 1 97.12 301 TRP B N 1
ATOM 4830 C CA . TRP B 1 301 ? -2.191 31.719 10.336 1 97.12 301 TRP B CA 1
ATOM 4831 C C . TRP B 1 301 ? -2.336 31.5 8.828 1 97.12 301 TRP B C 1
ATOM 4833 O O . TRP B 1 301 ? -2.326 32.469 8.055 1 97.12 301 TRP B O 1
ATOM 4843 N N . ALA B 1 302 ? -2.549 30.266 8.453 1 94.62 302 ALA B N 1
ATOM 4844 C CA . ALA B 1 302 ? -2.607 29.875 7.043 1 94.62 302 ALA B CA 1
ATOM 4845 C C . ALA B 1 302 ? -3.729 30.625 6.32 1 94.62 302 ALA B C 1
ATOM 4847 O O . ALA B 1 302 ? -3.666 30.812 5.105 1 94.62 302 ALA B O 1
ATOM 4848 N N . PHE B 1 303 ? -4.691 31.156 7.035 1 93.69 303 PHE B N 1
ATOM 4849 C CA . PHE B 1 303 ? -5.895 31.703 6.418 1 93.69 303 PHE B CA 1
ATOM 4850 C C . PHE B 1 303 ? -5.859 33.219 6.414 1 93.69 303 PHE B C 1
ATOM 4852 O O . PHE B 1 303 ? -6.762 33.875 5.879 1 93.69 303 PHE B O 1
ATOM 4859 N N . LEU B 1 304 ? -4.82 33.844 6.945 1 95.88 304 LEU B N 1
ATOM 4860 C CA . LEU B 1 304 ? -4.797 35.281 7.195 1 95.88 304 LEU B CA 1
ATOM 4861 C C . LEU B 1 304 ? -4.312 36.031 5.965 1 95.88 304 LEU B C 1
ATOM 4863 O O . LEU B 1 304 ? -4.191 37.25 5.992 1 95.88 304 LEU B O 1
ATOM 4867 N N . GLY B 1 305 ? -4.098 35.344 4.867 1 92.56 305 GLY B N 1
ATOM 4868 C CA . GLY B 1 305 ? -3.619 36 3.67 1 92.56 305 GLY B CA 1
ATOM 4869 C C . GLY B 1 305 ? -2.344 36.781 3.896 1 92.56 305 GLY B C 1
ATOM 4870 O O . GLY B 1 305 ? -1.366 36.25 4.43 1 92.56 305 GLY B O 1
ATOM 4871 N N . ASP B 1 306 ? -2.369 38.062 3.604 1 94.12 306 ASP B N 1
ATOM 4872 C CA . ASP B 1 306 ? -1.159 38.875 3.672 1 94.12 306 ASP B CA 1
ATOM 4873 C C . ASP B 1 306 ? -1.136 39.719 4.945 1 94.12 306 ASP B C 1
ATOM 4875 O O . ASP B 1 306 ? -0.266 40.594 5.109 1 94.12 306 ASP B O 1
ATOM 4879 N N . ILE B 1 307 ? -2.049 39.5 5.836 1 97.19 307 ILE B N 1
ATOM 4880 C CA . ILE B 1 307 ? -2.061 40.219 7.105 1 97.19 307 ILE B CA 1
ATOM 4881 C C . ILE B 1 307 ? -0.801 39.906 7.902 1 97.19 307 ILE B C 1
ATOM 4883 O O . ILE B 1 307 ? -0.527 38.719 8.18 1 97.19 307 ILE B O 1
ATOM 4887 N N . PRO B 1 308 ? -0.017 40.906 8.242 1 98.19 308 PRO B N 1
ATOM 4888 C CA . PRO B 1 308 ? 1.138 40.594 9.086 1 98.19 308 PRO B CA 1
ATOM 4889 C C . PRO B 1 308 ? 0.743 39.938 10.406 1 98.19 308 PRO B C 1
ATOM 4891 O O . PRO B 1 308 ? -0.138 40.438 11.109 1 98.19 308 PRO B O 1
ATOM 4894 N N . ALA B 1 309 ? 1.382 38.781 10.648 1 98.56 309 ALA B N 1
ATOM 4895 C CA . ALA B 1 309 ? 0.983 38.031 11.828 1 98.56 309 ALA B CA 1
ATOM 4896 C C . ALA B 1 309 ? 2.193 37.375 12.508 1 98.56 309 ALA B C 1
ATOM 4898 O O . ALA B 1 309 ? 3.256 37.25 11.898 1 98.56 309 ALA B O 1
ATOM 4899 N N . VAL B 1 310 ? 2.045 37.125 13.742 1 98.62 310 VAL B N 1
ATOM 4900 C CA . VAL B 1 310 ? 3.014 36.375 14.516 1 98.62 310 VAL B CA 1
ATOM 4901 C C . VAL B 1 310 ? 2.307 35.219 15.25 1 98.62 310 VAL B C 1
ATOM 4903 O O . VAL B 1 310 ? 1.217 35.406 15.797 1 98.62 310 VAL B O 1
ATOM 4906 N N . LYS B 1 311 ? 2.824 34 15.047 1 98.69 311 LYS B N 1
ATOM 4907 C CA . LYS B 1 311 ? 2.387 32.844 15.805 1 98.69 311 LYS B CA 1
ATOM 4908 C C . LYS B 1 311 ? 3.182 32.688 17.094 1 98.69 311 LYS B C 1
ATOM 4910 O O . LYS B 1 311 ? 4.402 32.5 17.062 1 98.69 311 LYS B O 1
ATOM 4915 N N . VAL B 1 312 ? 2.436 32.875 18.234 1 98.75 312 VAL B N 1
ATOM 4916 C CA . VAL B 1 312 ? 3.191 32.906 19.484 1 98.75 312 VAL B CA 1
ATOM 4917 C C . VAL B 1 312 ? 2.258 32.625 20.656 1 98.75 312 VAL B C 1
ATOM 4919 O O . VAL B 1 312 ? 1.124 33.094 20.688 1 98.75 312 VAL B O 1
ATOM 4922 N N . GLY B 1 313 ? 2.773 31.812 21.594 1 98.69 313 GLY B N 1
ATOM 4923 C CA . GLY B 1 313 ? 2.02 31.531 22.812 1 98.69 313 GLY B CA 1
ATOM 4924 C C . GLY B 1 313 ? 2.771 30.641 23.797 1 98.69 313 GLY B C 1
ATOM 4925 O O . GLY B 1 313 ? 3.857 30.156 23.484 1 98.69 313 GLY B O 1
ATOM 4926 N N . PRO B 1 314 ? 2.238 30.516 25 1 98.5 314 PRO B N 1
ATOM 4927 C CA . PRO B 1 314 ? 2.865 29.672 26.016 1 98.5 314 PRO B CA 1
ATOM 4928 C C . PRO B 1 314 ? 2.768 28.188 25.672 1 98.5 314 PRO B C 1
ATOM 4930 O O . PRO B 1 314 ? 1.913 27.781 24.875 1 98.5 314 PRO B O 1
ATOM 4933 N N . GLY B 1 315 ? 3.646 27.438 26.297 1 98.06 315 GLY B N 1
ATOM 4934 C CA . GLY B 1 315 ? 3.688 26 26.031 1 98.06 315 GLY B CA 1
ATOM 4935 C C . GLY B 1 315 ? 4.711 25.625 24.984 1 98.06 315 GLY B C 1
ATOM 4936 O O . GLY B 1 315 ? 5.441 26.484 24.484 1 98.06 315 GLY B O 1
ATOM 4937 N N . ASP B 1 316 ? 4.793 24.359 24.719 1 96.31 316 ASP B N 1
ATOM 4938 C CA . ASP B 1 316 ? 5.809 23.797 23.828 1 96.31 316 ASP B CA 1
ATOM 4939 C C . ASP B 1 316 ? 5.172 22.984 22.719 1 96.31 316 ASP B C 1
ATOM 4941 O O . ASP B 1 316 ? 4.434 22.031 22.984 1 96.31 316 ASP B O 1
ATOM 4945 N N . THR B 1 317 ? 5.562 23.359 21.516 1 92.88 317 THR B N 1
ATOM 4946 C CA . THR B 1 317 ? 4.988 22.719 20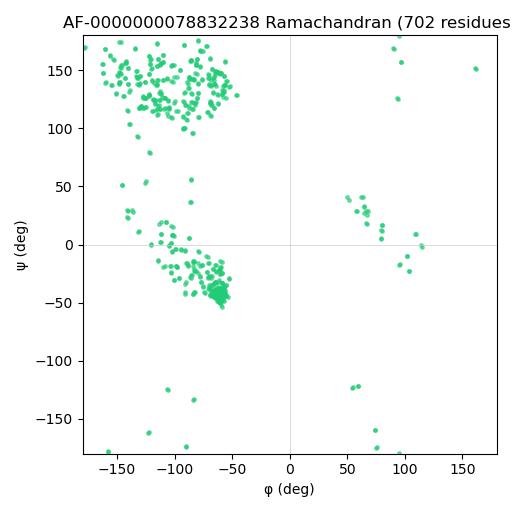.344 1 92.88 317 THR B CA 1
ATOM 4947 C C . THR B 1 317 ? 5.25 21.219 20.375 1 92.88 317 THR B C 1
ATOM 4949 O O . THR B 1 317 ? 4.453 20.422 19.859 1 92.88 317 THR B O 1
ATOM 4952 N N . LEU B 1 318 ? 6.266 20.719 21.047 1 88.75 318 LEU B N 1
ATOM 4953 C CA . LEU B 1 318 ? 6.656 19.312 21.062 1 88.75 318 LEU B CA 1
ATOM 4954 C C . LEU B 1 318 ? 5.758 18.516 22 1 88.75 318 LEU B C 1
ATOM 4956 O O . LEU B 1 318 ? 5.77 17.281 21.984 1 88.75 318 LEU B O 1
ATOM 4960 N N . ARG B 1 319 ? 4.902 19.172 22.734 1 93.12 319 ARG B N 1
ATOM 4961 C CA . ARG B 1 319 ? 3.986 18.531 23.672 1 93.12 319 ARG B CA 1
ATOM 4962 C C . ARG B 1 319 ? 2.596 18.375 23.062 1 93.12 319 ARG B C 1
ATOM 4964 O O . ARG B 1 319 ? 1.714 17.766 23.656 1 93.12 319 ARG B O 1
ATOM 4971 N N . SER B 1 320 ? 2.424 18.891 21.891 1 91.31 320 SER B N 1
ATOM 4972 C CA . SER B 1 320 ? 1.113 18.875 21.25 1 91.31 320 SER B CA 1
ATOM 4973 C C . SER B 1 320 ? 0.779 17.5 20.703 1 91.31 320 SER B C 1
ATOM 4975 O O . SER B 1 320 ? 1.662 16.781 20.219 1 91.31 320 SER B O 1
ATOM 4977 N N . HIS B 1 321 ? -0.418 17.109 20.797 1 87.62 321 HIS B N 1
ATOM 4978 C CA . HIS B 1 321 ? -0.934 15.875 20.203 1 87.62 321 HIS B CA 1
ATOM 4979 C C . HIS B 1 321 ? -0.309 14.648 20.859 1 87.62 321 HIS B C 1
ATOM 4981 O O . HIS B 1 321 ? -0.049 13.648 20.172 1 87.62 321 HIS B O 1
ATOM 4987 N N . LEU B 1 322 ? 0.06 14.727 22.047 1 88.56 322 LEU B N 1
ATOM 4988 C CA . LEU B 1 322 ? 0.646 13.617 22.797 1 88.56 322 LEU B CA 1
ATOM 4989 C C . LEU B 1 322 ? -0.179 13.305 24.031 1 88.56 322 LEU B C 1
ATOM 4991 O O . LEU B 1 322 ? -0.915 14.164 24.531 1 88.56 322 LEU B O 1
ATOM 4995 N N . ALA B 1 323 ? -0 12.023 24.422 1 93.5 323 ALA B N 1
ATOM 4996 C CA . ALA B 1 323 ? -0.589 11.664 25.719 1 93.5 323 ALA B CA 1
ATOM 4997 C C . ALA B 1 323 ? 0.073 12.43 26.859 1 93.5 323 ALA B C 1
ATOM 4999 O O . ALA B 1 323 ? 1.247 12.797 26.766 1 93.5 323 ALA B O 1
ATOM 5000 N N . ASP B 1 324 ? -0.719 12.711 27.781 1 97 324 ASP B N 1
ATOM 5001 C CA . ASP B 1 324 ? -0.278 13.391 29 1 97 324 ASP B CA 1
ATOM 5002 C C . ASP B 1 324 ? 0.244 14.789 28.688 1 97 324 ASP B C 1
ATOM 5004 O O . ASP B 1 324 ? 1.312 15.18 29.172 1 97 324 ASP B O 1
ATOM 5008 N N . GLU B 1 325 ? -0.489 15.375 27.812 1 97.06 325 GLU B N 1
ATOM 5009 C CA . GLU B 1 325 ? -0.243 16.781 27.516 1 97.06 325 GLU B CA 1
ATOM 5010 C C . GLU B 1 325 ? -0.297 17.625 28.797 1 97.06 325 GLU B C 1
ATOM 5012 O O . GLU B 1 325 ? -1.126 17.391 29.672 1 97.06 325 GLU B O 1
ATOM 5017 N N . PHE B 1 326 ? 0.652 18.625 28.859 1 98.5 326 PHE B N 1
ATOM 5018 C CA . PHE B 1 326 ? 0.648 19.469 30.047 1 98.5 326 PHE B CA 1
ATOM 5019 C C . PHE B 1 326 ? 1.228 20.844 29.75 1 98.5 326 PHE B C 1
ATOM 5021 O O . PHE B 1 326 ? 1.861 21.047 28.703 1 98.5 326 PHE B O 1
ATOM 5028 N N . ILE B 1 327 ? 0.945 21.797 30.531 1 98.62 327 ILE B N 1
ATOM 5029 C CA . ILE B 1 327 ? 1.581 23.109 30.578 1 98.62 327 ILE B CA 1
ATOM 5030 C C . ILE B 1 327 ? 1.98 23.438 32 1 98.62 327 ILE B C 1
ATOM 5032 O O . ILE B 1 327 ? 1.298 23.047 32.969 1 98.62 327 ILE B O 1
ATOM 5036 N N . THR B 1 328 ? 3.062 24.109 32.219 1 98.56 328 THR B N 1
ATOM 5037 C CA . THR B 1 328 ? 3.494 24.453 33.562 1 98.56 328 THR B CA 1
ATOM 5038 C C . THR B 1 328 ? 2.838 25.75 34.031 1 98.56 328 THR B C 1
ATOM 5040 O O . THR B 1 328 ? 2.416 26.562 33.219 1 98.56 328 THR B O 1
ATOM 5043 N N . ARG B 1 329 ? 2.801 25.891 35.312 1 97.81 329 ARG B N 1
ATOM 5044 C CA . ARG B 1 329 ? 2.268 27.125 35.906 1 97.81 329 ARG B CA 1
ATOM 5045 C C . ARG B 1 329 ? 3.066 28.344 35.438 1 97.81 329 ARG B C 1
ATOM 5047 O O . ARG B 1 329 ? 2.49 29.375 35.094 1 97.81 329 ARG B O 1
ATOM 5054 N N . ALA B 1 330 ? 4.305 28.172 35.406 1 97.94 330 ALA B N 1
ATOM 5055 C CA . ALA B 1 330 ? 5.18 29.266 34.969 1 97.94 330 ALA B CA 1
ATOM 5056 C C . ALA B 1 330 ? 4.887 29.672 33.531 1 97.94 330 ALA B C 1
ATOM 5058 O O . ALA B 1 330 ? 4.832 30.859 33.219 1 97.94 330 ALA B O 1
ATOM 5059 N N . GLU B 1 331 ? 4.758 28.719 32.688 1 98.25 331 GLU B N 1
ATOM 5060 C CA . GLU B 1 331 ? 4.438 28.984 31.297 1 98.25 331 GLU B CA 1
ATOM 5061 C C . GLU B 1 331 ? 3.104 29.703 31.172 1 98.25 331 GLU B C 1
ATOM 5063 O O . GLU B 1 331 ? 2.977 30.656 30.391 1 98.25 331 GLU B O 1
ATOM 5068 N N . LEU B 1 332 ? 2.115 29.25 31.906 1 97.94 332 LEU B N 1
ATOM 5069 C CA . LEU B 1 332 ? 0.774 29.812 31.875 1 97.94 332 LEU B CA 1
ATOM 5070 C C . LEU B 1 332 ? 0.792 31.281 32.312 1 97.94 332 LEU B C 1
ATOM 5072 O O . LEU B 1 332 ? 0.212 32.125 31.641 1 97.94 332 LEU B O 1
ATOM 5076 N N . GLU B 1 333 ? 1.443 31.516 33.375 1 97.06 333 GLU B N 1
ATOM 5077 C CA . GLU B 1 333 ? 1.518 32.875 33.906 1 97.06 333 GLU B CA 1
ATOM 5078 C C . GLU B 1 333 ? 2.293 33.781 32.969 1 97.06 333 GLU B C 1
ATOM 5080 O O . GLU B 1 333 ? 1.909 34.938 32.781 1 97.06 333 GLU B O 1
ATOM 5085 N N . ALA B 1 334 ? 3.303 33.281 32.438 1 97.62 334 ALA B N 1
ATOM 5086 C CA . ALA B 1 334 ? 4.082 34.062 31.484 1 97.62 334 ALA B CA 1
ATOM 5087 C C . ALA B 1 334 ? 3.248 34.406 30.25 1 97.62 334 ALA B C 1
ATOM 5089 O O . ALA B 1 334 ? 3.359 35.5 29.703 1 97.62 334 ALA B O 1
ATOM 5090 N N . GLY B 1 335 ? 2.504 33.469 29.812 1 97.75 335 GLY B N 1
ATOM 5091 C CA . GLY B 1 335 ? 1.641 33.719 28.656 1 97.75 335 GLY B CA 1
ATOM 5092 C C . GLY B 1 335 ? 0.616 34.812 28.906 1 97.75 335 GLY B C 1
ATOM 5093 O O . GLY B 1 335 ? 0.387 35.656 28.047 1 97.75 335 GLY B O 1
ATOM 5094 N N . ALA B 1 336 ? 0.011 34.719 30.062 1 95.38 336 ALA B N 1
ATOM 5095 C CA . ALA B 1 336 ? -0.983 35.75 30.438 1 95.38 336 ALA B CA 1
ATOM 5096 C C . ALA B 1 336 ? -0.382 37.125 30.406 1 95.38 336 ALA B C 1
ATOM 5098 O O . ALA B 1 336 ? -0.977 38.062 29.859 1 95.38 336 ALA B O 1
ATOM 5099 N N . ALA B 1 337 ? 0.743 37.281 31 1 96.25 337 ALA B N 1
ATOM 5100 C CA . ALA B 1 337 ? 1.432 38.562 31.016 1 96.25 337 ALA B CA 1
ATOM 5101 C C . ALA B 1 337 ? 1.88 38.969 29.609 1 96.25 337 ALA B C 1
ATOM 5103 O O . ALA B 1 337 ? 1.784 40.156 29.234 1 96.25 337 ALA B O 1
ATOM 5104 N N . PHE B 1 338 ? 2.311 38.062 28.891 1 97.88 338 PHE B N 1
ATOM 5105 C CA . PHE B 1 338 ? 2.875 38.281 27.562 1 97.88 338 PHE B CA 1
ATOM 5106 C C . PHE B 1 338 ? 1.847 38.906 26.625 1 97.88 338 PHE B C 1
ATOM 5108 O O . PHE B 1 338 ? 2.131 39.906 25.969 1 97.88 338 PHE B O 1
ATOM 5115 N N . TYR B 1 339 ? 0.635 38.344 26.578 1 98.19 339 TYR B N 1
ATOM 5116 C CA . TYR B 1 339 ? -0.348 38.812 25.609 1 98.19 339 TYR B CA 1
ATOM 5117 C C . TYR B 1 339 ? -0.757 40.25 25.891 1 98.19 339 TYR B C 1
ATOM 5119 O O . TYR B 1 339 ? -0.933 41.031 24.969 1 98.19 339 TYR B O 1
ATOM 5127 N N . THR B 1 340 ? -0.898 40.594 27.141 1 95.81 340 THR B N 1
ATOM 5128 C CA . THR B 1 340 ? -1.22 41.969 27.484 1 95.81 340 THR B CA 1
ATOM 5129 C C . THR B 1 340 ? -0.108 42.906 27.031 1 95.81 340 THR B C 1
ATOM 5131 O O . THR B 1 340 ? -0.375 43.938 26.422 1 95.81 340 THR B O 1
ATOM 5134 N N . GLN B 1 341 ? 1.062 42.469 27.297 1 96.94 341 GLN B N 1
ATOM 5135 C CA . GLN B 1 341 ? 2.221 43.281 26.922 1 96.94 341 GLN B CA 1
ATOM 5136 C C . GLN B 1 341 ? 2.34 43.375 25.406 1 96.94 341 GLN B C 1
ATOM 5138 O O . GLN B 1 341 ? 2.66 44.438 24.875 1 96.94 341 GLN B O 1
ATOM 5143 N N . LEU B 1 342 ? 2.145 42.344 24.75 1 97.94 342 LEU B N 1
ATOM 5144 C CA . LEU B 1 342 ? 2.262 42.281 23.297 1 97.94 342 LEU B CA 1
ATOM 5145 C C . LEU B 1 342 ? 1.247 43.219 22.641 1 97.94 342 LEU B C 1
ATOM 5147 O O . LEU B 1 342 ? 1.587 43.969 21.719 1 97.94 342 LEU B O 1
ATOM 5151 N N . VAL B 1 343 ? 0.007 43.188 23.094 1 97.06 343 VAL B N 1
ATOM 5152 C CA . VAL B 1 343 ? -1.049 44.031 22.531 1 97.06 343 VAL B CA 1
ATOM 5153 C C . VAL B 1 343 ? -0.688 45.5 22.703 1 97.06 343 VAL B C 1
ATOM 5155 O O . VAL B 1 343 ? -0.726 46.281 21.75 1 97.06 343 VAL B O 1
ATOM 5158 N N . ARG B 1 344 ? -0.291 45.844 23.875 1 95.38 344 ARG B N 1
ATOM 5159 C CA . ARG B 1 344 ? 0.082 47.219 24.125 1 95.38 344 ARG B CA 1
ATOM 5160 C C . ARG B 1 344 ? 1.303 47.625 23.312 1 95.38 344 ARG B C 1
ATOM 5162 O O . ARG B 1 344 ? 1.326 48.719 22.703 1 95.38 344 ARG B O 1
ATOM 5169 N N . GLY B 1 345 ? 2.256 46.75 23.344 1 96.19 345 GLY B N 1
ATOM 5170 C CA . GLY B 1 345 ? 3.473 47 22.578 1 96.19 345 GLY B CA 1
ATOM 5171 C C . GLY B 1 345 ? 3.225 47.188 21.094 1 96.19 345 GLY B C 1
ATOM 5172 O O . GLY B 1 345 ? 3.887 48 20.453 1 96.19 345 GLY B O 1
ATOM 5173 N N . TYR B 1 346 ? 2.328 46.469 20.531 1 97.25 346 TYR B N 1
ATOM 5174 C CA . TYR B 1 346 ? 2.008 46.562 19.109 1 97.25 346 TYR B CA 1
ATOM 5175 C C . TYR B 1 346 ? 1.513 47.969 18.781 1 97.25 346 TYR B C 1
ATOM 5177 O O . TYR B 1 346 ? 1.953 48.562 17.797 1 97.25 346 TYR B O 1
ATOM 5185 N N . PHE B 1 347 ? 0.584 48.469 19.531 1 95.75 347 PHE B N 1
ATOM 5186 C CA . PHE B 1 347 ? -0.005 49.75 19.219 1 95.75 347 PHE B CA 1
ATOM 5187 C C . PHE B 1 347 ? 1 50.875 19.438 1 95.75 347 PHE B C 1
ATOM 5189 O O . PHE B 1 347 ? 0.942 51.906 18.766 1 95.75 347 PHE B O 1
ATOM 5196 N N . GLU B 1 348 ? 1.95 50.594 20.375 1 93.88 348 GLU B N 1
ATOM 5197 C CA . GLU B 1 348 ? 3.053 51.562 20.516 1 93.88 348 GLU B CA 1
ATOM 5198 C C . GLU B 1 348 ? 3.969 51.531 19.297 1 93.88 348 GLU B C 1
ATOM 5200 O O . GLU B 1 348 ? 4.352 52.562 18.781 1 93.88 348 GLU B O 1
ATOM 5205 N N . GLU B 1 349 ? 4.281 50.375 18.828 1 93.25 349 GLU B N 1
ATOM 5206 C CA . GLU B 1 349 ? 5.137 50.188 17.672 1 93.25 349 GLU B CA 1
ATOM 5207 C C . GLU B 1 349 ? 4.461 50.719 16.406 1 93.25 349 GLU B C 1
ATOM 5209 O O . GLU B 1 349 ? 5.117 51.312 15.547 1 93.25 349 GLU B O 1
ATOM 5214 N N . ALA B 1 350 ? 3.199 50.438 16.266 1 90.56 350 ALA B N 1
ATOM 5215 C CA . ALA B 1 350 ? 2.447 50.844 15.094 1 90.56 350 ALA B CA 1
ATOM 5216 C C . ALA B 1 350 ? 2.348 52.375 15.016 1 90.56 350 ALA B C 1
ATOM 5218 O O . ALA B 1 350 ? 2.291 52.938 13.922 1 90.56 350 ALA B O 1
ATOM 5219 N N . ALA B 1 351 ? 2.316 53 16.141 1 86.88 351 ALA B N 1
ATOM 5220 C CA . ALA B 1 351 ? 2.273 54.469 16.188 1 86.88 351 ALA B CA 1
ATOM 5221 C C . ALA B 1 351 ? 3.607 55.062 15.758 1 86.88 351 ALA B C 1
ATOM 5223 O O . ALA B 1 351 ? 3.654 56.188 15.258 1 86.88 351 ALA B O 1
ATOM 5224 N N . ARG B 1 352 ? 4.719 54.344 15.961 1 84.62 352 ARG B N 1
ATOM 5225 C CA . ARG B 1 352 ? 6.051 54.812 15.594 1 84.62 352 ARG B CA 1
ATOM 5226 C C . ARG B 1 352 ? 6.301 54.625 14.094 1 84.62 352 ARG B C 1
ATOM 5228 O O . ARG B 1 352 ? 7.121 55.344 13.508 1 84.62 352 ARG B O 1
ATOM 5235 N N . GLY B 1 353 ? 5.633 53.906 13.359 1 74.12 353 GLY B N 1
ATOM 5236 C CA . GLY B 1 353 ? 5.852 53.594 11.953 1 74.12 353 GLY B CA 1
ATOM 5237 C C . GLY B 1 353 ? 6.766 52.406 11.734 1 74.12 353 GLY B C 1
ATOM 5238 O O . GLY B 1 353 ? 6.984 51.969 10.594 1 74.12 353 GLY B O 1
#

Secondary structure (DSSP, 8-state):
--HHHHHHHHHTS--BTT--HHHHHHHHHHHHHTT---EEETTEEEEEEE--SEEEEEEEE--BPPPPTT-SS-TTS-EEETTEEESTTTTTTHHHHHHHHHHHHHHHHH-PPTTEEEEEEEES-GGGT-SSHHHHHHHH---SEEEE---STTPPEEEE--EEEEEEEEE-B--BGGGTTTTT-B-HHHHHHHHHHHHHH---PPBTTTB---EEEEEEEE-S-TTB--SEEEEEEEE---TT--HHHHHHHHHHH-SSEEEEEEEEE--EE--TTSHHHHHHHHHH----EEESS--GGGGSTTS-EEE--SS-GGGTTSTT-EEEHHHHHHHHHHHHHHHHHHHHHHHH-/--HHHHHHHHHTS--BTT--HHHHHHHHHHHHHTT---EEETTEEEEEEE--SEEEEEEEE--BPPPPTT-SS-TTS-EEETTEEESTTTTTTHHHHHHHHHHHHHHHHH-PPTTEEEEEEEES-GGGT-SSHHHHHHHH---SEEEE---STTPPEEEE--EEEEEEEEE-B--BGGGTTTTT-B-HHHHHHHHHHHHHH---PPBTTTB---EEEEEEEE-S-TTB--SEEEEEEEE---TT--HHHHHHHHHHH-SSEEEEEEEEE--EE--TTSHHHHHHHHHH----EEESS--GGGGSTT--EEE--SS-GGGTTSTT-EEEHHHHHHHHHHHHHHHHHHHHHHHH-

Radius of gyration: 37.15 Å; Cα contacts (8 Å, |Δi|>4): 1804; chains: 2; bounding box: 45×111×74 Å

Foldseek 3Di:
DDLVVQLQVLLLDAAAFPRQQVSLVVLQVVLVVLPWDWDDDPSKIKTKFDDADAEEEEEEESHFHDADPDAPDDQNRWDDDPQKTWHTCQQRFSLLVSLVSLLSSVCSVVNAPPRYMYMYMYFGRFVPPPCTCLVCVVVVPDHQAYEYEHAPQLAWAFWEWFKWKKKWKFFWAKDFQVCCVVDRTGASVVQVVVLVVLQQPDWDDADPFAGTKGKDWDDKDWDDDPRMRTRMIMIMIIIGHTPVDDNVVVQVVSCVRGPIDMDTPDGQQHIGGADCLALLNVLSCVLRVHHYHHYHDTGPVSNVPHRRYIYGAFHHPVQGSDHRRIGGNVSSVSRNSSVNSSSVSSVVSVVVD/DDLVVQLQVLLLDAAAFPRQQVSLVVLQVVLVVLPWDWDDDPSKIKTKFDDADAEEEEEEESHFHDADPDAPDDQNRWDDDPQKTWHTCQQRFSLLVSLVSLLSSVCSVVPAPPRYMYMYMYFGRFVPPPCTCLVCVVVVPDHQAYEYEHAPQLAWAFWEWFKWKKKWKFFWAKDFQVCCVVDRTGASVVQVVVLVVLQQPDWDDQDPFAGTKGKDWDDKDWDDDPRMRTRMIMIMIIIGHTPVDDNVVVQVVSCVRGPIDMDTPDGQQHIGGADCLQLLNVLSCVLRVHHYHHYHDTGPVSNVPHRRYIYGAFHHPVQGSDHRRIGGNVSSVSRNSSVNSSSVSSVVSVVVD

InterPro domains:
  IPR001261 ArgE/DapE/ACY1/CPG2/YscS, conserved site [PS00758] (56-65)
  IPR002933 Peptidase M20 [PF01546] (57-344)
  IPR011650 Peptidase M20, dimerisation domain [PF07687] (158-263)
  IPR036264 Bacterial exopeptidase dimerisation domain [SSF55031] (162-263)
  IPR050072 Peptidase M20A family, bacterial cell wall biosynthesis [PTHR43808] (4-345)

pLDDT: mean 95.67, std 4.24, range [73.75, 98.88]

Sequence (706 aa):
MTAAELLQALVAIPSVSGDEGRIADTVSGWAEGWGARVQRQGHNVWFSVGSGPRRLLINSHLDTVKPCAGWTYEPHAPVWREDRLYGLGSNDAKGCVTGMLLAARTLLTEGAPTGAEVVFAFTAEEETGGQGLGTLLPKLGPLDAAIVGEPTSLKPCTAQRGMLLLRCTAHGKSAHVAHAHATEAVNAIHLAATDIAVLAELRFPSHPLLGEARAQVTQVSGGLARNQVPDRCEFFVDLRTTPGMEHAMVARQVAGALKSEVKVHSERYLPKATSAEQPIVRAAVAASGAQPVGSSTASDWAFLGDIPAVKVGPGDTLRSHLADEFITRAELEAGAAFYTQLVRGYFEEAARGMTAAELLQALVAIPSVSGDEGRIADTVSGWAEGWGARVQRQGHNVWFSVGSGPRRLLINSHLDTVKPCAGWTYEPHAPVWREDRLYGLGSNDAKGCVTGMLLAARTLLTEGAPTGAEVVFAFTAEEETGGQGLGTLLPKLGPLDAAIVGEPTSLKPCTAQRGMLLLRCTAHGKSAHVAHAHATEAVNAIHLAATDIAVLAELRFPSHPLLGEARAQVTQVSGGLARNQVPDRCEFFVDLRTTPGMEHAMVARQVAGALKSEVKVHSERYLPKATSAEQPIVRAAVAASGAQPVGSSTASDWAFLGDIPAVKVGPGDTLRSHLADEFITRAELEAGAAFYTQLVRGYFEEAARG

Solvent-accessible surface area (backbone atoms only — not comparable to full-atom values): 34654 Å² total; per-residue (Å²): 129,52,71,67,54,49,34,44,58,54,20,44,42,74,18,35,58,87,45,30,55,69,52,34,49,49,52,46,49,53,43,40,74,64,69,43,69,69,44,72,56,90,42,23,36,34,35,59,42,55,81,31,87,48,27,36,37,42,33,30,36,64,25,28,73,75,86,57,83,77,49,84,56,58,47,48,55,49,43,82,55,97,57,24,34,33,10,52,27,30,21,44,18,38,38,25,42,36,13,48,50,52,27,48,50,50,32,59,73,74,47,49,61,88,54,25,17,41,34,42,36,40,21,21,15,61,87,72,68,52,73,12,57,67,69,44,47,80,76,68,56,85,57,65,29,37,36,33,32,36,28,40,62,40,29,33,20,32,30,28,21,14,41,38,32,35,40,33,40,16,74,38,31,58,35,53,48,61,44,34,86,82,44,87,42,31,50,4,45,56,52,37,18,48,37,47,47,51,44,65,66,48,78,52,78,66,37,96,62,68,43,59,35,53,55,39,62,11,32,38,43,25,39,92,42,75,63,30,33,15,34,42,17,38,35,32,35,36,29,47,33,43,65,91,60,50,65,68,59,51,51,49,52,53,38,70,75,33,86,37,48,66,41,82,69,42,68,76,39,40,39,38,70,33,62,74,81,40,36,63,46,47,16,38,32,66,53,53,72,36,66,73,40,42,33,53,58,72,58,74,65,36,58,50,74,84,44,44,42,34,40,35,16,23,26,50,56,88,47,49,98,45,48,66,16,43,28,38,52,66,39,48,54,48,27,29,53,35,44,42,45,26,58,55,36,23,59,56,37,55,72,74,107,130,51,70,66,56,48,34,44,56,54,20,45,43,72,17,36,57,87,45,27,56,69,52,35,49,50,54,46,51,54,43,38,73,63,67,42,69,69,43,73,57,89,41,23,35,34,37,61,41,55,82,31,87,48,27,38,36,40,33,28,35,65,26,27,71,75,87,57,83,77,50,83,57,55,46,48,54,48,42,79,54,99,58,25,35,33,11,50,26,30,22,45,19,39,36,25,42,39,13,48,50,51,27,47,52,50,32,61,72,72,46,49,62,88,52,25,16,39,34,42,36,41,20,22,15,61,85,73,68,52,75,13,55,67,69,44,46,80,76,69,56,86,59,65,30,35,39,34,31,36,27,40,62,42,27,33,19,32,30,26,21,14,40,39,32,35,41,32,38,18,75,39,31,59,36,53,47,62,44,34,85,81,44,87,43,31,48,4,45,56,52,37,16,50,38,46,46,52,44,64,65,49,79,52,80,66,37,96,62,68,43,59,35,53,55,38,61,10,32,38,43,25,39,92,42,76,63,29,34,15,36,41,18,38,37,34,35,37,29,47,34,42,65,92,60,50,64,71,59,52,52,50,52,53,38,69,74,34,86,37,48,67,41,83,70,42,67,77,38,41,39,38,68,31,62,75,82,39,36,61,45,48,16,36,32,66,53,52,70,35,66,74,41,41,32,55,60,72,56,75,66,35,60,49,74,85,46,44,43,33,41,34,17,22,26,49,57,89,46,49,97,45,50,65,15,44,27,40,53,66,39,47,54,50,26,29,55,33,44,43,44,26,56,54,35,23,58,54,38,54,72,74,107

Nearest PDB structures (foldseek):
  3ct9-assembly1_B  TM=9.541E-01  e=1.568E-40  Bacteroides thetaiotaomicron VPI-5482
  3ct9-assembly1_A  TM=9.121E-01  e=7.476E-40  Bacteroides thetaiotaomicron VPI-5482
  2rb7-assembly1_B  TM=7.987E-01  e=2.436E-26  Oleidesulfovibrio alaskensis G20
  3pfo-assembly1_B  TM=7.459E-01  e=6.763E-26  Rhodopseudomonas palustris CGA009
  3ki9-assembly1_A  TM=7.549E-01  e=4.623E-19  Staphylococcus aureus subsp. aureus COL